Protein AF-0000000066935228 (afdb_homodimer)

Structure (mmCIF, N/CA/C/O backbone):
data_AF-0000000066935228-model_v1
#
loop_
_entity.id
_entity.type
_entity.pdbx_description
1 polymer 'Unplaced genomic scaffold supercont1.5, whole genome shotgun sequence'
#
loop_
_atom_site.group_PDB
_atom_site.id
_atom_site.type_symbol
_atom_site.label_atom_id
_atom_site.label_alt_id
_atom_site.label_comp_id
_atom_site.label_asym_id
_atom_site.label_entity_id
_atom_site.label_seq_id
_atom_site.pdbx_PDB_ins_code
_atom_site.Cartn_x
_atom_site.Cartn_y
_atom_site.Cartn_z
_atom_site.occupancy
_atom_site.B_iso_or_equiv
_atom_site.auth_seq_id
_atom_site.auth_comp_id
_atom_site.auth_asym_id
_atom_site.auth_atom_id
_atom_site.pdbx_PDB_model_num
ATOM 1 N N . MET A 1 1 ? 12.195 12.609 17.016 1 40.66 1 MET A N 1
ATOM 2 C CA . MET A 1 1 ? 11.062 11.938 16.375 1 40.66 1 MET A CA 1
ATOM 3 C C . MET A 1 1 ? 10.234 11.172 17.406 1 40.66 1 MET A C 1
ATOM 5 O O . MET A 1 1 ? 10.781 10.547 18.312 1 40.66 1 MET A O 1
ATOM 9 N N . ASN A 1 2 ? 9.203 11.625 17.844 1 47.03 2 ASN A N 1
ATOM 10 C CA . ASN A 1 2 ? 8.414 10.883 18.812 1 47.03 2 ASN A CA 1
ATOM 11 C C . ASN A 1 2 ? 8.188 9.438 18.375 1 47.03 2 ASN A C 1
ATOM 13 O O . ASN A 1 2 ? 7.195 9.133 17.719 1 47.03 2 ASN A O 1
ATOM 17 N N . THR A 1 3 ? 9.281 8.797 18.094 1 50 3 THR A N 1
ATOM 18 C CA . THR A 1 3 ? 9.344 7.422 17.625 1 50 3 THR A CA 1
ATOM 19 C C . THR A 1 3 ? 8.523 6.5 18.516 1 50 3 THR A C 1
ATOM 21 O O . THR A 1 3 ? 8.531 5.281 18.328 1 50 3 THR A O 1
ATOM 24 N N . THR A 1 4 ? 8.203 7.066 19.688 1 52.5 4 THR A N 1
ATOM 25 C CA . THR A 1 4 ? 7.742 6.113 20.688 1 52.5 4 THR A CA 1
ATOM 26 C C . THR A 1 4 ? 6.34 5.613 20.359 1 52.5 4 THR A C 1
ATOM 28 O O . THR A 1 4 ? 5.684 4.98 21.188 1 52.5 4 THR A O 1
ATOM 31 N N . THR A 1 5 ? 5.938 6.055 19.203 1 67.06 5 THR A N 1
ATOM 32 C CA . THR A 1 5 ? 4.551 5.602 19.125 1 67.06 5 THR A CA 1
ATOM 33 C C . THR A 1 5 ? 4.488 4.137 18.703 1 67.06 5 THR A C 1
ATOM 35 O O . THR A 1 5 ? 5.438 3.613 18.109 1 67.06 5 THR A O 1
ATOM 38 N N . SER A 1 6 ? 3.631 3.473 19.281 1 82.94 6 SER A N 1
ATOM 39 C CA . SER A 1 6 ? 3.391 2.059 19.016 1 82.94 6 SER A CA 1
ATOM 40 C C . SER A 1 6 ? 3.293 1.786 17.516 1 82.94 6 SER A C 1
ATOM 42 O O . SER A 1 6 ? 2.799 2.625 16.75 1 82.94 6 SER A O 1
ATOM 44 N N . PRO A 1 7 ? 3.941 0.741 17.094 1 87.88 7 PRO A N 1
ATOM 45 C CA . PRO A 1 7 ? 3.799 0.359 15.695 1 87.88 7 PRO A CA 1
ATOM 46 C C . PRO A 1 7 ? 2.344 0.148 15.281 1 87.88 7 PRO A C 1
ATOM 48 O O . PRO A 1 7 ? 1.486 -0.089 16.141 1 87.88 7 PRO A O 1
ATOM 51 N N . PRO A 1 8 ? 2.115 0.335 13.984 1 92 8 PRO A N 1
ATOM 52 C CA . PRO A 1 8 ? 0.778 -0.055 13.531 1 92 8 PRO A CA 1
ATOM 53 C C . PRO A 1 8 ? 0.474 -1.528 13.797 1 92 8 PRO A C 1
ATOM 55 O O . PRO A 1 8 ? 1.394 -2.328 13.984 1 92 8 PRO A O 1
ATOM 58 N N . THR A 1 9 ? -0.781 -1.807 13.859 1 93.62 9 THR A N 1
ATOM 59 C CA . THR A 1 9 ? -1.219 -3.193 13.977 1 93.62 9 THR A CA 1
ATOM 60 C C . THR A 1 9 ? -1.9 -3.656 12.695 1 93.62 9 THR A C 1
ATOM 62 O O . THR A 1 9 ? -2.346 -2.834 11.891 1 93.62 9 THR A O 1
ATOM 65 N N . LEU A 1 10 ? -1.857 -4.93 12.5 1 95.12 10 LEU A N 1
ATOM 66 C CA . LEU A 1 10 ? -2.518 -5.551 11.359 1 95.12 10 LEU A CA 1
ATOM 67 C C . LEU A 1 10 ? -3.756 -6.324 11.805 1 95.12 10 LEU A C 1
ATOM 69 O O . LEU A 1 10 ? -3.652 -7.281 12.57 1 95.12 10 LEU A O 1
ATOM 73 N N . ASN A 1 11 ? -4.91 -5.891 11.328 1 96.75 11 ASN A N 1
ATOM 74 C CA . ASN A 1 11 ? -6.168 -6.586 11.586 1 96.75 11 ASN A CA 1
ATOM 75 C C . ASN A 1 11 ? -6.594 -7.43 10.391 1 96.75 11 ASN A C 1
ATOM 77 O O . ASN A 1 11 ? -6.82 -6.902 9.305 1 96.75 11 ASN A O 1
ATOM 81 N N . HIS A 1 12 ? -6.672 -8.75 10.602 1 97.69 12 HIS A N 1
ATOM 82 C CA . HIS A 1 12 ? -7.152 -9.617 9.539 1 97.69 12 HIS A CA 1
ATOM 83 C C . HIS A 1 12 ? -8.625 -9.352 9.227 1 97.69 12 HIS A C 1
ATOM 85 O O . HIS A 1 12 ? -9.492 -9.57 10.07 1 97.69 12 HIS A O 1
ATOM 91 N N . VAL A 1 13 ? -8.93 -8.984 7.941 1 97.69 13 VAL A N 1
ATOM 92 C CA . VAL A 1 13 ? -10.281 -8.477 7.719 1 97.69 13 VAL A CA 1
ATOM 93 C C . VAL A 1 13 ? -10.969 -9.297 6.633 1 97.69 13 VAL A C 1
ATOM 95 O O . VAL A 1 13 ? -12.203 -9.367 6.594 1 97.69 13 VAL A O 1
ATOM 98 N N . LEU A 1 14 ? -10.211 -9.906 5.727 1 98.06 14 LEU A N 1
ATOM 99 C CA . LEU A 1 14 ? -10.789 -10.68 4.637 1 98.06 14 LEU A CA 1
ATOM 100 C C . LEU A 1 14 ? -9.82 -11.75 4.148 1 98.06 14 LEU A C 1
ATOM 102 O O . LEU A 1 14 ? -8.617 -11.648 4.383 1 98.06 14 LEU A O 1
ATOM 106 N N . ASN A 1 15 ? -10.414 -12.664 3.422 1 98.06 15 ASN A N 1
ATOM 107 C CA . ASN A 1 15 ? -9.672 -13.547 2.525 1 98.06 15 ASN A CA 1
ATOM 108 C C . ASN A 1 15 ? -10.164 -13.422 1.086 1 98.06 15 ASN A C 1
ATOM 110 O O . ASN A 1 15 ? -11.359 -13.242 0.847 1 98.06 15 ASN A O 1
ATOM 114 N N . LEU A 1 16 ? -9.25 -13.531 0.224 1 98.25 16 LEU A N 1
ATOM 115 C CA . LEU A 1 16 ? -9.547 -13.617 -1.201 1 98.25 16 LEU A CA 1
ATOM 116 C C . LEU A 1 16 ? -8.828 -14.805 -1.838 1 98.25 16 LEU A C 1
ATOM 118 O O . LEU A 1 16 ? -7.617 -14.961 -1.666 1 98.25 16 LEU A O 1
ATOM 122 N N . THR A 1 17 ? -9.531 -15.648 -2.482 1 98 17 THR A N 1
ATOM 123 C CA . THR A 1 17 ? -8.961 -16.75 -3.25 1 98 17 THR A CA 1
ATOM 124 C C . THR A 1 17 ? -9.281 -16.594 -4.734 1 98 17 THR A C 1
ATOM 126 O O . THR A 1 17 ? -10.414 -16.281 -5.102 1 98 17 THR A O 1
ATOM 129 N N . LEU A 1 18 ? -8.273 -16.828 -5.508 1 97.75 18 LEU A N 1
ATOM 130 C CA . LEU A 1 18 ? -8.422 -16.703 -6.953 1 97.75 18 LEU A CA 1
ATOM 131 C C . LEU A 1 18 ? -7.938 -17.969 -7.66 1 97.75 18 LEU A C 1
ATOM 133 O O . LEU A 1 18 ? -6.863 -18.484 -7.352 1 97.75 18 LEU A O 1
ATOM 137 N N . THR A 1 19 ? -8.719 -18.453 -8.57 1 95.62 19 THR A N 1
ATOM 138 C CA . THR A 1 19 ? -8.227 -19.438 -9.539 1 95.62 19 THR A CA 1
ATOM 139 C C . THR A 1 19 ? -7.594 -18.734 -10.742 1 95.62 19 THR A C 1
ATOM 141 O O . THR A 1 19 ? -8.078 -17.688 -11.18 1 95.62 19 THR A O 1
ATOM 144 N N . THR A 1 20 ? -6.562 -19.344 -11.227 1 93.38 20 THR A N 1
ATOM 145 C CA . THR A 1 20 ? -5.848 -18.703 -12.312 1 93.38 20 THR A CA 1
ATOM 146 C C . THR A 1 20 ? -5.918 -19.547 -13.586 1 93.38 20 THR A C 1
ATOM 148 O O . THR A 1 20 ? -6.012 -20.766 -13.516 1 93.38 20 THR A O 1
ATOM 151 N N . THR A 1 21 ? -5.879 -18.906 -14.758 1 91.5 21 THR A N 1
ATOM 152 C CA . THR A 1 21 ? -5.641 -19.578 -16.031 1 91.5 21 THR A CA 1
ATOM 153 C C . THR A 1 21 ? -4.145 -19.75 -16.281 1 91.5 21 THR A C 1
ATOM 155 O O . THR A 1 21 ? -3.322 -19.359 -15.453 1 91.5 21 THR A O 1
ATOM 158 N N . ALA A 1 22 ? -3.84 -20.328 -17.422 1 87.62 22 ALA A N 1
ATOM 159 C CA . ALA A 1 22 ? -2.439 -20.422 -17.828 1 87.62 22 ALA A CA 1
ATOM 160 C C . ALA A 1 22 ? -1.847 -19.031 -18.062 1 87.62 22 ALA A C 1
ATOM 162 O O . ALA A 1 22 ? -2.514 -18.156 -18.625 1 87.62 22 ALA A O 1
ATOM 163 N N . VAL A 1 23 ? -0.626 -18.828 -17.672 1 88.44 23 VAL A N 1
ATOM 164 C CA . VAL A 1 23 ? 0.07 -17.562 -17.859 1 88.44 23 VAL A CA 1
ATOM 165 C C . VAL A 1 23 ? 0.369 -17.359 -19.344 1 88.44 23 VAL A C 1
ATOM 167 O O . VAL A 1 23 ? 0.816 -18.281 -20.031 1 88.44 23 VAL A O 1
ATOM 170 N N . LEU A 1 24 ? 0.052 -16.25 -19.859 1 88.12 24 LEU A N 1
ATOM 171 C CA . LEU A 1 24 ? 0.482 -15.812 -21.188 1 88.12 24 LEU A CA 1
ATOM 172 C C . LEU A 1 24 ? 1.749 -14.969 -21.094 1 88.12 24 LEU A C 1
ATOM 174 O O . LEU A 1 24 ? 1.751 -13.906 -20.469 1 88.12 24 LEU A O 1
ATOM 178 N N . ASP A 1 25 ? 2.773 -15.438 -21.688 1 88.12 25 ASP A N 1
ATOM 179 C CA . ASP A 1 25 ? 4.031 -14.703 -21.75 1 88.12 25 ASP A CA 1
ATOM 180 C C . ASP A 1 25 ? 4.02 -13.672 -22.875 1 88.12 25 ASP A C 1
ATOM 182 O O . ASP A 1 25 ? 3.887 -14.031 -24.047 1 88.12 25 ASP A O 1
ATOM 186 N N . ALA A 1 26 ? 4.125 -12.43 -22.531 1 89.38 26 ALA A N 1
ATOM 187 C CA . ALA A 1 26 ? 4.074 -11.375 -23.547 1 89.38 26 ALA A CA 1
ATOM 188 C C . ALA A 1 26 ? 5.477 -10.914 -23.922 1 89.38 26 ALA A C 1
ATOM 190 O O . ALA A 1 26 ? 5.637 -9.961 -24.688 1 89.38 26 ALA A O 1
ATOM 191 N N . GLY A 1 27 ? 6.539 -11.516 -23.375 1 89.81 27 GLY A N 1
ATOM 192 C CA . GLY A 1 27 ? 7.902 -11.297 -23.844 1 89.81 27 GLY A CA 1
ATOM 193 C C . GLY A 1 27 ? 8.672 -10.328 -22.969 1 89.81 27 GLY A C 1
ATOM 194 O O . GLY A 1 27 ? 8.133 -9.766 -22.016 1 89.81 27 GLY A O 1
ATOM 195 N N . ALA A 1 28 ? 9.93 -10.156 -23.266 1 91.31 28 ALA A N 1
ATOM 196 C CA . ALA A 1 28 ? 10.852 -9.297 -22.531 1 91.31 28 ALA A CA 1
ATOM 197 C C . ALA A 1 28 ? 10.734 -7.844 -22.984 1 91.31 28 ALA A C 1
ATOM 199 O O . ALA A 1 28 ? 10.547 -7.57 -24.172 1 91.31 28 ALA A O 1
ATOM 200 N N . THR A 1 29 ? 10.773 -6.98 -22.109 1 91.44 29 THR A N 1
ATOM 201 C CA . THR A 1 29 ? 10.883 -5.547 -22.344 1 91.44 29 THR A CA 1
ATOM 202 C C . THR A 1 29 ? 12.016 -4.945 -21.516 1 91.44 29 THR A C 1
ATOM 204 O O . THR A 1 29 ? 12.555 -5.602 -20.625 1 91.44 29 THR A O 1
ATOM 207 N N . PRO A 1 30 ? 12.414 -3.684 -21.734 1 90.12 30 PRO A N 1
ATOM 208 C CA . PRO A 1 30 ? 13.414 -3.047 -20.875 1 90.12 30 PRO A CA 1
ATOM 209 C C . PRO A 1 30 ? 12.969 -2.943 -19.422 1 90.12 30 PRO A C 1
ATOM 211 O O . PRO A 1 30 ? 13.797 -2.738 -18.531 1 90.12 30 PRO A O 1
ATOM 214 N N . ARG A 1 31 ? 11.742 -3.08 -19.094 1 90.75 31 ARG A N 1
ATOM 215 C CA . ARG A 1 31 ? 11.219 -2.949 -17.734 1 90.75 31 ARG A CA 1
ATOM 216 C C . ARG A 1 31 ? 11 -4.316 -17.094 1 90.75 31 ARG A C 1
ATOM 218 O O . ARG A 1 31 ? 10.516 -4.414 -15.977 1 90.75 31 ARG A O 1
ATOM 225 N N . GLY A 1 32 ? 11.352 -5.316 -17.781 1 92.38 32 GLY A N 1
ATOM 226 C CA . GLY A 1 32 ? 11.094 -6.672 -17.328 1 92.38 32 GLY A CA 1
ATOM 227 C C . GLY A 1 32 ? 10.281 -7.492 -18.297 1 92.38 32 GLY A C 1
ATOM 228 O O . GLY A 1 32 ? 9.859 -6.988 -19.344 1 92.38 32 GLY A O 1
ATOM 229 N N . ARG A 1 33 ? 10.094 -8.719 -17.938 1 93.19 33 ARG A N 1
ATOM 230 C CA . ARG A 1 33 ? 9.297 -9.602 -18.781 1 93.19 33 ARG A CA 1
ATOM 231 C C . ARG A 1 33 ? 7.816 -9.523 -18.406 1 93.19 33 ARG A C 1
ATOM 233 O O . ARG A 1 33 ? 7.461 -9.711 -17.234 1 93.19 33 ARG A O 1
ATOM 240 N N . ILE A 1 34 ? 6.945 -9.234 -19.422 1 93.25 34 ILE A N 1
ATOM 241 C CA . ILE A 1 34 ? 5.539 -8.992 -19.125 1 93.25 34 ILE A CA 1
ATOM 242 C C . ILE A 1 34 ? 4.738 -10.273 -19.359 1 93.25 34 ILE A C 1
ATOM 244 O O . ILE A 1 34 ? 5.047 -11.055 -20.266 1 93.25 34 ILE A O 1
ATOM 248 N N . SER A 1 35 ? 3.777 -10.477 -18.406 1 92.75 35 SER A N 1
ATOM 249 C CA . SER A 1 35 ? 2.912 -11.648 -18.469 1 92.75 35 SER A CA 1
ATOM 250 C C . SER A 1 35 ? 1.479 -11.297 -18.094 1 92.75 35 SER A C 1
ATOM 252 O O . SER A 1 35 ? 1.227 -10.234 -17.5 1 92.75 35 SER A O 1
ATOM 254 N N . TRP A 1 36 ? 0.599 -12.195 -18.562 1 92.88 36 TRP A N 1
ATOM 255 C CA . TRP A 1 36 ? -0.814 -12.031 -18.234 1 92.88 36 TRP A CA 1
ATOM 256 C C . TRP A 1 36 ? -1.416 -13.336 -17.734 1 92.88 36 TRP A C 1
ATOM 258 O O . TRP A 1 36 ? -1.132 -14.406 -18.281 1 92.88 36 TRP A O 1
ATOM 268 N N . VAL A 1 37 ? -2.186 -13.234 -16.703 1 93.88 37 VAL A N 1
ATOM 269 C CA . VAL A 1 37 ? -2.986 -14.352 -16.203 1 93.88 37 VAL A CA 1
ATOM 270 C C . VAL A 1 37 ? -4.391 -13.867 -15.859 1 93.88 37 VAL A C 1
ATOM 272 O O . VAL A 1 37 ? -4.555 -12.812 -15.242 1 93.88 37 VAL A O 1
ATOM 275 N N . GLU A 1 38 ? -5.391 -14.586 -16.297 1 95 38 GLU A N 1
ATOM 276 C CA . GLU A 1 38 ? -6.762 -14.281 -15.906 1 95 38 GLU A CA 1
ATOM 277 C C . GLU A 1 38 ? -7.113 -14.945 -14.578 1 95 38 GLU A C 1
ATOM 279 O O . GLU A 1 38 ? -6.574 -16 -14.25 1 95 38 GLU A O 1
ATOM 284 N N . THR A 1 39 ? -7.969 -14.32 -13.844 1 96.75 39 THR A N 1
ATOM 285 C CA . THR A 1 39 ? -8.547 -14.898 -12.633 1 96.75 39 THR A CA 1
ATOM 286 C C . THR A 1 39 ? -10.07 -14.961 -12.742 1 96.75 39 THR A C 1
ATOM 288 O O . THR A 1 39 ? -10.773 -14.133 -12.156 1 96.75 39 THR A O 1
ATOM 291 N N . PRO A 1 40 ? -10.602 -16 -13.352 1 97.12 40 PRO A N 1
ATOM 292 C CA . PRO A 1 40 ? -12.016 -16.016 -13.742 1 97.12 40 PRO A CA 1
ATOM 293 C C . PRO A 1 40 ? -12.945 -16.344 -12.578 1 97.12 40 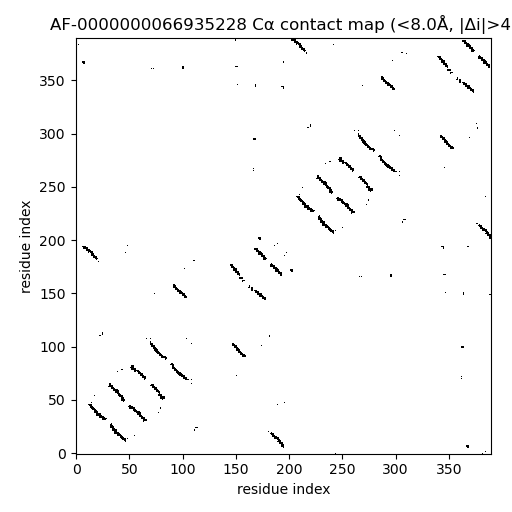PRO A C 1
ATOM 295 O O . PRO A 1 40 ? -14.156 -16.141 -12.68 1 97.12 40 PRO A O 1
ATOM 298 N N . SER A 1 41 ? -12.352 -16.969 -11.562 1 98.06 41 SER A N 1
ATOM 299 C CA . SER A 1 41 ? -13.211 -17.391 -10.461 1 98.06 41 SER A CA 1
ATOM 300 C C . SER A 1 41 ? -12.461 -17.344 -9.133 1 98.06 41 SER A C 1
ATOM 302 O O . SER A 1 41 ? -11.234 -17.203 -9.109 1 98.06 41 SER A O 1
ATOM 304 N N . GLY A 1 42 ? -13.328 -17.484 -8.023 1 98.12 42 GLY A N 1
ATOM 305 C CA . GLY A 1 42 ? -12.828 -17.422 -6.664 1 98.12 42 GLY A CA 1
ATOM 306 C C . GLY A 1 42 ? -13.867 -16.938 -5.672 1 98.12 42 GLY A C 1
ATOM 307 O O . GLY A 1 42 ? -15.055 -16.891 -5.977 1 98.12 42 GLY A O 1
ATOM 308 N N . GLU A 1 43 ? -13.297 -16.547 -4.48 1 98.44 43 GLU A N 1
ATOM 309 C CA . GLU A 1 43 ? -14.227 -16.141 -3.432 1 98.44 43 GLU A CA 1
ATOM 310 C C . GLU A 1 43 ? -13.594 -15.094 -2.514 1 98.44 43 GLU A C 1
ATOM 312 O O . GLU A 1 43 ? -12.391 -15.141 -2.246 1 98.44 43 GLU A O 1
ATOM 317 N N . LEU A 1 44 ? -14.477 -14.203 -2.115 1 98.56 44 LEU A N 1
ATOM 318 C CA . LEU A 1 44 ? -14.195 -13.281 -1.019 1 98.56 44 LEU A CA 1
ATOM 319 C C . LEU A 1 44 ? -14.875 -13.742 0.266 1 98.56 44 LEU A C 1
ATOM 321 O O . LEU A 1 44 ? -16.094 -13.961 0.286 1 98.56 44 LEU A O 1
ATOM 325 N N . THR A 1 45 ? -14.117 -13.883 1.342 1 98.44 45 THR A N 1
ATOM 326 C CA . THR A 1 45 ? -14.695 -14.391 2.58 1 98.44 45 THR A CA 1
ATOM 327 C C . THR A 1 45 ? -14.219 -13.562 3.775 1 98.44 45 THR A C 1
ATOM 329 O O . THR A 1 45 ? -13.227 -12.844 3.684 1 98.44 45 THR A O 1
ATOM 332 N N . THR A 1 46 ? -14.977 -13.672 4.867 1 97.94 46 THR A N 1
ATOM 333 C CA . THR A 1 46 ? -14.492 -13.164 6.145 1 97.94 46 THR A CA 1
ATOM 334 C C . THR A 1 46 ? -13.258 -13.938 6.605 1 97.94 46 THR A C 1
ATOM 336 O O . THR A 1 46 ? -12.945 -14.992 6.051 1 97.94 46 THR A O 1
ATOM 339 N N . PRO A 1 47 ? -12.562 -13.422 7.625 1 96.94 47 PRO A N 1
ATOM 340 C CA . PRO A 1 47 ? -11.422 -14.164 8.156 1 96.94 47 PRO A CA 1
ATOM 341 C C . PRO A 1 47 ? -11.797 -15.57 8.625 1 96.94 47 PRO A C 1
ATOM 343 O O . PRO A 1 47 ? -10.992 -16.5 8.516 1 96.94 47 PRO A O 1
ATOM 346 N N . ALA A 1 48 ? -13.008 -15.781 9.039 1 95.88 48 ALA A N 1
ATOM 347 C CA . ALA A 1 48 ? -13.484 -17.062 9.539 1 95.88 48 ALA A CA 1
ATOM 348 C C . ALA A 1 48 ? -13.953 -17.969 8.398 1 95.88 48 ALA A C 1
ATOM 350 O O . ALA A 1 48 ? -14.305 -19.125 8.617 1 95.88 48 ALA A O 1
ATOM 351 N N . GLY A 1 49 ? -14.008 -17.438 7.191 1 96 49 GLY A N 1
ATOM 352 C CA . GLY A 1 49 ? -14.289 -18.266 6.027 1 96 49 GLY A CA 1
ATOM 353 C C . GLY A 1 49 ? -15.719 -18.125 5.531 1 96 49 GLY A C 1
ATOM 354 O O . GLY A 1 49 ? -16.141 -18.859 4.625 1 96 49 GLY A O 1
ATOM 355 N N . GLU A 1 50 ? -16.453 -17.203 6.137 1 97.38 50 GLU A N 1
ATOM 356 C CA . GLU A 1 50 ? -17.812 -16.984 5.648 1 97.38 50 GLU A CA 1
ATOM 357 C C . GLU A 1 50 ? -17.797 -16.219 4.32 1 97.38 50 GLU A C 1
ATOM 359 O O . GLU A 1 50 ? -17.141 -15.188 4.191 1 97.38 50 GLU A O 1
ATOM 364 N N . LYS A 1 51 ? -18.625 -16.688 3.428 1 97.69 51 LYS A N 1
ATOM 365 C CA . LYS A 1 51 ? -18.641 -16.109 2.086 1 97.69 51 LYS A CA 1
ATOM 366 C C . LYS A 1 51 ? -19.266 -14.727 2.09 1 97.69 51 LYS A C 1
ATOM 368 O O . LYS A 1 51 ? -20.344 -14.523 2.641 1 97.69 51 LYS A O 1
ATOM 373 N N . ILE A 1 52 ? -18.625 -13.82 1.435 1 98.06 52 ILE A N 1
ATOM 374 C CA . ILE A 1 52 ? -19.109 -12.453 1.249 1 98.06 52 ILE A CA 1
ATOM 375 C C . ILE A 1 52 ? -19.531 -12.25 -0.205 1 98.06 52 ILE A C 1
ATOM 377 O O . ILE A 1 52 ? -20.625 -11.742 -0.479 1 98.06 52 ILE A O 1
ATOM 381 N N . ALA A 1 53 ? -18.719 -12.688 -1.109 1 98.62 53 ALA A N 1
ATOM 382 C CA . ALA A 1 53 ? -18.953 -12.484 -2.535 1 98.62 53 ALA A CA 1
ATOM 383 C C . ALA A 1 53 ? -18.203 -13.523 -3.369 1 98.62 53 ALA A C 1
ATOM 385 O O . ALA A 1 53 ? -17.328 -14.227 -2.857 1 98.62 53 ALA A O 1
ATOM 386 N N . THR A 1 54 ? -18.594 -13.609 -4.676 1 98.75 54 THR A N 1
ATOM 387 C CA . THR A 1 54 ? -17.953 -14.492 -5.645 1 98.75 54 THR A CA 1
ATOM 388 C C . THR A 1 54 ? -17.203 -13.688 -6.691 1 98.75 54 THR A C 1
ATOM 390 O O . THR A 1 54 ? -17.688 -12.672 -7.18 1 98.75 54 THR A O 1
ATOM 393 N N . VAL A 1 55 ? -15.945 -14.148 -6.914 1 98.69 55 VAL A N 1
ATOM 394 C CA . VAL A 1 55 ? -15.188 -13.516 -7.984 1 98.69 55 VAL A CA 1
ATOM 395 C C . VAL A 1 55 ? -15.812 -13.844 -9.336 1 98.69 55 VAL A C 1
ATOM 397 O O . VAL A 1 55 ? -16.156 -15 -9.602 1 98.69 55 VAL A O 1
ATOM 400 N N . ILE A 1 56 ? -16 -12.844 -10.195 1 98 56 ILE A N 1
ATOM 401 C CA . ILE A 1 56 ? -16.562 -13.055 -11.523 1 98 56 ILE A CA 1
ATOM 402 C C . ILE A 1 56 ? -15.508 -12.773 -12.586 1 98 56 ILE A C 1
ATOM 404 O O . ILE A 1 56 ? -14.484 -12.141 -12.297 1 98 56 ILE A O 1
ATOM 408 N N . PRO A 1 57 ? -15.711 -13.234 -13.836 1 96.94 57 PRO A N 1
ATOM 409 C CA . PRO A 1 57 ? -14.695 -13.07 -14.883 1 96.94 57 PRO A CA 1
ATOM 410 C C . PRO A 1 57 ? -14.461 -11.609 -15.25 1 96.94 57 PRO A C 1
ATOM 412 O O . PRO A 1 57 ? -15.312 -10.758 -14.992 1 96.94 57 PRO A O 1
ATOM 415 N N . GLY A 1 58 ? -13.25 -11.398 -15.883 1 93.19 58 GLY A N 1
ATOM 416 C CA . GLY A 1 58 ? -12.93 -10.078 -16.406 1 93.19 58 GLY A CA 1
ATOM 417 C C . GLY A 1 58 ? -11.68 -9.477 -15.773 1 93.19 58 GLY A C 1
ATOM 418 O O . GLY A 1 58 ? -11.117 -8.516 -16.312 1 93.19 58 GLY A O 1
ATOM 419 N N . GLY A 1 59 ? -11.312 -10.031 -14.602 1 96.25 59 GLY A N 1
ATOM 420 C CA . GLY A 1 59 ? -10.109 -9.555 -13.945 1 96.25 59 GLY A CA 1
ATOM 421 C C . GLY A 1 59 ? -8.906 -10.453 -14.195 1 96.25 59 GLY A C 1
ATOM 422 O O . GLY A 1 59 ? -9.016 -11.477 -14.875 1 96.25 59 GLY A O 1
ATOM 423 N N . GLY A 1 60 ? -7.781 -10 -13.734 1 97.38 60 GLY A N 1
ATOM 424 C CA . GLY A 1 60 ? -6.516 -10.703 -13.883 1 97.38 60 GLY A CA 1
ATOM 425 C C . GLY A 1 60 ? -5.328 -9.898 -13.391 1 97.38 60 GLY A C 1
ATOM 426 O O . GLY A 1 60 ? -5.492 -8.898 -12.688 1 97.38 60 GLY A O 1
ATOM 427 N N . ASP A 1 61 ? -4.145 -10.445 -13.625 1 97.12 61 ASP A N 1
ATOM 428 C CA . ASP A 1 61 ? -2.885 -9.828 -13.219 1 97.12 61 ASP A CA 1
ATOM 429 C C . ASP A 1 61 ? -1.977 -9.594 -14.422 1 97.12 61 ASP A C 1
ATOM 431 O O . ASP A 1 61 ? -1.542 -10.547 -15.078 1 97.12 61 ASP A O 1
ATOM 435 N N . TYR A 1 62 ? -1.81 -8.375 -14.703 1 95.56 62 TYR A N 1
ATOM 436 C CA . TYR A 1 62 ? -0.794 -7.973 -15.672 1 95.56 62 TYR A CA 1
ATOM 437 C C . TYR A 1 62 ? 0.549 -7.742 -14.984 1 95.56 62 TYR A C 1
ATOM 439 O O . TYR A 1 62 ? 0.942 -6.598 -14.75 1 95.56 62 TYR A O 1
ATOM 447 N N . PHE A 1 63 ? 1.274 -8.836 -14.812 1 95 63 PHE A N 1
ATOM 448 C CA . PHE A 1 63 ? 2.432 -8.742 -13.93 1 95 63 PHE A CA 1
ATOM 449 C C . PHE A 1 63 ? 3.725 -8.703 -14.734 1 95 63 PHE A C 1
ATOM 451 O O . PHE A 1 63 ? 3.75 -9.102 -15.898 1 95 63 PHE A O 1
ATOM 458 N N . THR A 1 64 ? 4.711 -8.164 -14.117 1 95.62 64 THR A N 1
ATOM 459 C CA . THR A 1 64 ? 6.062 -8.078 -14.664 1 95.62 64 THR A CA 1
ATOM 460 C C . THR A 1 64 ? 7.02 -8.977 -13.883 1 95.62 64 THR A C 1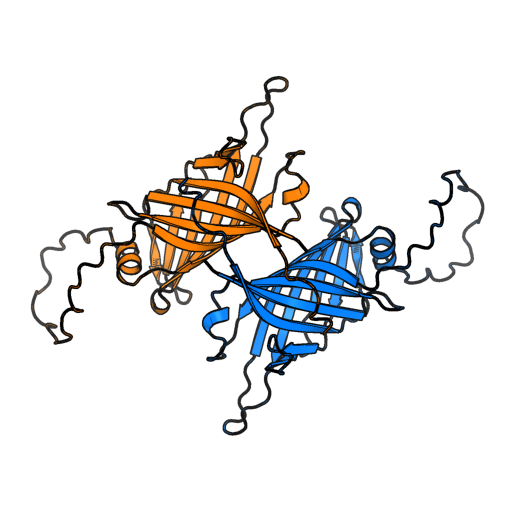
ATOM 462 O O . THR A 1 64 ? 7.027 -8.953 -12.648 1 95.62 64 THR A O 1
ATOM 465 N N . ARG A 1 65 ? 7.793 -9.758 -14.609 1 92.12 65 ARG A N 1
ATOM 466 C CA . ARG A 1 65 ? 8.812 -10.602 -14 1 92.12 65 ARG A CA 1
ATOM 467 C C . ARG A 1 65 ? 10.188 -9.953 -14.078 1 92.12 65 ARG A C 1
ATOM 469 O O . ARG A 1 65 ? 10.68 -9.656 -15.172 1 92.12 65 ARG A O 1
ATOM 476 N N . HIS A 1 66 ? 10.656 -9.656 -12.945 1 92.88 66 HIS A N 1
ATOM 477 C CA . HIS A 1 66 ? 12.062 -9.289 -12.836 1 92.88 66 HIS A CA 1
ATOM 478 C C . HIS A 1 66 ? 12.93 -10.516 -12.578 1 92.88 66 HIS A C 1
ATOM 480 O O . HIS A 1 66 ? 13.227 -10.844 -11.43 1 92.88 66 HIS A O 1
ATOM 486 N N . VAL A 1 67 ? 13.344 -11.141 -13.648 1 87.56 67 VAL A N 1
ATOM 487 C CA . VAL A 1 67 ? 13.891 -12.492 -13.648 1 87.56 67 VAL A CA 1
ATOM 488 C C . VAL A 1 67 ? 15.172 -12.531 -12.82 1 87.56 67 VAL A C 1
ATOM 490 O O . VAL A 1 67 ? 15.359 -13.43 -11.992 1 87.56 67 VAL A O 1
ATOM 493 N N . ASP A 1 68 ? 16.031 -11.531 -13.008 1 86.69 68 ASP A N 1
ATOM 494 C CA . ASP A 1 68 ? 17.328 -11.531 -12.312 1 86.69 68 ASP A CA 1
ATOM 495 C C . ASP A 1 68 ? 17.125 -11.359 -10.805 1 86.69 68 ASP A C 1
ATOM 497 O O . ASP A 1 68 ? 17.922 -11.859 -10.016 1 86.69 68 ASP A O 1
ATOM 501 N N . ASP A 1 69 ? 16.109 -10.695 -10.398 1 87.81 69 ASP A N 1
ATOM 502 C CA . ASP A 1 69 ? 15.844 -10.445 -8.984 1 87.81 69 ASP A CA 1
ATOM 503 C C . ASP A 1 69 ? 14.898 -11.492 -8.406 1 87.81 69 ASP A C 1
ATOM 505 O O . ASP A 1 69 ? 14.57 -11.453 -7.219 1 87.81 69 ASP A O 1
ATOM 509 N N . LEU A 1 70 ? 14.406 -12.453 -9.203 1 89.12 70 LEU A N 1
ATOM 510 C CA . LEU A 1 70 ? 13.469 -13.508 -8.828 1 89.12 70 LEU A CA 1
ATOM 511 C C . LEU A 1 70 ? 12.219 -12.922 -8.18 1 89.12 70 LEU A C 1
ATOM 513 O O . LEU A 1 70 ? 11.773 -13.398 -7.137 1 89.12 70 LEU A O 1
ATOM 517 N N . THR A 1 71 ? 11.719 -11.867 -8.859 1 92.12 71 THR A N 1
ATOM 518 C CA . THR A 1 71 ? 10.602 -11.109 -8.297 1 92.12 71 THR A CA 1
ATOM 519 C C . THR A 1 71 ? 9.523 -10.875 -9.352 1 92.12 71 THR A C 1
ATOM 521 O O . THR A 1 71 ? 9.828 -10.539 -10.5 1 92.12 71 THR A O 1
ATOM 524 N N . ILE A 1 72 ? 8.297 -11.125 -8.922 1 93.62 72 ILE A N 1
ATOM 525 C CA . ILE A 1 72 ? 7.137 -10.719 -9.703 1 93.62 72 ILE A CA 1
ATOM 526 C C . ILE A 1 72 ? 6.586 -9.398 -9.164 1 93.62 72 ILE A C 1
ATOM 528 O O . ILE A 1 72 ? 6.363 -9.258 -7.961 1 93.62 72 ILE A O 1
ATOM 532 N N . GLU A 1 73 ? 6.465 -8.453 -10.039 1 96.62 73 GLU A N 1
ATOM 533 C CA . GLU A 1 73 ? 5.719 -7.234 -9.734 1 96.62 73 GLU A CA 1
ATOM 534 C C . GLU A 1 73 ? 4.266 -7.352 -10.18 1 96.62 73 GLU A C 1
ATOM 536 O O . GLU A 1 73 ? 3.979 -7.43 -11.375 1 96.62 73 GLU A O 1
ATOM 541 N N . VAL A 1 74 ? 3.412 -7.254 -9.25 1 97.38 74 VAL A N 1
ATOM 542 C CA . VAL A 1 74 ? 2 -7.574 -9.43 1 97.38 74 VAL A CA 1
ATOM 543 C C . VAL A 1 74 ? 1.232 -6.324 -9.844 1 97.38 74 VAL A C 1
ATOM 545 O O . VAL A 1 74 ? 1.483 -5.23 -9.328 1 97.38 74 VAL A O 1
ATOM 548 N N . ASP A 1 75 ? 0.331 -6.477 -10.766 1 97.44 75 ASP A N 1
ATOM 549 C CA . ASP A 1 75 ? -0.686 -5.504 -11.164 1 97.44 75 ASP A CA 1
ATOM 550 C C . ASP A 1 75 ? -2.047 -6.172 -11.336 1 97.44 75 ASP A C 1
ATOM 552 O O . ASP A 1 75 ? -2.477 -6.441 -12.461 1 97.44 75 ASP A O 1
ATOM 556 N N . LEU A 1 76 ? -2.773 -6.297 -10.266 1 98.31 76 LEU A N 1
ATOM 557 C CA . LEU A 1 76 ? -3.947 -7.156 -10.156 1 98.31 76 LEU A CA 1
ATOM 558 C C . LEU A 1 76 ? -5.227 -6.328 -10.164 1 98.31 76 LEU A C 1
ATOM 560 O O . LEU A 1 76 ? -5.312 -5.301 -9.492 1 98.31 76 LEU A O 1
ATOM 564 N N . ARG A 1 77 ? -6.219 -6.746 -10.961 1 98.12 77 ARG A N 1
ATOM 565 C CA . ARG A 1 77 ? -7.602 -6.273 -10.898 1 98.12 77 ARG A CA 1
ATOM 566 C C . ARG A 1 77 ? -8.57 -7.441 -10.742 1 98.12 77 ARG A C 1
ATOM 568 O O . ARG A 1 77 ? -8.477 -8.43 -11.469 1 98.12 77 ARG A O 1
ATOM 575 N N . VAL A 1 78 ? -9.469 -7.301 -9.773 1 98.5 78 VAL A N 1
ATOM 576 C CA . VAL A 1 78 ? -10.445 -8.352 -9.492 1 98.5 78 VAL A CA 1
ATOM 577 C C . VAL A 1 78 ? -11.805 -7.723 -9.164 1 98.5 78 VAL A C 1
ATOM 579 O O . VAL A 1 78 ? -11.875 -6.703 -8.484 1 98.5 78 VAL A O 1
ATOM 582 N N . ILE A 1 79 ? -12.844 -8.383 -9.656 1 98.19 79 ILE A N 1
ATOM 583 C CA . ILE A 1 79 ? -14.203 -8.008 -9.281 1 98.19 79 ILE A CA 1
ATOM 584 C C . ILE A 1 79 ? -14.898 -9.18 -8.594 1 98.19 79 ILE A C 1
ATOM 586 O O . ILE A 1 79 ? -14.852 -10.312 -9.094 1 98.19 79 ILE A O 1
ATOM 590 N N . ALA A 1 80 ? -15.453 -8.914 -7.465 1 98.56 80 ALA A N 1
ATOM 591 C CA . ALA A 1 80 ? -16.297 -9.883 -6.773 1 98.56 80 ALA A CA 1
ATOM 592 C C . ALA A 1 80 ? -17.719 -9.344 -6.598 1 98.56 80 ALA A C 1
ATOM 594 O O . ALA A 1 80 ? -17.922 -8.141 -6.402 1 98.56 80 ALA A O 1
ATOM 595 N N . GLN A 1 81 ? -18.641 -10.273 -6.648 1 98.56 81 GLN A N 1
ATOM 596 C CA . GLN A 1 81 ? -20.062 -9.898 -6.609 1 98.56 81 GLN A CA 1
ATOM 597 C C . GLN A 1 81 ? -20.797 -10.68 -5.531 1 98.56 81 GLN A C 1
ATOM 599 O O . GLN A 1 81 ? -20.641 -11.891 -5.41 1 98.56 81 GLN A O 1
ATOM 604 N N . THR A 1 82 ? -21.594 -9.922 -4.734 1 98.31 82 THR A N 1
ATOM 605 C CA . THR A 1 82 ? -22.422 -10.578 -3.719 1 98.31 82 THR A CA 1
ATOM 606 C C . THR A 1 82 ? -23.578 -11.32 -4.363 1 98.31 82 THR A C 1
ATOM 608 O O . THR A 1 82 ? -23.906 -11.086 -5.527 1 98.31 82 THR A O 1
ATOM 611 N N . GLU A 1 83 ? -24.125 -12.148 -3.539 1 96.56 83 GLU A N 1
ATOM 612 C CA . GLU A 1 83 ? -25.422 -12.711 -3.945 1 96.56 83 GLU A CA 1
ATOM 613 C C . GLU A 1 83 ? -26.5 -11.641 -3.961 1 96.56 83 GLU A C 1
ATOM 615 O O . GLU A 1 83 ? -26.422 -10.648 -3.232 1 96.56 83 GLU A O 1
ATOM 620 N N . PRO A 1 84 ? -27.5 -11.93 -4.793 1 95.38 84 PRO A N 1
ATOM 621 C CA . PRO A 1 84 ? -28.594 -10.953 -4.777 1 95.38 84 PRO A CA 1
ATOM 622 C C . PRO A 1 84 ? -29.297 -10.867 -3.422 1 95.38 84 PRO A C 1
ATOM 624 O O . PRO A 1 84 ? -29.516 -11.891 -2.77 1 95.38 84 PRO A O 1
ATOM 627 N N . ASP A 1 85 ? -29.5 -9.586 -3.018 1 93.81 85 ASP A N 1
ATOM 628 C CA . ASP A 1 85 ? -30.328 -9.375 -1.831 1 93.81 85 ASP A CA 1
ATOM 629 C C . ASP A 1 85 ? -31.688 -10.039 -1.984 1 93.81 85 ASP A C 1
ATOM 631 O O . ASP A 1 85 ? -32.375 -9.859 -2.998 1 93.81 85 ASP A O 1
ATOM 635 N N . PRO A 1 86 ? -32.062 -10.758 -0.993 1 92.69 86 PRO A N 1
ATOM 636 C CA . PRO A 1 86 ? -33.312 -11.516 -1.152 1 92.69 86 PRO A CA 1
ATOM 637 C C . PRO A 1 86 ? -34.531 -10.617 -1.314 1 92.69 86 PRO A C 1
ATOM 639 O O . PRO A 1 86 ? -35.531 -11.016 -1.939 1 92.69 86 PRO A O 1
ATOM 642 N N . THR A 1 87 ? -34.469 -9.438 -0.753 1 94.5 87 THR A N 1
ATOM 643 C CA . THR A 1 87 ? -35.625 -8.547 -0.759 1 94.5 87 THR A CA 1
ATOM 644 C C . THR A 1 87 ? -35.625 -7.664 -2.002 1 94.5 87 THR A C 1
ATOM 646 O O . THR A 1 87 ? -36.625 -7.535 -2.688 1 94.5 87 THR A O 1
ATOM 649 N N . THR A 1 88 ? -34.531 -7.141 -2.385 1 94.06 88 THR A N 1
ATOM 650 C CA . THR A 1 88 ? -34.469 -6.129 -3.434 1 94.06 88 THR A CA 1
ATOM 651 C C . THR A 1 88 ? -33.938 -6.723 -4.734 1 94.06 88 THR A C 1
ATOM 653 O O . THR A 1 88 ? -34.094 -6.121 -5.801 1 94.06 88 THR A O 1
ATOM 656 N N . GLY A 1 89 ? -33.281 -7.836 -4.699 1 95.5 8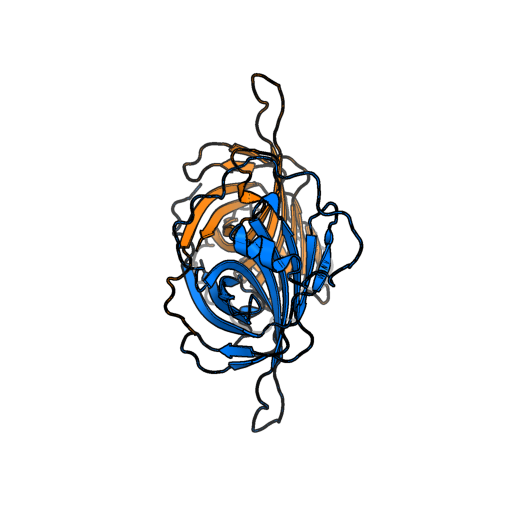9 GLY A N 1
ATOM 657 C CA . GLY A 1 89 ? -32.625 -8.43 -5.848 1 95.5 89 GLY A CA 1
ATOM 658 C C . GLY A 1 89 ? -31.312 -7.746 -6.199 1 95.5 89 GLY A C 1
ATOM 659 O O . GLY A 1 89 ? -30.609 -8.172 -7.117 1 95.5 89 GLY A O 1
ATOM 660 N N . SER A 1 90 ? -30.938 -6.727 -5.492 1 95.25 90 SER A N 1
ATOM 661 C CA . SER A 1 90 ? -29.734 -5.961 -5.789 1 95.25 90 SER A CA 1
ATOM 662 C C . SER A 1 90 ? -28.484 -6.703 -5.336 1 95.25 90 SER A C 1
ATOM 664 O O . SER A 1 90 ? -28.531 -7.516 -4.406 1 95.25 90 SER A O 1
ATOM 666 N N . THR A 1 91 ? -27.422 -6.508 -6.152 1 97.12 91 THR A N 1
ATOM 667 C CA . THR A 1 91 ? -26.109 -7.012 -5.77 1 97.12 91 THR A CA 1
ATOM 668 C C . THR A 1 91 ? -25.156 -5.859 -5.477 1 97.12 91 THR A C 1
ATOM 670 O O . THR A 1 91 ? -25.453 -4.703 -5.793 1 97.12 91 THR A O 1
ATOM 673 N N . THR A 1 92 ? -24.109 -6.203 -4.73 1 96.81 92 THR A N 1
ATOM 674 C CA . THR A 1 92 ? -23 -5.273 -4.5 1 96.81 92 THR A CA 1
ATOM 675 C C . THR A 1 92 ? -21.703 -5.824 -5.078 1 96.81 92 THR A C 1
ATOM 677 O O . THR A 1 92 ? -21.438 -7.031 -5.012 1 96.81 92 THR A O 1
ATOM 680 N N . LEU A 1 93 ? -20.938 -4.918 -5.734 1 98.06 93 LEU A N 1
ATOM 681 C CA . LEU A 1 93 ? -19.656 -5.312 -6.293 1 98.06 93 LEU A CA 1
ATOM 682 C C . LEU A 1 93 ? -18.5 -4.832 -5.406 1 98.06 93 LEU A C 1
ATOM 684 O O . LEU A 1 93 ? -18.609 -3.785 -4.766 1 98.06 93 LEU A O 1
ATOM 688 N N . PHE A 1 94 ? -17.5 -5.637 -5.309 1 98.31 94 PHE A N 1
ATOM 689 C CA . PHE A 1 94 ? -16.203 -5.281 -4.773 1 98.31 94 PHE A CA 1
ATOM 690 C C . PHE A 1 94 ? -15.156 -5.227 -5.879 1 98.31 94 PHE A C 1
ATOM 692 O O . PHE A 1 94 ? -14.875 -6.238 -6.523 1 98.31 94 PHE A O 1
ATOM 699 N N . LYS A 1 95 ? -14.641 -4.082 -6.148 1 98.44 95 LYS A N 1
ATOM 700 C CA . LYS A 1 95 ? -13.531 -3.924 -7.086 1 98.44 95 LYS A CA 1
ATOM 701 C C . LYS A 1 95 ? -12.195 -3.832 -6.352 1 98.44 95 LYS A C 1
ATOM 703 O O . LYS A 1 95 ? -11.984 -2.916 -5.555 1 98.44 95 LYS A O 1
ATOM 708 N N . PHE A 1 96 ? -11.359 -4.742 -6.633 1 98.31 96 PHE A N 1
ATOM 709 C CA . PHE A 1 96 ? -10.031 -4.73 -6.031 1 98.31 96 PHE A CA 1
ATOM 710 C C . PHE A 1 96 ? -8.977 -4.332 -7.051 1 98.31 96 PHE A C 1
ATOM 712 O O . PHE A 1 96 ? -9.031 -4.758 -8.211 1 98.31 96 PHE A O 1
ATOM 719 N N . HIS A 1 97 ? -8.086 -3.562 -6.613 1 98.06 97 HIS A N 1
ATOM 720 C CA . HIS A 1 97 ? -6.801 -3.299 -7.262 1 98.06 97 HIS A CA 1
ATOM 721 C C . HIS A 1 97 ? -5.637 -3.664 -6.344 1 98.06 97 HIS A C 1
ATOM 723 O O . HIS A 1 97 ? -5.59 -3.23 -5.191 1 98.06 97 HIS A O 1
ATOM 729 N N . GLY A 1 98 ? -4.777 -4.5 -6.855 1 97.69 98 GLY A N 1
ATOM 730 C CA . GLY A 1 98 ? -3.65 -4.945 -6.055 1 97.69 98 GLY A CA 1
ATOM 731 C C . GLY A 1 98 ? -2.311 -4.719 -6.73 1 97.69 98 GLY A C 1
ATOM 732 O O . GLY A 1 98 ? -2.182 -4.906 -7.941 1 97.69 98 GLY A O 1
ATOM 733 N N . VAL A 1 99 ? -1.372 -4.258 -5.969 1 97.25 99 VAL A N 1
ATOM 734 C CA . VAL A 1 99 ? 0.017 -4.164 -6.406 1 97.25 99 VAL A CA 1
ATOM 735 C C . VAL A 1 99 ? 0.938 -4.719 -5.32 1 97.25 99 VAL A C 1
ATOM 737 O O . VAL A 1 99 ? 0.577 -4.742 -4.145 1 97.25 99 VAL A O 1
ATOM 740 N N . GLY A 1 100 ? 2.109 -5.121 -5.754 1 96.88 100 GLY A N 1
ATOM 741 C CA . GLY A 1 100 ? 3.07 -5.668 -4.809 1 96.88 100 GLY A CA 1
ATOM 742 C C . GLY A 1 100 ? 4.094 -6.578 -5.461 1 96.88 100 GLY A C 1
ATOM 743 O O . GLY A 1 100 ? 4.375 -6.453 -6.656 1 96.88 100 GLY A O 1
ATOM 744 N N . TYR A 1 101 ? 4.668 -7.445 -4.547 1 94.81 101 TYR A N 1
ATOM 745 C CA . TYR A 1 101 ? 5.809 -8.234 -5.004 1 94.81 101 TYR A CA 1
ATOM 746 C C . TYR A 1 101 ? 5.75 -9.648 -4.453 1 94.81 101 TYR A C 1
ATOM 748 O O . TYR A 1 101 ? 5.52 -9.844 -3.256 1 94.81 101 TYR A O 1
ATOM 756 N N . ASP A 1 102 ? 5.906 -10.547 -5.336 1 91.19 102 ASP A N 1
ATOM 757 C CA . ASP A 1 102 ? 6.062 -11.945 -4.965 1 91.19 102 ASP A CA 1
ATOM 758 C C . ASP A 1 102 ? 7.477 -12.438 -5.27 1 91.19 102 ASP A C 1
ATOM 760 O O . ASP A 1 102 ? 7.969 -12.281 -6.387 1 91.19 102 ASP A O 1
ATOM 764 N N . LYS A 1 103 ? 8.07 -13.008 -4.246 1 87.31 103 LYS A N 1
ATOM 765 C CA . LYS A 1 103 ? 9.391 -13.586 -4.449 1 87.31 103 LYS A CA 1
ATOM 766 C C . LYS A 1 103 ? 9.289 -15.055 -4.875 1 87.31 103 LYS A C 1
ATOM 768 O O . LYS A 1 103 ? 8.562 -15.836 -4.262 1 87.31 103 LYS A O 1
ATOM 773 N N . LEU A 1 104 ? 10.023 -15.297 -5.902 1 85.81 104 LEU A N 1
ATOM 774 C CA . LEU A 1 104 ? 10.047 -16.656 -6.406 1 85.81 104 LEU A CA 1
ATOM 775 C C . LEU A 1 104 ? 11.43 -17.281 -6.242 1 85.81 104 LEU A C 1
ATOM 777 O O . LEU A 1 104 ? 12.367 -16.609 -5.809 1 85.81 104 LEU A O 1
ATOM 781 N N . THR A 1 105 ? 11.367 -18.578 -6.414 1 83.69 105 THR A N 1
ATOM 782 C CA . THR A 1 105 ? 12.641 -19.266 -6.512 1 83.69 105 THR A CA 1
ATOM 783 C C . THR A 1 105 ? 13.062 -19.422 -7.973 1 83.69 105 THR A C 1
ATOM 785 O O . THR A 1 105 ? 12.234 -19.297 -8.875 1 83.69 105 THR A O 1
ATOM 788 N N . GLY A 1 106 ? 14.305 -19.688 -8.148 1 80.5 106 GLY A N 1
ATOM 789 C CA . GLY A 1 106 ? 14.836 -19.859 -9.484 1 80.5 106 GLY A CA 1
ATOM 790 C C . GLY A 1 106 ? 14.039 -20.844 -10.32 1 80.5 106 GLY A C 1
ATOM 791 O O . GLY A 1 106 ? 13.555 -20.516 -11.398 1 80.5 106 GLY A O 1
ATOM 792 N N . PRO A 1 107 ? 13.789 -22.047 -9.805 1 77.06 107 PRO A N 1
ATOM 793 C CA . PRO A 1 107 ? 13.07 -23.062 -10.57 1 77.06 107 PRO A CA 1
ATOM 794 C C . PRO A 1 107 ? 11.641 -22.641 -10.922 1 77.06 107 PRO A C 1
ATOM 796 O O . PRO A 1 107 ? 11.18 -22.891 -12.039 1 77.06 107 PRO A O 1
ATOM 799 N N . ILE A 1 108 ? 11.016 -21.938 -10.086 1 77.19 108 ILE A N 1
ATOM 800 C CA . ILE A 1 108 ? 9.633 -21.531 -10.344 1 77.19 108 ILE A CA 1
ATOM 801 C C . ILE A 1 108 ? 9.609 -20.375 -11.344 1 77.19 108 ILE A C 1
ATOM 803 O O . ILE A 1 108 ? 8.758 -20.328 -12.227 1 77.19 108 ILE A O 1
ATOM 807 N N . MET A 1 109 ? 10.523 -19.453 -11.172 1 81.38 109 MET A N 1
ATOM 808 C CA . MET A 1 109 ? 10.648 -18.359 -12.141 1 81.38 109 MET A CA 1
ATOM 809 C C . MET A 1 109 ? 10.859 -18.922 -13.547 1 81.38 109 MET A C 1
ATOM 811 O O . MET A 1 109 ? 10.242 -18.438 -14.5 1 81.38 109 MET A O 1
ATOM 815 N N . GLY A 1 110 ? 11.664 -19.922 -13.719 1 74.88 110 GLY A N 1
ATOM 816 C CA . GLY A 1 110 ? 11.922 -20.562 -15 1 74.88 110 GLY A CA 1
ATOM 817 C C . GLY A 1 110 ? 10.703 -21.266 -15.578 1 74.88 110 GLY A C 1
ATOM 818 O O . GLY A 1 110 ? 10.5 -21.266 -16.797 1 74.88 110 GLY A O 1
ATOM 819 N N . ALA A 1 111 ? 9.891 -21.844 -14.68 1 73.06 111 ALA A N 1
ATOM 820 C CA . ALA A 1 111 ? 8.703 -22.562 -15.109 1 73.06 111 ALA A CA 1
ATOM 821 C C . ALA A 1 111 ? 7.664 -21.609 -15.695 1 73.06 111 ALA A C 1
ATOM 823 O O . ALA A 1 111 ? 6.875 -22 -16.562 1 73.06 111 ALA A O 1
ATOM 824 N N . LEU A 1 112 ? 7.664 -20.406 -15.234 1 73.62 112 LEU A N 1
ATOM 825 C CA . LEU A 1 112 ? 6.727 -19.406 -15.742 1 73.62 112 LEU A CA 1
ATOM 826 C C . LEU A 1 112 ? 7.109 -18.969 -17.156 1 73.62 112 LEU A C 1
ATOM 828 O O . LEU A 1 112 ? 6.281 -18.422 -17.875 1 73.62 112 LEU A O 1
ATOM 832 N N . ASP A 1 113 ? 8.422 -18.938 -17.625 1 62.69 113 ASP A N 1
ATOM 833 C CA . ASP A 1 113 ? 8.852 -18.609 -18.984 1 62.69 113 ASP A CA 1
ATOM 834 C C . ASP A 1 113 ? 8.211 -19.547 -20 1 62.69 113 ASP A C 1
ATOM 836 O O . ASP A 1 113 ? 8.062 -19.203 -21.172 1 62.69 113 ASP A O 1
ATOM 840 N N . GLY A 1 114 ? 7.68 -20.328 -20.297 1 53.25 114 GLY A N 1
ATOM 841 C CA . GLY A 1 114 ? 7.199 -21.312 -21.25 1 53.25 114 GLY A CA 1
ATOM 842 C C . GLY A 1 114 ? 7.57 -22.734 -20.891 1 53.25 114 GLY A C 1
ATOM 843 O O . GLY A 1 114 ? 8.258 -23.422 -21.641 1 53.25 114 GLY A O 1
ATOM 844 N N . ALA A 1 115 ? 7.469 -23.422 -20 1 43.16 115 ALA A N 1
ATOM 845 C CA . ALA A 1 115 ? 7.121 -24.781 -20.375 1 43.16 115 ALA A CA 1
ATOM 846 C C . ALA A 1 115 ? 6.02 -24.797 -21.438 1 43.16 115 ALA A C 1
ATOM 848 O O . ALA A 1 115 ? 4.836 -24.922 -21.109 1 43.16 115 ALA A O 1
ATOM 849 N N . VAL A 1 116 ? 5.676 -23.766 -22.203 1 37.34 116 VAL A N 1
ATOM 850 C CA . VAL A 1 116 ? 5.262 -24.359 -23.469 1 37.34 116 VAL A CA 1
ATOM 851 C C . VAL A 1 116 ? 6.406 -25.188 -24.047 1 37.34 116 VAL A C 1
ATOM 853 O O . VAL A 1 116 ? 7.527 -24.688 -24.188 1 37.34 116 VAL A O 1
ATOM 856 N N . ALA A 1 117 ? 6.496 -26.547 -23.984 1 34.72 117 ALA A N 1
ATOM 857 C CA . ALA A 1 117 ? 7.371 -27.453 -24.719 1 34.72 117 ALA A CA 1
ATOM 858 C C . ALA A 1 117 ? 7.699 -26.891 -26.094 1 34.72 117 ALA A C 1
ATOM 860 O O . ALA A 1 117 ? 6.801 -26.5 -26.859 1 34.72 117 ALA A O 1
ATOM 861 N N . PRO A 1 118 ? 8.844 -26.156 -26.375 1 34.16 118 PRO A N 1
ATOM 862 C CA . PRO A 1 118 ? 9.086 -25.969 -27.797 1 34.16 118 PRO A CA 1
ATOM 863 C C . PRO A 1 118 ? 8.484 -27.062 -28.672 1 34.16 118 PRO A C 1
ATOM 865 O O . PRO A 1 118 ? 8.398 -28.219 -28.234 1 34.16 118 PRO A O 1
ATOM 868 N N . ALA A 1 119 ? 7.594 -26.75 -29.562 1 32.25 119 ALA A N 1
ATOM 869 C CA . ALA A 1 119 ? 7.352 -27.75 -30.594 1 32.25 119 ALA A CA 1
ATOM 870 C C . ALA A 1 119 ? 8.656 -28.422 -31.031 1 32.25 119 ALA A C 1
ATOM 872 O O . ALA A 1 119 ? 9.695 -27.766 -31.125 1 32.25 119 ALA A O 1
ATOM 873 N N . PRO A 1 120 ? 8.781 -29.75 -30.953 1 31.97 120 PRO A N 1
ATOM 874 C CA . PRO A 1 120 ? 9.961 -30.422 -31.5 1 31.97 120 PRO A CA 1
ATOM 875 C C . PRO A 1 120 ? 10.438 -29.797 -32.812 1 31.97 120 PRO A C 1
ATOM 877 O O . PRO A 1 120 ? 9.711 -29.797 -33.812 1 31.97 120 PRO A O 1
ATOM 880 N N . ASP A 1 121 ? 10.883 -28.562 -32.781 1 33.03 121 ASP A N 1
ATOM 881 C CA . ASP A 1 121 ? 11.508 -28.297 -34.062 1 33.03 121 ASP A CA 1
ATOM 882 C C . ASP A 1 121 ? 12.492 -29.406 -34.438 1 33.03 121 ASP A C 1
ATOM 884 O O . ASP A 1 121 ? 13.367 -29.766 -33.656 1 33.03 121 ASP A O 1
ATOM 888 N N . THR A 1 122 ? 12.195 -30.344 -35.375 1 31.5 122 THR A N 1
ATOM 889 C CA . THR A 1 122 ? 12.93 -31.406 -36.062 1 31.5 122 THR A CA 1
ATOM 890 C C . THR A 1 122 ? 14.367 -30.969 -36.344 1 31.5 122 THR A C 1
ATOM 892 O O . THR A 1 122 ? 15.289 -31.781 -36.281 1 31.5 122 THR A O 1
ATOM 895 N N . ASP A 1 123 ? 14.664 -29.828 -37.062 1 30.72 123 ASP A N 1
ATOM 896 C CA . ASP A 1 123 ? 15.898 -29.875 -37.844 1 30.72 123 ASP A CA 1
ATOM 897 C C . ASP A 1 123 ? 17.094 -29.391 -37.031 1 30.72 123 ASP A C 1
ATOM 899 O O . ASP A 1 123 ? 18.172 -29.156 -37.562 1 30.72 123 ASP A O 1
ATOM 903 N N . ALA A 1 124 ? 17 -28.625 -35.938 1 30.69 124 ALA A N 1
ATOM 904 C CA . ALA A 1 124 ? 18.297 -27.984 -35.719 1 30.69 124 ALA A CA 1
ATOM 905 C C . ALA A 1 124 ? 19.297 -28.953 -35.125 1 30.69 124 ALA A C 1
ATOM 907 O O . ALA A 1 124 ? 18.938 -29.812 -34.312 1 30.69 124 ALA A O 1
ATOM 908 N N . ASP A 1 125 ? 20.641 -28.859 -35.406 1 30.5 125 ASP A N 1
ATOM 909 C CA . ASP A 1 125 ? 21.906 -29.562 -35.188 1 30.5 125 ASP A CA 1
ATOM 910 C C . ASP A 1 125 ? 22.297 -29.562 -33.719 1 30.5 125 ASP A C 1
ATOM 912 O O . ASP A 1 125 ? 22.359 -28.516 -33.094 1 30.5 125 ASP A O 1
ATOM 916 N N . ALA A 1 126 ? 22.266 -30.688 -32.875 1 27.25 126 ALA A N 1
ATOM 917 C CA . ALA A 1 126 ? 22.594 -31.281 -31.594 1 27.25 126 ALA A CA 1
ATOM 918 C C . ALA A 1 126 ? 23.953 -30.797 -31.094 1 27.25 126 ALA A C 1
ATOM 920 O O . ALA A 1 126 ? 24.359 -31.125 -29.969 1 27.25 126 ALA A O 1
ATOM 921 N N . ASP A 1 127 ? 24.875 -30.266 -31.797 1 25.39 127 ASP A N 1
ATOM 922 C CA . ASP A 1 127 ? 26.234 -30.578 -31.359 1 25.39 127 ASP A CA 1
ATOM 923 C C . ASP A 1 127 ? 26.625 -29.719 -30.156 1 25.39 127 ASP A C 1
ATOM 925 O O . ASP A 1 127 ? 27.391 -30.156 -29.297 1 25.39 127 ASP A O 1
ATOM 929 N N . ALA A 1 128 ? 26.719 -28.375 -30.281 1 25.19 128 ALA A N 1
ATOM 930 C CA . ALA A 1 128 ? 27.938 -27.828 -29.688 1 25.19 128 ALA A CA 1
ATOM 931 C C . ALA A 1 128 ? 27.828 -27.75 -28.172 1 25.19 128 ALA A C 1
ATOM 933 O O . ALA A 1 128 ? 28.797 -28 -27.453 1 25.19 128 ALA A O 1
ATOM 934 N N . ALA A 1 129 ? 27.094 -26.797 -27.484 1 22.94 129 ALA A N 1
ATOM 935 C CA . ALA A 1 129 ? 27.734 -26.172 -26.328 1 22.94 129 ALA A CA 1
ATOM 936 C C . ALA A 1 129 ? 27.469 -26.969 -25.062 1 22.94 129 ALA A C 1
ATOM 938 O O . ALA A 1 129 ? 26.359 -26.922 -24.516 1 22.94 129 ALA A O 1
ATOM 939 N N . LYS A 1 130 ? 27.953 -28.203 -24.766 1 24.8 130 LYS A N 1
ATOM 940 C CA . LYS A 1 130 ? 28.078 -29.031 -23.578 1 24.8 130 LYS A CA 1
ATOM 941 C C . LYS A 1 130 ? 28.766 -28.266 -22.453 1 24.8 130 LYS A C 1
ATOM 943 O O . LYS A 1 130 ? 29.234 -28.859 -21.484 1 24.8 130 LYS A O 1
ATOM 948 N N . THR A 1 131 ? 29.156 -27.016 -22.484 1 26.69 131 THR A N 1
ATOM 949 C CA . THR A 1 131 ? 30.141 -26.766 -21.438 1 26.69 131 THR A CA 1
ATOM 950 C C . THR A 1 131 ? 29.578 -27.141 -20.062 1 26.69 131 THR A C 1
ATOM 952 O O . THR A 1 131 ? 28.359 -27.156 -19.875 1 26.69 131 THR A O 1
ATOM 955 N N . ALA A 1 132 ? 30.422 -27 -18.875 1 25.98 132 ALA A N 1
ATOM 956 C CA . ALA A 1 132 ? 30.891 -27.672 -17.656 1 25.98 132 ALA A CA 1
ATOM 957 C C . ALA A 1 132 ? 29.938 -27.391 -16.484 1 25.98 132 ALA A C 1
ATOM 959 O O . ALA A 1 132 ? 30.203 -27.781 -15.359 1 25.98 132 ALA A O 1
ATOM 960 N N . ALA A 1 133 ? 29.25 -26.25 -16.469 1 30.45 133 ALA A N 1
ATOM 961 C CA . ALA A 1 133 ? 29 -26.031 -15.047 1 30.45 133 ALA A CA 1
ATOM 962 C C . ALA A 1 133 ? 28.25 -27.203 -14.43 1 30.45 133 ALA A C 1
ATOM 964 O O . ALA A 1 133 ? 27.359 -27.781 -15.07 1 30.45 133 ALA A O 1
ATOM 965 N N . GLY A 1 134 ? 28.75 -27.953 -13.508 1 29.52 134 GLY A N 1
ATOM 966 C CA . GLY A 1 134 ? 28.219 -29.078 -12.773 1 29.52 134 GLY A CA 1
ATOM 967 C C . GLY A 1 134 ? 26.781 -28.891 -12.336 1 29.52 134 GLY A C 1
ATOM 968 O O . GLY A 1 134 ? 26.281 -27.766 -12.297 1 29.52 134 GLY A O 1
ATOM 969 N N . PRO A 1 135 ? 25.922 -29.891 -12.5 1 29.8 135 PRO A N 1
ATOM 970 C CA . PRO A 1 135 ? 24.516 -29.875 -12.148 1 29.8 135 PRO A CA 1
ATOM 971 C C . PRO A 1 135 ? 24.266 -29.328 -10.734 1 29.8 135 PRO A C 1
ATOM 973 O O . PRO A 1 135 ? 25.094 -29.547 -9.844 1 29.8 135 PRO A O 1
ATOM 976 N N . PRO A 1 136 ? 23.781 -28.109 -10.523 1 33.56 136 PRO A N 1
ATOM 977 C CA . PRO A 1 136 ? 23.562 -27.812 -9.102 1 33.56 136 PRO A CA 1
ATOM 978 C C . PRO A 1 136 ? 23.25 -29.047 -8.273 1 33.56 136 PRO A C 1
ATOM 980 O O . PRO A 1 136 ? 22.75 -30.047 -8.812 1 33.56 136 PRO A O 1
ATOM 983 N N . THR A 1 137 ? 24.031 -29.359 -7.324 1 33.69 137 THR A N 1
ATOM 984 C CA . THR A 1 137 ? 23.828 -30.469 -6.395 1 33.69 137 THR A CA 1
ATOM 985 C C . THR A 1 137 ? 22.344 -30.688 -6.125 1 33.69 137 THR A C 1
ATOM 987 O O . THR A 1 137 ? 21.578 -29.719 -6.051 1 33.69 137 THR A O 1
ATOM 990 N N . ASN A 1 138 ? 21.672 -31.828 -6.383 1 32.22 138 ASN A N 1
ATOM 991 C CA . ASN A 1 138 ? 20.406 -32.562 -6.316 1 32.22 138 ASN A CA 1
ATOM 992 C C . ASN A 1 138 ? 19.766 -32.469 -4.941 1 32.22 138 ASN A C 1
ATOM 994 O O . ASN A 1 138 ? 18.969 -33.312 -4.551 1 32.22 138 ASN A O 1
ATOM 998 N N . GLU A 1 139 ? 20.391 -31.906 -3.908 1 36.03 139 GLU A N 1
ATOM 999 C CA . GLU A 1 139 ? 19.531 -32.25 -2.771 1 36.03 139 GLU A CA 1
ATOM 1000 C C . GLU A 1 139 ? 18.062 -32 -3.086 1 36.03 139 GLU A C 1
ATOM 1002 O O . GLU A 1 139 ? 17.719 -30.953 -3.639 1 36.03 139 GLU A O 1
ATOM 1007 N N . GLU A 1 140 ? 17.141 -32.938 -3.342 1 37.12 140 GLU A N 1
ATOM 1008 C CA . GLU A 1 140 ? 15.703 -33.156 -3.506 1 37.12 140 GLU A CA 1
ATOM 1009 C C . GLU A 1 140 ? 14.891 -32.156 -2.705 1 37.12 140 GLU A C 1
ATOM 1011 O O . GLU A 1 140 ? 14.32 -32.469 -1.665 1 37.12 140 GLU A O 1
ATOM 1016 N N . GLU A 1 141 ? 15.344 -31.141 -2.145 1 44.66 141 GLU A N 1
ATOM 1017 C CA . GLU A 1 141 ? 14.422 -30.328 -1.363 1 44.66 141 GLU A CA 1
ATOM 1018 C C . GLU A 1 141 ? 13.156 -30 -2.154 1 44.66 141 GLU A C 1
ATOM 1020 O O . GLU A 1 141 ? 13.227 -29.469 -3.258 1 44.66 141 GLU A O 1
ATOM 1025 N N . GLY A 1 142 ? 12.094 -30.812 -2.031 1 50.69 142 GLY A N 1
ATOM 1026 C CA . GLY A 1 142 ? 10.766 -30.797 -2.631 1 50.69 142 GLY A CA 1
ATOM 1027 C C . GLY A 1 142 ? 10.25 -29.391 -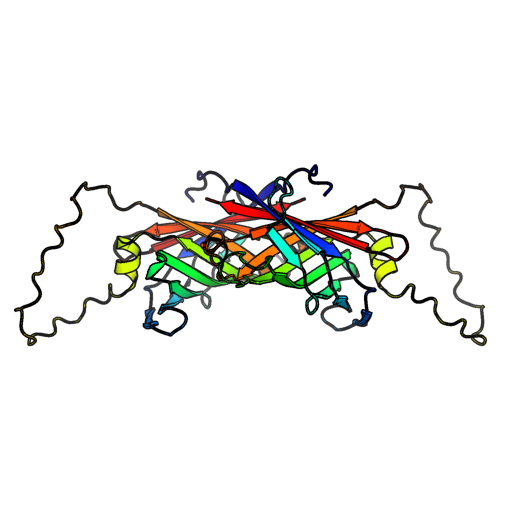2.902 1 50.69 142 GLY A C 1
ATOM 1028 O O . GLY A 1 142 ? 10.719 -28.422 -2.295 1 50.69 142 GLY A O 1
ATOM 1029 N N . MET A 1 143 ? 9.844 -29.109 -4.121 1 58.91 143 MET A N 1
ATOM 1030 C CA . MET A 1 143 ? 9.156 -27.875 -4.488 1 58.91 143 MET A CA 1
ATOM 1031 C C . MET A 1 143 ? 8.188 -27.453 -3.395 1 58.91 143 MET A C 1
ATOM 1033 O O . MET A 1 143 ? 7.398 -28.266 -2.904 1 58.91 143 MET A O 1
ATOM 1037 N N . PRO A 1 144 ? 8.523 -26.219 -2.848 1 67.56 144 PRO A N 1
ATOM 1038 C CA . PRO A 1 144 ? 7.527 -25.797 -1.859 1 67.56 144 PRO A CA 1
ATOM 1039 C C . PRO A 1 144 ? 6.102 -25.828 -2.404 1 67.56 144 PRO A C 1
ATOM 1041 O O . PRO A 1 144 ? 5.891 -25.672 -3.611 1 67.56 144 PRO A O 1
ATOM 1044 N N . SER A 1 145 ? 5.23 -26.219 -1.585 1 70.88 145 SER A N 1
ATOM 1045 C CA . SER A 1 145 ? 3.826 -26.25 -1.974 1 70.88 145 SER A CA 1
ATOM 1046 C C . SER A 1 145 ? 3.285 -24.844 -2.203 1 70.88 145 SER A C 1
ATOM 1048 O O . SER A 1 145 ? 2.287 -24.672 -2.904 1 70.88 145 SER A O 1
ATOM 1050 N N . ALA A 1 146 ? 3.971 -23.875 -1.567 1 71.81 146 ALA A N 1
ATOM 1051 C CA . ALA A 1 146 ? 3.514 -22.5 -1.752 1 71.81 146 ALA A CA 1
ATOM 1052 C C . ALA A 1 146 ? 4.68 -21.516 -1.673 1 71.81 146 ALA A C 1
ATOM 1054 O O . ALA A 1 146 ? 5.676 -21.781 -0.999 1 71.81 146 ALA A O 1
ATOM 1055 N N . LEU A 1 147 ? 4.547 -20.531 -2.533 1 82.12 147 LEU A N 1
ATOM 1056 C CA . LEU A 1 147 ? 5.406 -19.359 -2.416 1 82.12 147 LEU A CA 1
ATOM 1057 C C . LEU A 1 147 ? 4.629 -18.172 -1.86 1 82.12 147 LEU A C 1
ATOM 1059 O O . LEU A 1 147 ? 3.404 -18.109 -1.981 1 82.12 147 LEU A O 1
ATOM 1063 N N . TYR A 1 148 ? 5.355 -17.297 -1.255 1 84.81 148 TYR A N 1
ATOM 1064 C CA . TYR A 1 148 ? 4.652 -16.219 -0.571 1 84.81 148 TYR A CA 1
ATOM 1065 C C . TYR A 1 148 ? 5.121 -14.852 -1.07 1 84.81 148 TYR A C 1
ATOM 1067 O O . TYR A 1 148 ? 6.258 -14.711 -1.529 1 84.81 148 TYR A O 1
ATOM 1075 N N . GLY A 1 149 ? 4.227 -13.953 -1.028 1 91.19 149 GLY A N 1
ATOM 1076 C CA . GLY A 1 149 ? 4.492 -12.555 -1.341 1 91.19 149 GLY A CA 1
ATOM 1077 C C . GLY A 1 149 ? 3.684 -11.594 -0.497 1 91.19 149 GLY A C 1
ATOM 1078 O O . GLY A 1 149 ? 2.965 -12.008 0.414 1 91.19 149 GLY A O 1
ATOM 1079 N N . THR A 1 150 ? 3.955 -10.32 -0.7 1 95 150 THR A N 1
ATOM 1080 C CA . THR A 1 150 ? 3.227 -9.25 -0.034 1 95 150 THR A CA 1
ATOM 1081 C C . THR A 1 150 ? 2.682 -8.25 -1.053 1 95 150 THR A C 1
ATOM 1083 O O . THR A 1 150 ? 3.373 -7.891 -2.008 1 95 150 THR A O 1
ATOM 1086 N N . GLU A 1 151 ? 1.457 -7.879 -0.817 1 96.38 151 GLU A N 1
ATOM 1087 C CA . GLU A 1 151 ? 0.797 -6.949 -1.729 1 96.38 151 GLU A CA 1
ATOM 1088 C C . GLU A 1 151 ? -0.024 -5.914 -0.966 1 96.38 151 GLU A C 1
ATOM 1090 O O . GLU A 1 151 ? -0.348 -6.117 0.207 1 96.38 151 GLU A O 1
ATOM 1095 N N . VAL A 1 152 ? -0.283 -4.832 -1.623 1 97.5 152 VAL A N 1
ATOM 1096 C CA . VAL A 1 152 ? -1.236 -3.809 -1.203 1 97.5 152 VAL A CA 1
ATOM 1097 C C . VAL A 1 152 ? -2.502 -3.904 -2.051 1 97.5 152 VAL A C 1
ATOM 1099 O O . VAL A 1 152 ? -2.43 -4.09 -3.268 1 97.5 152 VAL A O 1
ATOM 1102 N N . LEU A 1 153 ? -3.623 -3.758 -1.384 1 97.31 153 LEU A N 1
ATOM 1103 C CA . LEU A 1 153 ? -4.895 -3.779 -2.098 1 97.31 153 LEU A CA 1
ATOM 1104 C C . LEU A 1 153 ? -5.715 -2.533 -1.779 1 97.31 153 LEU A C 1
ATOM 1106 O O . LEU A 1 153 ? -5.723 -2.064 -0.64 1 97.31 153 LEU A O 1
ATOM 1110 N N . TRP A 1 154 ? -6.379 -2.066 -2.746 1 97 154 TRP A N 1
ATOM 1111 C CA . TRP A 1 154 ? -7.48 -1.125 -2.582 1 97 154 TRP A CA 1
ATOM 1112 C C . TRP A 1 154 ? -8.812 -1.764 -2.977 1 97 154 TRP A C 1
ATOM 1114 O O . TRP A 1 154 ? -8.859 -2.598 -3.885 1 97 154 TRP A O 1
ATOM 1124 N N . CYS A 1 155 ? -9.805 -1.328 -2.334 1 97.75 155 CYS A N 1
ATOM 1125 C CA . CYS A 1 155 ? -11.148 -1.809 -2.637 1 97.75 155 CYS A CA 1
ATOM 1126 C C . CYS A 1 155 ? -12.109 -0.646 -2.838 1 97.75 155 CYS A C 1
ATOM 1128 O O . CYS A 1 155 ? -12.078 0.332 -2.09 1 97.75 155 CYS A O 1
ATOM 1130 N N . ASN A 1 156 ? -12.859 -0.733 -3.832 1 97.19 156 ASN A N 1
ATOM 1131 C CA . ASN A 1 156 ? -13.992 0.15 -4.066 1 97.19 156 ASN A CA 1
ATOM 1132 C C . ASN A 1 156 ? -15.312 -0.618 -4.039 1 97.19 156 ASN A C 1
ATOM 1134 O O . ASN A 1 156 ? -15.469 -1.617 -4.746 1 97.19 156 ASN A O 1
ATOM 1138 N N . THR A 1 157 ? -16.234 -0.165 -3.23 1 97.94 157 THR A N 1
ATOM 1139 C CA . THR A 1 157 ? -17.516 -0.871 -3.096 1 97.94 157 THR A CA 1
ATOM 1140 C C . THR A 1 157 ? -18.594 0.067 -2.58 1 97.94 157 THR A C 1
ATOM 1142 O O . THR A 1 157 ? -18.312 1.021 -1.855 1 97.94 157 THR A O 1
ATOM 1145 N N . SER A 1 158 ? -19.797 -0.214 -2.975 1 96.19 158 SER A N 1
ATOM 1146 C CA . SER A 1 158 ? -20.938 0.527 -2.449 1 96.19 158 SER A CA 1
ATOM 1147 C C . SER A 1 158 ? -21.531 -0.16 -1.222 1 96.19 158 SER A C 1
ATOM 1149 O O . SER A 1 158 ? -22.516 0.312 -0.653 1 96.19 158 SER A O 1
ATOM 1151 N N . SER A 1 159 ? -20.969 -1.285 -0.862 1 95.5 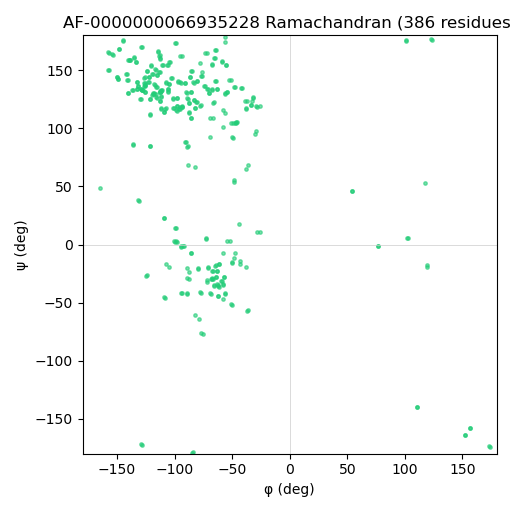159 SER A N 1
ATOM 1152 C CA . SER A 1 159 ? -21.453 -1.981 0.324 1 95.5 159 SER A CA 1
ATOM 1153 C C . SER A 1 159 ? -21.406 -1.078 1.553 1 95.5 159 SER A C 1
ATOM 1155 O O . SER A 1 159 ? -20.375 -0.487 1.858 1 95.5 159 SER A O 1
ATOM 1157 N N . ARG A 1 160 ? -22.5 -1.031 2.225 1 93.69 160 ARG A N 1
ATOM 1158 C CA . ARG A 1 160 ? -22.531 -0.224 3.439 1 93.69 160 ARG A CA 1
ATOM 1159 C C . ARG A 1 160 ? -21.656 -0.845 4.531 1 93.69 160 ARG A C 1
ATOM 1161 O O . ARG A 1 160 ? -20.953 -0.135 5.246 1 93.69 160 ARG A O 1
ATOM 1168 N N . GLU A 1 161 ? -21.766 -2.189 4.648 1 94.94 161 GLU A N 1
ATOM 1169 C CA . GLU A 1 161 ? -21 -2.91 5.664 1 94.94 161 GLU A CA 1
ATOM 1170 C C . GLU A 1 161 ? -19.5 -2.748 5.449 1 94.94 161 GLU A C 1
ATOM 1172 O O . GLU A 1 161 ? -18.734 -2.621 6.414 1 94.94 161 GLU A O 1
ATOM 1177 N N . TYR A 1 162 ? -19.125 -2.715 4.25 1 96.94 162 TYR A N 1
ATOM 1178 C CA . TYR A 1 162 ? -17.703 -2.658 3.938 1 96.94 162 TYR A CA 1
ATOM 1179 C C . TYR A 1 162 ? -17.328 -1.29 3.387 1 96.94 162 TYR A C 1
ATOM 1181 O O . TYR A 1 162 ? -16.312 -1.154 2.693 1 96.94 162 TYR A O 1
ATOM 1189 N N . TRP A 1 163 ? -18.109 -0.271 3.686 1 94.5 163 TRP A N 1
ATOM 1190 C CA . TRP A 1 163 ? -17.891 1.094 3.217 1 94.5 163 TRP A CA 1
ATOM 1191 C C . TRP A 1 163 ? -16.516 1.604 3.645 1 94.5 163 TRP A C 1
ATOM 1193 O O . TRP A 1 163 ? -15.859 2.324 2.895 1 94.5 163 TRP A O 1
ATOM 1203 N N . TRP A 1 164 ? -16.109 1.18 4.777 1 93.88 164 TRP A N 1
ATOM 1204 C CA . TRP A 1 164 ? -14.852 1.634 5.367 1 93.88 164 TRP A CA 1
ATOM 1205 C C . TRP A 1 164 ? -13.664 1.224 4.504 1 93.88 164 TRP A C 1
ATOM 1207 O O . TRP A 1 164 ? -12.609 1.865 4.539 1 93.88 164 TRP A O 1
ATOM 1217 N N . MET A 1 165 ? -13.727 0.242 3.684 1 96 165 MET A N 1
ATOM 1218 C CA . MET A 1 165 ? -12.617 -0.269 2.883 1 96 165 MET A CA 1
ATOM 1219 C C . MET A 1 165 ? -12.25 0.713 1.778 1 96 165 MET A C 1
ATOM 1221 O O . MET A 1 165 ? -11.141 0.651 1.231 1 96 165 MET A O 1
ATOM 1225 N N . ASN A 1 166 ? -13.164 1.621 1.441 1 94.94 166 ASN A N 1
ATOM 1226 C CA . ASN A 1 166 ? -12.891 2.602 0.398 1 94.94 166 ASN A CA 1
ATOM 1227 C C . ASN A 1 166 ? -11.766 3.547 0.804 1 94.94 166 ASN A C 1
ATOM 1229 O O . ASN A 1 166 ? -11.156 4.203 -0.047 1 94.94 166 ASN A O 1
ATOM 1233 N N . PHE A 1 167 ? -11.477 3.605 2.123 1 94 167 PHE A N 1
ATOM 1234 C CA . PHE A 1 167 ? -10.445 4.5 2.645 1 94 167 PHE A CA 1
ATOM 1235 C C . PHE A 1 167 ? -9.5 3.758 3.582 1 94 167 PHE A C 1
ATOM 1237 O O . PHE A 1 167 ? -9.086 4.297 4.609 1 94 167 PHE A O 1
ATOM 1244 N N . ALA A 1 168 ? -9.211 2.549 3.238 1 95.31 168 ALA A N 1
ATOM 1245 C CA . ALA A 1 168 ? -8.336 1.746 4.09 1 95.31 168 ALA A CA 1
ATOM 1246 C C . ALA A 1 168 ? -7.027 1.41 3.375 1 95.31 168 ALA A C 1
ATOM 1248 O O . ALA A 1 168 ? -7.008 1.246 2.154 1 95.31 168 ALA A O 1
ATOM 1249 N N . VAL A 1 169 ? -6 1.354 4.141 1 95.25 169 VAL A N 1
ATOM 1250 C CA . VAL A 1 169 ? -4.766 0.722 3.678 1 95.25 169 VAL A CA 1
ATOM 1251 C C . VAL A 1 169 ? -4.809 -0.774 3.977 1 95.25 169 VAL A C 1
ATOM 1253 O O . VAL A 1 169 ? -4.852 -1.181 5.141 1 95.25 169 VAL A O 1
ATOM 1256 N N . LEU A 1 170 ? -4.848 -1.531 2.941 1 97.69 170 LEU A N 1
ATOM 1257 C CA . LEU A 1 170 ? -4.902 -2.984 3.059 1 97.69 170 LEU A CA 1
ATOM 1258 C C . LEU A 1 170 ? -3.621 -3.623 2.535 1 97.69 170 LEU A C 1
ATOM 1260 O O . LEU A 1 170 ? -3.146 -3.275 1.452 1 97.69 170 LEU A O 1
ATOM 1264 N N . VAL A 1 171 ? -3.086 -4.52 3.314 1 97.44 171 VAL A N 1
ATOM 1265 C CA . VAL A 1 171 ? -1.959 -5.332 2.869 1 97.44 171 VAL A CA 1
ATOM 1266 C C . VAL A 1 171 ? -2.336 -6.812 2.92 1 97.44 171 VAL A C 1
ATOM 1268 O O . VAL A 1 171 ? -3.211 -7.211 3.693 1 97.44 171 VAL A O 1
ATOM 1271 N N . ALA A 1 172 ? -1.672 -7.562 2.102 1 96.94 172 ALA A N 1
ATOM 1272 C CA . ALA A 1 172 ? -2.014 -8.984 2.043 1 96.94 172 ALA A CA 1
ATOM 1273 C C . ALA A 1 172 ? -0.76 -9.852 2.1 1 96.94 172 ALA A C 1
ATOM 1275 O O . ALA A 1 172 ? 0.266 -9.508 1.506 1 96.94 172 ALA A O 1
ATOM 1276 N N . LYS A 1 173 ? -0.854 -10.898 2.803 1 95.62 173 LYS A N 1
ATOM 1277 C CA . LYS A 1 173 ? -0.012 -12.07 2.566 1 95.62 173 LYS A CA 1
ATOM 1278 C C . LYS A 1 173 ? -0.583 -12.938 1.45 1 95.62 173 LYS A C 1
ATOM 1280 O O . LYS A 1 173 ? -1.734 -13.375 1.523 1 95.62 173 LYS A O 1
ATOM 1285 N N . VAL A 1 174 ? 0.229 -13.164 0.503 1 94.38 174 VAL A N 1
ATOM 1286 C CA . VAL A 1 174 ? -0.226 -13.898 -0.676 1 94.38 174 VAL A CA 1
ATOM 1287 C C . VAL A 1 174 ? 0.466 -15.258 -0.743 1 94.38 174 VAL A C 1
ATOM 1289 O O . VAL A 1 174 ? 1.687 -15.344 -0.588 1 94.38 174 VAL A O 1
ATOM 1292 N N . ALA A 1 175 ? -0.266 -16.266 -0.944 1 92.19 175 ALA A N 1
ATOM 1293 C CA . ALA A 1 175 ? 0.252 -17.609 -1.184 1 92.19 175 ALA A CA 1
ATOM 1294 C C . ALA A 1 175 ? -0.031 -18.062 -2.615 1 92.19 175 ALA A C 1
ATOM 1296 O O . ALA A 1 175 ? -1.189 -18.125 -3.035 1 92.19 175 ALA A O 1
ATOM 1297 N N . LEU A 1 176 ? 1.017 -18.281 -3.332 1 89.88 176 LEU A N 1
ATOM 1298 C CA . LEU A 1 176 ? 0.909 -18.922 -4.641 1 89.88 176 LEU A CA 1
ATOM 1299 C C . LEU A 1 176 ? 0.908 -20.438 -4.508 1 89.88 176 LEU A C 1
ATOM 1301 O O . LEU A 1 176 ? 1.947 -21.047 -4.227 1 89.88 176 LEU A O 1
ATOM 1305 N N . ILE A 1 177 ? -0.232 -21.016 -4.75 1 89.06 177 ILE A N 1
ATOM 1306 C CA . ILE A 1 177 ? -0.366 -22.469 -4.629 1 89.06 177 ILE A CA 1
ATOM 1307 C C . ILE A 1 177 ? 0.011 -23.125 -5.949 1 89.06 177 ILE A C 1
ATOM 1309 O O . ILE A 1 177 ? -0.599 -22.859 -6.984 1 89.06 177 ILE A O 1
ATOM 1313 N N . LEU A 1 178 ? 0.965 -23.953 -5.824 1 83.5 178 LEU A N 1
ATOM 1314 C CA . LEU A 1 178 ? 1.511 -24.562 -7.031 1 83.5 178 LEU A CA 1
ATOM 1315 C C . LEU A 1 178 ? 0.849 -25.906 -7.312 1 83.5 178 LEU A C 1
ATOM 1317 O O . LEU A 1 178 ? 0.557 -26.656 -6.383 1 83.5 178 LEU A O 1
ATOM 1321 N N . GLY A 1 179 ? 0.596 -26.094 -8.57 1 77.94 179 GLY A N 1
ATOM 1322 C CA . GLY A 1 179 ? 0.158 -27.375 -9.102 1 77.94 179 GLY A CA 1
ATOM 1323 C C . GLY A 1 179 ? 0.985 -27.844 -10.281 1 77.94 179 GLY A C 1
ATOM 1324 O O . GLY A 1 179 ? 2.029 -27.266 -10.586 1 77.94 179 GLY A O 1
ATOM 1325 N N . PRO A 1 180 ? 0.552 -28.922 -10.914 1 73.38 180 PRO A N 1
ATOM 1326 C CA . PRO A 1 180 ? 1.312 -29.516 -12.016 1 73.38 180 PRO A CA 1
ATOM 1327 C C . PRO A 1 180 ? 1.533 -28.547 -13.172 1 73.38 180 PRO A C 1
ATOM 1329 O O . PRO A 1 180 ? 2.551 -28.625 -13.867 1 73.38 180 PRO A O 1
ATOM 1332 N N . GLY A 1 181 ? 0.581 -27.656 -13.367 1 69.12 181 GLY A N 1
ATOM 1333 C CA . GLY A 1 181 ? 0.678 -26.719 -14.477 1 69.12 181 GLY A CA 1
ATOM 1334 C C . GLY A 1 181 ? 1.192 -25.359 -14.062 1 69.12 181 GLY A C 1
ATOM 1335 O O . GLY A 1 181 ? 1.074 -24.391 -14.82 1 69.12 181 GLY A O 1
ATOM 1336 N N . GLY A 1 182 ? 1.76 -25.266 -12.852 1 75.06 182 GLY A N 1
ATOM 1337 C CA . GLY A 1 182 ? 2.193 -23.969 -12.344 1 75.06 182 GLY A CA 1
ATOM 1338 C C . GLY A 1 182 ? 1.347 -23.469 -11.195 1 75.06 182 GLY A C 1
ATOM 1339 O O . GLY A 1 182 ? 1.02 -24.234 -10.281 1 75.06 182 GLY A O 1
ATOM 1340 N N . VAL A 1 183 ? 1.077 -22.188 -11.234 1 81.38 183 VAL A N 1
ATOM 1341 C CA . VAL A 1 183 ? 0.24 -21.641 -10.172 1 81.38 183 VAL A CA 1
ATOM 1342 C C . VAL A 1 183 ? -1.224 -21.984 -10.438 1 81.38 183 VAL A C 1
ATOM 1344 O O . VAL A 1 183 ? -1.791 -21.578 -11.453 1 81.38 183 VAL A O 1
ATOM 1347 N N . GLU A 1 184 ? -1.774 -22.688 -9.547 1 85.81 184 GLU A N 1
ATOM 1348 C CA . GLU A 1 184 ? -3.158 -23.125 -9.688 1 85.81 184 GLU A CA 1
ATOM 1349 C C . GLU A 1 184 ? -4.121 -22.156 -9.016 1 85.81 184 GLU A C 1
ATOM 1351 O O . GLU A 1 184 ? -5.223 -21.922 -9.516 1 85.81 184 GLU A O 1
ATOM 1356 N N . LYS A 1 185 ? -3.682 -21.719 -7.812 1 92.44 185 LYS A N 1
ATOM 1357 C CA . LYS A 1 185 ? -4.5 -20.828 -6.996 1 92.44 185 LYS A CA 1
ATOM 1358 C C . LYS A 1 185 ? -3.637 -19.781 -6.297 1 92.44 185 LYS A C 1
ATOM 1360 O O . LYS A 1 185 ? -2.465 -20.031 -6 1 92.44 185 LYS A O 1
ATOM 1365 N N . VAL A 1 186 ? -4.234 -18.719 -6.172 1 94.38 186 VAL A N 1
ATOM 1366 C CA . VAL A 1 186 ? -3.609 -17.688 -5.348 1 94.38 186 VAL A CA 1
ATOM 1367 C C . VAL A 1 186 ? -4.512 -17.359 -4.156 1 94.38 186 VAL A C 1
ATOM 1369 O O . VAL A 1 186 ? -5.703 -17.094 -4.328 1 94.38 186 VAL A O 1
ATOM 1372 N N . GLU A 1 187 ? -3.941 -17.359 -2.988 1 95.81 187 GLU A N 1
ATOM 1373 C CA . GLU A 1 187 ? -4.691 -17.078 -1.766 1 95.81 187 GLU A CA 1
ATOM 1374 C C . GLU A 1 187 ? -4.172 -15.828 -1.075 1 95.81 187 GLU A C 1
ATOM 1376 O O . GLU A 1 187 ? -2.967 -15.688 -0.856 1 95.81 187 GLU A O 1
ATOM 1381 N N . TYR A 1 188 ? -5.09 -14.969 -0.754 1 96.81 188 TYR A N 1
ATOM 1382 C CA . TYR A 1 188 ? -4.777 -13.719 -0.063 1 96.81 188 TYR A CA 1
ATOM 1383 C C . TYR A 1 188 ? -5.359 -13.719 1.347 1 96.81 188 TYR A C 1
ATOM 1385 O O . TYR A 1 188 ? -6.566 -13.891 1.528 1 96.81 188 TYR A O 1
ATOM 1393 N N . ALA A 1 189 ? -4.535 -13.531 2.32 1 97.56 189 ALA A N 1
ATOM 1394 C CA . ALA A 1 189 ? -4.977 -13.039 3.621 1 97.56 189 ALA A CA 1
ATOM 1395 C C . ALA A 1 189 ? -4.801 -11.523 3.723 1 97.56 189 ALA A C 1
ATOM 1397 O O . ALA A 1 189 ? -3.676 -11.023 3.686 1 97.56 189 ALA A O 1
ATOM 1398 N N . ILE A 1 190 ? -5.895 -10.859 3.859 1 97.81 190 ILE A N 1
ATOM 1399 C CA . ILE A 1 190 ? -5.883 -9.406 3.742 1 97.81 190 ILE A CA 1
ATOM 1400 C C . ILE A 1 190 ? -6.027 -8.773 5.125 1 97.81 190 ILE A C 1
ATOM 1402 O O . ILE A 1 190 ? -6.926 -9.133 5.887 1 97.81 190 ILE A O 1
ATOM 1406 N N . TYR A 1 191 ? -5.172 -7.828 5.371 1 97.62 191 TYR A N 1
ATOM 1407 C CA . TYR A 1 191 ? -5.113 -7.141 6.656 1 97.62 191 TYR A CA 1
ATOM 1408 C C . TYR A 1 191 ? -5.281 -5.637 6.477 1 97.62 191 TYR A C 1
ATOM 1410 O O . TYR A 1 191 ? -4.738 -5.051 5.535 1 97.62 191 TYR A O 1
ATOM 1418 N N . GLN A 1 192 ? -6.016 -5.07 7.379 1 97.25 192 GLN A N 1
ATOM 1419 C CA . GLN A 1 192 ? -6.047 -3.615 7.488 1 97.25 192 GLN A CA 1
ATOM 1420 C C . GLN A 1 192 ? -4.91 -3.102 8.367 1 97.25 192 GLN A C 1
ATOM 1422 O O . GLN A 1 192 ? -4.668 -3.643 9.445 1 97.25 192 GLN A O 1
ATOM 1427 N N . VAL A 1 193 ? -4.18 -2.098 7.871 1 95.56 193 VAL A N 1
ATOM 1428 C CA . VAL A 1 193 ? -3.193 -1.415 8.703 1 95.56 193 VAL A CA 1
ATOM 1429 C C . VAL A 1 193 ? -3.889 -0.388 9.594 1 95.56 193 VAL A C 1
ATOM 1431 O O . VAL A 1 193 ? -4.586 0.501 9.102 1 95.56 193 VAL A O 1
ATOM 1434 N N . VAL A 1 194 ? -3.707 -0.525 10.914 1 91.75 194 VAL A N 1
ATOM 1435 C CA . VAL A 1 194 ? -4.418 0.33 11.859 1 91.75 194 VAL A CA 1
ATOM 1436 C C . VAL A 1 194 ? -3.422 1.011 12.789 1 91.75 194 VAL A C 1
ATOM 1438 O O . VAL A 1 194 ? -2.447 0.393 13.227 1 91.75 194 VAL A O 1
ATOM 1441 N N . VAL A 1 195 ? -3.707 2.314 13.039 1 88.69 195 VAL A N 1
ATOM 1442 C CA . VAL A 1 195 ? -2.857 3.051 13.969 1 88.69 195 VAL A CA 1
ATOM 1443 C C . VAL A 1 195 ? -3.715 3.656 15.078 1 88.69 195 VAL A C 1
ATOM 1445 O O . VAL A 1 195 ? -4.91 3.891 14.891 1 88.69 195 VAL A O 1
ATOM 1448 N N . MET B 1 1 ? -8.875 -22.734 3.135 1 40.94 1 MET B N 1
ATOM 1449 C CA . MET B 1 1 ? -7.852 -21.703 2.998 1 40.94 1 MET B CA 1
ATOM 1450 C C . MET B 1 1 ? -6.727 -21.906 4.004 1 40.94 1 MET B C 1
ATOM 1452 O O . MET B 1 1 ? -6.98 -22.25 5.16 1 40.94 1 MET B O 1
ATOM 1456 N N . ASN B 1 2 ? -5.68 -22.422 3.697 1 47 2 ASN B N 1
ATOM 1457 C CA . ASN B 1 2 ? -4.617 -22.625 4.68 1 47 2 ASN B CA 1
ATOM 1458 C C . ASN B 1 2 ? -4.355 -21.344 5.477 1 47 2 ASN B C 1
ATOM 1460 O O . ASN B 1 2 ? -3.502 -20.531 5.102 1 47 2 ASN B O 1
ATOM 1464 N N . THR B 1 3 ? -5.398 -20.859 6.055 1 49.88 3 THR B N 1
ATOM 1465 C CA . THR B 1 3 ? -5.434 -19.641 6.859 1 49.88 3 THR B CA 1
ATOM 1466 C C . THR B 1 3 ? -4.324 -19.656 7.91 1 49.88 3 THR B C 1
ATOM 1468 O O . THR B 1 3 ? -4.234 -18.75 8.742 1 49.88 3 THR B O 1
ATOM 1471 N N . THR B 1 4 ? -3.814 -20.875 8.094 1 52.25 4 THR B N 1
ATOM 1472 C CA . THR B 1 4 ? -3.031 -21 9.32 1 52.25 4 THR B CA 1
ATOM 1473 C C . THR B 1 4 ? -1.7 -20.266 9.188 1 52.25 4 THR B C 1
ATOM 1475 O O . THR B 1 4 ? -0.818 -20.422 10.039 1 52.25 4 THR B O 1
ATOM 1478 N N . THR B 1 5 ? -1.616 -19.625 8.07 1 67.12 5 THR B N 1
ATOM 1479 C CA . THR B 1 5 ? -0.248 -19.125 8.055 1 67.12 5 THR B CA 1
ATOM 1480 C C . THR B 1 5 ? -0.128 -17.859 8.898 1 67.12 5 THR B C 1
ATOM 1482 O O . THR B 1 5 ? -1.125 -17.172 9.156 1 67.12 5 THR B O 1
ATOM 1485 N N . SER B 1 6 ? 0.898 -17.781 9.562 1 83.06 6 SER B N 1
ATOM 1486 C CA . SER B 1 6 ? 1.223 -16.656 10.43 1 83.06 6 SER B CA 1
ATOM 1487 C C . SER B 1 6 ? 1.015 -15.328 9.703 1 83.06 6 SER B C 1
ATOM 1489 O O . SER B 1 6 ? 1.241 -15.227 8.492 1 83.06 6 SER B O 1
ATOM 1491 N N . PRO B 1 7 ? 0.398 -14.414 10.391 1 87.94 7 PRO B N 1
ATOM 1492 C CA . PRO B 1 7 ? 0.265 -13.078 9.789 1 87.94 7 PRO B CA 1
ATOM 1493 C C . PRO B 1 7 ? 1.607 -12.484 9.375 1 87.94 7 PRO B C 1
ATOM 1495 O O . PRO B 1 7 ? 2.654 -12.898 9.883 1 87.94 7 PRO B O 1
ATOM 1498 N N . PRO B 1 8 ? 1.523 -11.578 8.391 1 92.12 8 PRO B N 1
ATOM 1499 C CA . PRO B 1 8 ? 2.762 -10.852 8.117 1 92.12 8 PRO B CA 1
ATOM 1500 C C . PRO B 1 8 ? 3.277 -10.086 9.328 1 92.12 8 PRO B C 1
ATOM 1502 O O . PRO B 1 8 ? 2.52 -9.828 10.273 1 92.12 8 PRO B O 1
ATOM 1505 N N . THR B 1 9 ? 4.535 -9.812 9.297 1 93.69 9 THR B N 1
ATOM 1506 C CA . THR B 1 9 ? 5.141 -8.977 10.328 1 93.69 9 THR B CA 1
ATOM 1507 C C . THR B 1 9 ? 5.559 -7.629 9.758 1 93.69 9 THR B C 1
ATOM 1509 O O . THR B 1 9 ? 5.719 -7.488 8.539 1 93.69 9 THR B O 1
ATOM 1512 N N . LEU B 1 10 ? 5.613 -6.68 10.625 1 95.12 10 LEU B N 1
ATOM 1513 C CA . LEU B 1 10 ? 6.059 -5.34 10.266 1 95.12 10 LEU B CA 1
ATOM 1514 C C . LEU B 1 10 ? 7.438 -5.047 10.844 1 95.12 10 LEU B C 1
ATOM 1516 O O . LEU B 1 10 ? 7.609 -5.039 12.07 1 95.12 10 LEU B O 1
ATOM 1520 N N . ASN B 1 11 ? 8.406 -4.844 9.977 1 96.75 11 ASN B N 1
ATOM 1521 C CA . ASN B 1 11 ? 9.758 -4.461 10.383 1 96.75 11 ASN B CA 1
ATOM 1522 C C . ASN B 1 11 ? 9.992 -2.965 10.211 1 96.75 11 ASN B C 1
ATOM 1524 O O . ASN B 1 11 ? 9.906 -2.445 9.094 1 96.75 11 ASN B O 1
ATOM 1528 N N . HIS B 1 12 ? 10.25 -2.281 11.312 1 97.69 12 HIS B N 1
ATOM 1529 C CA . HIS B 1 12 ? 10.562 -0.86 11.227 1 97.69 12 HIS B CA 1
ATOM 1530 C C . HIS B 1 12 ? 11.891 -0.636 10.5 1 97.69 12 HIS B C 1
ATOM 1532 O O . HIS B 1 12 ? 12.945 -1.048 10.992 1 97.69 12 HIS B O 1
ATOM 1538 N N . VAL B 1 13 ? 11.875 0.15 9.391 1 97.69 13 VAL B N 1
ATOM 1539 C CA . VAL B 1 13 ? 13.07 0.143 8.562 1 97.69 13 VAL B CA 1
ATOM 1540 C C . VAL B 1 13 ? 13.586 1.569 8.383 1 97.69 13 VAL B C 1
ATOM 1542 O O . VAL B 1 13 ? 14.781 1.782 8.141 1 97.69 13 VAL B O 1
ATOM 1545 N N . LEU B 1 14 ? 12.711 2.566 8.461 1 98.06 14 LEU B N 1
ATOM 1546 C CA . LEU B 1 14 ? 13.109 3.953 8.258 1 98.06 14 LEU B CA 1
ATOM 1547 C C . LEU B 1 14 ? 12.172 4.902 8.992 1 98.06 14 LEU B C 1
ATOM 1549 O O . LEU B 1 14 ? 11.047 4.535 9.328 1 98.06 14 LEU B O 1
ATOM 1553 N N . ASN B 1 15 ? 12.68 6.109 9.125 1 98.06 15 ASN B N 1
ATOM 1554 C CA . ASN B 1 15 ? 11.852 7.273 9.422 1 98.06 15 ASN B CA 1
ATOM 1555 C C . ASN B 1 15 ? 12 8.352 8.344 1 98.06 15 ASN B C 1
ATOM 1557 O O . ASN B 1 15 ? 13.086 8.547 7.801 1 98.06 15 ASN B O 1
ATOM 1561 N N . LEU B 1 16 ? 10.93 8.977 8.109 1 98.25 16 LEU B N 1
ATOM 1562 C CA . LEU B 1 16 ? 10.914 10.148 7.246 1 98.25 16 LEU B CA 1
ATOM 1563 C C . LEU B 1 16 ? 10.195 11.312 7.922 1 98.25 16 LEU B C 1
ATOM 1565 O O . LEU B 1 16 ? 9.07 11.156 8.406 1 98.25 16 LEU B O 1
ATOM 1569 N N . THR B 1 17 ? 10.82 12.414 8.031 1 98 17 THR B N 1
ATOM 1570 C CA . THR B 1 17 ? 10.219 13.641 8.531 1 98 17 THR B CA 1
ATOM 1571 C C . THR B 1 17 ? 10.18 14.711 7.445 1 98 17 THR B C 1
ATOM 1573 O O . THR B 1 17 ? 11.164 14.914 6.73 1 98 17 THR B O 1
ATOM 1576 N N . LEU B 1 18 ? 9.055 15.352 7.379 1 97.81 18 LEU B N 1
ATOM 1577 C CA . LEU B 1 18 ? 8.867 16.391 6.375 1 97.81 18 LEU B CA 1
ATOM 1578 C C . LEU B 1 18 ? 8.375 17.688 7.02 1 97.81 18 LEU B C 1
ATOM 1580 O O . LEU B 1 18 ? 7.457 17.656 7.84 1 97.81 18 LEU B O 1
ATOM 1584 N N . THR B 1 19 ? 8.984 18.766 6.664 1 95.69 19 THR B N 1
ATOM 1585 C CA . THR B 1 19 ? 8.391 20.078 6.934 1 95.69 19 THR B CA 1
ATOM 1586 C C . THR B 1 19 ? 7.441 20.484 5.809 1 95.69 19 THR B C 1
ATOM 1588 O O . THR B 1 19 ? 7.707 20.203 4.637 1 95.69 19 THR B O 1
ATOM 1591 N N . THR B 1 20 ? 6.395 21.141 6.223 1 93.44 20 THR B N 1
ATOM 1592 C CA . THR B 1 20 ? 5.391 21.469 5.219 1 93.44 20 THR B CA 1
ATOM 1593 C C . THR B 1 20 ? 5.262 22.984 5.078 1 93.44 20 THR B C 1
ATOM 1595 O O . THR B 1 20 ? 5.512 23.734 6.031 1 93.44 20 THR B O 1
ATOM 1598 N N . THR B 1 21 ? 4.895 23.469 3.895 1 91.56 21 THR B N 1
ATOM 1599 C CA . THR B 1 21 ? 4.449 24.844 3.686 1 91.56 21 THR B CA 1
ATOM 1600 C C . THR B 1 21 ? 2.963 24.984 3.994 1 91.56 21 THR B C 1
ATOM 1602 O O . THR B 1 21 ? 2.311 24.016 4.383 1 91.56 21 THR B O 1
ATOM 1605 N N . ALA B 1 22 ? 2.49 26.188 3.818 1 87.69 22 ALA B N 1
ATOM 1606 C CA . ALA B 1 22 ? 1.053 26.406 3.953 1 87.69 22 ALA B CA 1
ATOM 1607 C C . ALA B 1 22 ? 0.279 25.656 2.881 1 87.69 22 ALA B C 1
ATOM 1609 O O . ALA B 1 22 ? 0.711 25.578 1.728 1 87.69 22 ALA B O 1
ATOM 1610 N N . VAL B 1 23 ? -0.841 25.094 3.236 1 88.5 23 VAL B N 1
ATOM 1611 C CA . VAL B 1 23 ? -1.692 24.359 2.305 1 88.5 23 VAL B CA 1
ATOM 1612 C C . VAL B 1 23 ? -2.338 25.328 1.318 1 88.5 23 VAL B C 1
ATOM 1614 O O . VAL B 1 23 ? -2.828 26.391 1.712 1 88.5 23 VAL B O 1
ATOM 1617 N N . LEU B 1 24 ? -2.262 25.031 0.084 1 88.44 24 LEU B N 1
ATOM 1618 C CA . LEU B 1 24 ? -3.02 25.734 -0.953 1 88.44 24 LEU B CA 1
ATOM 1619 C C . LEU B 1 24 ? -4.316 24.984 -1.266 1 88.44 24 LEU B C 1
ATOM 1621 O O . LEU B 1 24 ? -4.285 23.828 -1.698 1 88.44 24 LEU B O 1
ATOM 1625 N N . ASP B 1 25 ? -5.398 25.641 -1.033 1 88.44 25 ASP B N 1
ATOM 1626 C CA . ASP B 1 25 ? -6.707 25.078 -1.352 1 88.44 25 ASP B CA 1
ATOM 1627 C C . ASP B 1 25 ? -7.055 25.281 -2.824 1 88.44 25 ASP B C 1
ATOM 1629 O O . ASP B 1 25 ? -7.145 26.422 -3.287 1 88.44 25 ASP B O 1
ATOM 1633 N N . ALA B 1 26 ? -7.207 24.219 -3.553 1 89.75 26 ALA B N 1
ATOM 1634 C CA . ALA B 1 26 ? -7.492 24.328 -4.984 1 89.75 26 ALA B CA 1
ATOM 1635 C C . ALA B 1 26 ? -8.984 24.172 -5.258 1 89.75 26 ALA B C 1
ATOM 1637 O O . ALA B 1 26 ? -9.406 24.125 -6.418 1 89.75 26 ALA B O 1
ATOM 1638 N N . GLY B 1 27 ? -9.82 24.016 -4.223 1 90.38 27 GLY B N 1
ATOM 1639 C CA . GLY B 1 27 ? -11.266 24.078 -4.367 1 90.38 27 GLY B CA 1
ATOM 1640 C C . GLY B 1 27 ? -11.93 22.719 -4.406 1 90.38 27 GLY B C 1
ATOM 1641 O O . GLY B 1 27 ? -11.242 21.688 -4.371 1 90.38 27 GLY B O 1
ATOM 1642 N N . ALA B 1 28 ? -13.234 22.719 -4.445 1 91.62 28 ALA B N 1
ATOM 1643 C CA . ALA B 1 28 ? -14.055 21.5 -4.445 1 91.62 28 ALA B CA 1
ATOM 1644 C C . ALA B 1 28 ? -14.195 20.938 -5.855 1 91.62 28 ALA B C 1
ATOM 1646 O O . ALA B 1 28 ? -14.305 21.703 -6.824 1 91.62 28 ALA B O 1
ATOM 1647 N N . THR B 1 29 ? -14.133 19.719 -5.984 1 92 29 THR B N 1
ATOM 1648 C CA . THR B 1 29 ? -14.445 18.969 -7.199 1 92 29 THR B CA 1
ATOM 1649 C C . THR B 1 29 ? -15.422 17.844 -6.906 1 92 29 THR B C 1
ATOM 1651 O O . THR B 1 29 ? -15.664 17.516 -5.746 1 92 29 THR B O 1
ATOM 1654 N N . PRO B 1 30 ? -16 17.156 -7.898 1 90.62 30 PRO B N 1
ATOM 1655 C CA . PRO B 1 30 ? -16.844 15.992 -7.645 1 90.62 30 PRO B CA 1
ATOM 1656 C C . PRO B 1 30 ? -16.094 14.859 -6.949 1 90.62 30 PRO B C 1
ATOM 1658 O O . PRO B 1 30 ? -16.719 13.961 -6.379 1 90.62 30 PRO B O 1
ATOM 1661 N N . ARG B 1 31 ? -14.812 14.828 -6.93 1 91.12 31 ARG B N 1
ATOM 1662 C CA . ARG B 1 31 ? -14.008 13.766 -6.328 1 91.12 31 ARG B CA 1
ATOM 1663 C C . ARG B 1 31 ? -13.516 14.164 -4.945 1 91.12 31 ARG B C 1
ATOM 1665 O O . ARG B 1 31 ? -12.781 13.414 -4.301 1 91.12 31 ARG B O 1
ATOM 1672 N N . GLY B 1 32 ? -13.898 15.289 -4.516 1 92.56 32 GLY B N 1
ATOM 1673 C CA . GLY B 1 32 ? -13.398 15.82 -3.254 1 92.56 32 GLY B CA 1
ATOM 1674 C C . GLY B 1 32 ? -12.75 17.188 -3.396 1 92.56 32 GLY B C 1
ATOM 1675 O O . GLY B 1 32 ? -12.617 17.703 -4.508 1 92.56 32 GLY B O 1
ATOM 1676 N N . ARG B 1 33 ? -12.375 17.719 -2.279 1 93.5 33 ARG B N 1
ATOM 1677 C CA . ARG B 1 33 ? -11.688 19 -2.295 1 93.5 33 ARG B CA 1
ATOM 1678 C C . ARG B 1 33 ? -10.18 18.812 -2.449 1 93.5 33 ARG B C 1
ATOM 1680 O O . ARG B 1 33 ? -9.562 18.078 -1.678 1 93.5 33 ARG B O 1
ATOM 1687 N N . ILE B 1 34 ? -9.594 19.484 -3.482 1 93.69 34 ILE B N 1
ATOM 1688 C CA . ILE B 1 34 ? -8.188 19.25 -3.781 1 93.69 34 ILE B CA 1
ATOM 1689 C C . ILE B 1 34 ? -7.324 20.328 -3.137 1 93.69 34 ILE B C 1
ATOM 1691 O O . ILE B 1 34 ? -7.746 21.484 -3.033 1 93.69 34 ILE B O 1
ATOM 1695 N N . SER B 1 35 ? -6.156 19.859 -2.625 1 93 35 SER B N 1
ATOM 1696 C CA . SER B 1 35 ? -5.207 20.75 -1.955 1 93 35 SER B CA 1
ATOM 1697 C C . SER B 1 35 ? -3.77 20.391 -2.312 1 93 35 SER B C 1
ATOM 1699 O O . SER B 1 35 ? -3.506 19.297 -2.826 1 93 35 SER B O 1
ATOM 1701 N N . TRP B 1 36 ? -2.926 21.406 -2.109 1 93.19 36 TRP B N 1
ATOM 1702 C CA . TRP B 1 36 ? -1.501 21.203 -2.354 1 93.19 36 TRP B CA 1
ATOM 1703 C C . TRP B 1 36 ? -0.671 21.719 -1.184 1 93.19 36 TRP B C 1
ATOM 1705 O O . TRP B 1 36 ? -0.961 22.781 -0.634 1 93.19 36 TRP B O 1
ATOM 1715 N N . VAL B 1 37 ? 0.298 20.953 -0.804 1 93.94 37 VAL B N 1
ATOM 1716 C CA . VAL B 1 37 ? 1.3 21.375 0.171 1 93.94 37 VAL B CA 1
ATOM 1717 C C . VAL B 1 37 ? 2.688 20.938 -0.295 1 93.94 37 VAL B C 1
ATOM 1719 O O . VAL B 1 37 ? 2.867 19.812 -0.767 1 93.94 37 VAL B O 1
ATOM 1722 N N . GLU B 1 38 ? 3.633 21.844 -0.243 1 95.06 38 GLU B N 1
ATOM 1723 C CA . GLU B 1 38 ? 5.02 21.484 -0.54 1 95.06 38 GLU B CA 1
ATOM 1724 C C . GLU B 1 38 ? 5.723 20.938 0.695 1 95.06 38 GLU B C 1
ATOM 1726 O O . GLU B 1 38 ? 5.383 21.297 1.824 1 95.06 38 GLU B O 1
ATOM 1731 N N . THR B 1 39 ? 6.645 20.062 0.467 1 96.81 39 THR B N 1
ATOM 1732 C CA . THR B 1 39 ? 7.531 19.562 1.513 1 96.81 39 THR B CA 1
ATOM 1733 C C . THR B 1 39 ? 8.992 19.844 1.16 1 96.81 39 THR B C 1
ATOM 1735 O O . THR B 1 39 ? 9.711 18.953 0.726 1 96.81 39 THR B O 1
ATOM 1738 N N . PRO B 1 40 ? 9.484 21.031 1.464 1 97.25 40 PRO B N 1
ATOM 1739 C CA . PRO B 1 40 ? 10.766 21.5 0.925 1 97.25 40 PRO B CA 1
ATOM 1740 C C . PRO B 1 40 ? 11.961 20.922 1.676 1 97.25 40 PRO B C 1
ATOM 1742 O O . PRO B 1 40 ? 13.094 21 1.194 1 97.25 40 PRO B O 1
ATOM 1745 N N . SER B 1 41 ? 11.688 20.469 2.895 1 98.06 41 SER B N 1
ATOM 1746 C CA . SER B 1 41 ? 12.805 20 3.695 1 98.06 41 SER B CA 1
ATOM 1747 C C . SER B 1 41 ? 12.375 18.875 4.633 1 98.06 41 SER B C 1
ATOM 1749 O O . SER B 1 41 ? 11.18 18.641 4.82 1 98.06 41 SER B O 1
ATOM 1751 N N . GLY B 1 42 ? 13.469 18.219 5.219 1 98.12 42 GLY B N 1
ATOM 1752 C CA . GLY B 1 42 ? 13.281 17.094 6.113 1 98.12 42 GLY B CA 1
ATOM 1753 C C . GLY B 1 42 ? 14.453 16.125 6.109 1 98.12 42 GLY B C 1
ATOM 1754 O O . GLY B 1 42 ? 15.539 16.469 5.633 1 98.12 42 GLY B O 1
ATOM 1755 N N . GLU B 1 43 ? 14.125 14.914 6.668 1 98.44 43 GLU B N 1
ATOM 1756 C CA . GLU B 1 43 ? 15.219 13.953 6.781 1 98.44 43 GLU B CA 1
ATOM 1757 C C . GLU B 1 43 ? 14.703 12.523 6.684 1 98.44 43 GLU B C 1
ATOM 1759 O O . GLU B 1 43 ? 13.602 12.219 7.152 1 98.44 43 GLU B O 1
ATOM 1764 N N . LEU B 1 44 ? 15.547 11.727 6.043 1 98.56 44 LEU B N 1
ATOM 1765 C CA . LEU B 1 44 ? 15.422 10.273 6.066 1 98.56 44 LEU B CA 1
ATOM 1766 C C . LEU B 1 44 ? 16.406 9.656 7.047 1 98.56 44 LEU B C 1
ATOM 1768 O O . LEU B 1 44 ? 17.609 9.914 6.957 1 98.56 44 LEU B O 1
ATOM 1772 N N . THR B 1 45 ? 15.93 8.859 7.98 1 98.44 45 THR B N 1
ATOM 1773 C CA . THR B 1 45 ? 16.828 8.289 8.992 1 98.44 45 THR B CA 1
ATOM 1774 C C . THR B 1 45 ? 16.547 6.809 9.195 1 98.44 45 THR B C 1
ATOM 1776 O O . THR B 1 45 ? 15.477 6.312 8.805 1 98.44 45 THR B O 1
ATOM 1779 N N . THR B 1 46 ? 17.531 6.125 9.773 1 97.94 46 THR B N 1
ATOM 1780 C CA . THR B 1 46 ? 17.297 4.77 10.258 1 97.94 46 THR B CA 1
ATOM 1781 C C . THR B 1 46 ? 16.281 4.781 11.398 1 97.94 46 THR B C 1
ATOM 1783 O O . THR B 1 46 ? 15.961 5.84 11.945 1 97.94 46 THR B O 1
ATOM 1786 N N . PRO B 1 47 ? 15.773 3.596 11.773 1 96.94 47 PRO B N 1
ATOM 1787 C CA . PRO B 1 47 ? 14.867 3.541 12.922 1 96.94 47 PRO B CA 1
ATOM 1788 C C . PRO B 1 47 ? 15.484 4.113 14.195 1 96.94 47 PRO B C 1
ATOM 1790 O O . PRO B 1 47 ? 14.789 4.699 15.023 1 96.94 47 PRO B O 1
ATOM 1793 N N . ALA B 1 48 ? 16.766 4.066 14.336 1 95.88 48 ALA B N 1
ATOM 1794 C CA . ALA B 1 48 ? 17.484 4.551 15.508 1 95.88 48 ALA B CA 1
ATOM 1795 C C . ALA B 1 48 ? 17.781 6.047 15.398 1 95.88 48 ALA B C 1
ATOM 1797 O O . ALA B 1 48 ? 18.297 6.652 16.344 1 95.88 48 ALA B O 1
ATOM 1798 N N . GLY B 1 49 ? 17.5 6.633 14.25 1 96 49 GLY B N 1
ATOM 1799 C CA . GLY B 1 49 ? 17.609 8.078 14.117 1 96 49 GLY B CA 1
ATOM 1800 C C . GLY B 1 49 ? 18.859 8.523 13.398 1 96 49 GLY B C 1
ATOM 1801 O O . GLY B 1 49 ? 19.141 9.727 13.305 1 96 49 GLY B O 1
ATOM 1802 N N . GLU B 1 50 ? 19.625 7.555 12.883 1 97.38 50 GLU B N 1
ATOM 1803 C CA . GLU B 1 50 ? 20.812 7.934 12.109 1 97.38 50 GLU B CA 1
ATOM 1804 C C . GLU B 1 50 ? 20.422 8.469 10.734 1 97.38 50 GLU B C 1
ATOM 1806 O O . GLU B 1 50 ? 19.656 7.836 10.008 1 97.38 50 GLU B O 1
ATOM 1811 N N . LYS B 1 51 ? 21.062 9.539 10.367 1 97.69 51 LYS B N 1
ATOM 1812 C CA . LYS B 1 51 ? 20.719 10.195 9.109 1 97.69 51 LYS B CA 1
ATOM 1813 C C . LYS B 1 51 ? 21.172 9.375 7.914 1 97.69 51 LYS B C 1
ATOM 1815 O O . LYS B 1 51 ? 22.328 8.945 7.855 1 97.69 51 LYS B O 1
ATOM 1820 N N . ILE B 1 52 ? 20.312 9.234 6.98 1 98.06 52 ILE B N 1
ATOM 1821 C CA . ILE B 1 52 ? 20.609 8.562 5.719 1 98.06 52 ILE B CA 1
ATOM 1822 C C . ILE B 1 52 ? 20.656 9.594 4.59 1 98.06 52 ILE B C 1
ATOM 1824 O O . ILE B 1 52 ? 21.609 9.594 3.791 1 98.06 52 ILE B O 1
ATOM 1828 N N . ALA B 1 53 ? 19.719 10.461 4.547 1 98.62 53 ALA B N 1
ATOM 1829 C CA . ALA B 1 53 ? 19.594 11.453 3.477 1 98.62 53 ALA B CA 1
ATOM 1830 C C . ALA B 1 53 ? 18.797 12.664 3.934 1 98.62 53 ALA B C 1
ATOM 1832 O O . ALA B 1 53 ? 18.141 12.633 4.973 1 98.62 53 ALA B O 1
ATOM 1833 N N . THR B 1 54 ? 18.906 13.758 3.135 1 98.75 54 THR B N 1
ATOM 1834 C CA . THR B 1 54 ? 18.156 14.992 3.363 1 98.75 54 THR B CA 1
ATOM 1835 C C . THR B 1 54 ? 17.109 15.195 2.279 1 98.75 54 THR B C 1
ATOM 1837 O O . THR B 1 54 ? 17.375 14.969 1.096 1 98.75 54 THR B O 1
ATOM 1840 N N . VAL B 1 55 ? 15.898 15.523 2.781 1 98.69 55 VAL B N 1
ATOM 1841 C CA . VAL B 1 55 ? 14.852 15.852 1.814 1 98.69 55 VAL B CA 1
ATOM 1842 C C . VAL B 1 55 ? 15.203 17.156 1.107 1 98.69 55 VAL B C 1
ATOM 1844 O O . VAL B 1 55 ? 15.594 18.141 1.752 1 98.69 55 VAL B O 1
ATOM 1847 N N . ILE B 1 56 ? 15.078 17.203 -0.22 1 98 56 ILE B N 1
ATOM 1848 C CA . ILE B 1 56 ? 15.359 18.406 -0.997 1 98 56 ILE B CA 1
ATOM 1849 C C . ILE B 1 56 ? 14.07 18.922 -1.622 1 98 56 ILE B C 1
ATOM 1851 O O . ILE B 1 56 ? 13.078 18.188 -1.707 1 98 56 ILE B O 1
ATOM 1855 N N . PRO B 1 57 ? 14.031 20.188 -2.072 1 96.94 57 PRO B N 1
ATOM 1856 C CA . PRO B 1 57 ? 12.805 20.766 -2.609 1 96.94 57 PRO B CA 1
ATOM 1857 C C . PRO B 1 57 ? 12.336 20.094 -3.896 1 96.94 57 PRO B C 1
ATOM 1859 O O . PRO B 1 57 ? 13.141 19.438 -4.578 1 96.94 57 PRO B O 1
ATOM 1862 N N . GLY B 1 58 ? 11.008 20.312 -4.176 1 93.12 58 GLY B N 1
ATOM 1863 C CA . GLY B 1 58 ? 10.445 19.828 -5.426 1 93.12 58 GLY B CA 1
ATOM 1864 C C . GLY B 1 58 ? 9.32 18.828 -5.227 1 93.12 58 GLY B C 1
ATOM 1865 O O . GLY B 1 58 ? 8.555 18.562 -6.152 1 93.12 58 GLY B O 1
ATOM 1866 N N . GLY B 1 59 ? 9.266 18.266 -4.004 1 96.19 59 GLY B N 1
ATOM 1867 C CA . GLY B 1 59 ? 8.188 17.328 -3.691 1 96.19 59 GLY B CA 1
ATOM 1868 C C . GLY B 1 59 ? 7.062 17.969 -2.898 1 96.19 59 GLY B C 1
ATOM 1869 O O . GLY B 1 59 ? 7.133 19.156 -2.551 1 96.19 59 GLY B O 1
ATOM 1870 N N . GLY B 1 60 ? 6.031 17.203 -2.713 1 97.44 60 GLY B N 1
ATOM 1871 C CA . GLY B 1 60 ? 4.844 17.625 -1.985 1 97.44 60 GLY B CA 1
ATOM 1872 C C . GLY B 1 60 ? 3.719 16.625 -2.035 1 97.44 60 GLY B C 1
ATOM 1873 O O . GLY B 1 60 ? 3.93 15.469 -2.418 1 97.44 60 GLY B O 1
ATOM 1874 N N . ASP B 1 61 ? 2.582 17.031 -1.497 1 97.12 61 ASP B N 1
ATOM 1875 C CA . ASP B 1 61 ? 1.385 16.188 -1.444 1 97.12 61 ASP B CA 1
ATOM 1876 C C . ASP B 1 61 ? 0.215 16.859 -2.158 1 97.12 61 ASP B C 1
ATOM 1878 O O . ASP B 1 61 ? -0.247 17.922 -1.736 1 97.12 61 ASP B O 1
ATOM 1882 N N . TYR B 1 62 ? -0.14 16.281 -3.215 1 95.75 62 TYR B N 1
ATOM 1883 C CA . TYR B 1 62 ? -1.38 16.656 -3.885 1 95.75 62 TYR B CA 1
ATOM 1884 C C . TYR B 1 62 ? -2.555 15.844 -3.35 1 95.75 62 TYR B C 1
ATOM 1886 O O . TYR B 1 62 ? -3.002 14.891 -3.994 1 95.75 62 TYR B O 1
ATOM 1894 N N . PHE B 1 63 ? -3.109 16.328 -2.242 1 95.12 63 PHE B N 1
ATOM 1895 C CA . PHE B 1 63 ? -4.047 15.477 -1.526 1 95.12 63 PHE B CA 1
ATOM 1896 C C . PHE B 1 63 ? -5.484 15.93 -1.764 1 95.12 63 PHE B C 1
ATOM 1898 O O . PHE B 1 63 ? -5.723 17.078 -2.162 1 95.12 63 PHE B O 1
ATOM 1905 N N . THR B 1 64 ? -6.355 15.016 -1.576 1 95.69 64 THR B N 1
ATOM 1906 C CA . THR B 1 64 ? -7.797 15.234 -1.678 1 95.69 64 THR B CA 1
ATOM 1907 C C . THR B 1 64 ? -8.461 15.102 -0.311 1 95.69 64 THR B C 1
ATOM 1909 O O . THR B 1 64 ? -8.195 14.148 0.422 1 95.69 64 THR B O 1
ATOM 1912 N N . ARG B 1 65 ? -9.297 16.078 0.01 1 92.38 65 ARG B N 1
ATOM 1913 C CA . ARG B 1 65 ? -10.062 16.031 1.253 1 92.38 65 ARG B CA 1
ATOM 1914 C C . ARG B 1 65 ? -11.484 15.531 1.009 1 92.38 65 ARG B C 1
ATOM 1916 O O . ARG B 1 65 ? -12.227 16.125 0.231 1 92.38 65 ARG B O 1
ATOM 1923 N N . HIS B 1 66 ? -11.711 14.43 1.591 1 93.12 66 HIS B N 1
ATOM 1924 C CA . HIS B 1 66 ? -13.094 13.969 1.688 1 93.12 66 HIS B CA 1
ATOM 1925 C C . HIS B 1 66 ? -13.75 14.453 2.973 1 93.12 66 HIS B C 1
ATOM 1927 O O . HIS B 1 66 ? -13.742 13.758 3.988 1 93.12 66 HIS B O 1
ATOM 1933 N N . VAL B 1 67 ? -14.32 15.625 2.883 1 88 67 VAL B N 1
ATOM 1934 C CA . VAL B 1 67 ? -14.719 16.422 4.039 1 88 67 VAL B CA 1
ATOM 1935 C C . VAL B 1 67 ? -15.773 15.68 4.852 1 88 67 VAL B C 1
ATOM 1937 O O . VAL B 1 67 ? -15.68 15.602 6.078 1 88 67 VAL B O 1
ATOM 1940 N N . ASP B 1 68 ? -16.75 15.094 4.168 1 87.19 68 ASP B N 1
ATOM 1941 C CA . ASP B 1 68 ? -17.844 14.422 4.867 1 87.19 68 ASP B CA 1
ATOM 1942 C C . ASP B 1 68 ? -17.344 13.188 5.605 1 87.19 68 ASP B C 1
ATOM 1944 O O . ASP B 1 68 ? -17.891 12.812 6.645 1 87.19 68 ASP B O 1
ATOM 1948 N N . ASP B 1 69 ? -16.328 12.57 5.113 1 88.44 69 ASP B N 1
ATOM 1949 C CA . ASP B 1 69 ? -15.789 11.359 5.719 1 88.44 69 ASP B CA 1
ATOM 1950 C C . ASP B 1 69 ? -14.633 11.688 6.664 1 88.44 69 ASP B C 1
ATOM 1952 O O . ASP B 1 69 ? -14.055 10.789 7.277 1 88.44 69 ASP B O 1
ATOM 1956 N N . LEU B 1 70 ? -14.234 12.953 6.805 1 89.38 70 LEU B N 1
ATOM 1957 C CA . LEU B 1 70 ? -13.133 13.445 7.629 1 89.38 70 LEU B CA 1
ATOM 1958 C C . LEU B 1 70 ? -11.836 12.711 7.301 1 89.38 70 LEU B C 1
ATOM 1960 O O . LEU B 1 70 ? -11.125 12.266 8.203 1 89.38 70 LEU B O 1
ATOM 1964 N N . THR B 1 71 ? -11.609 12.609 5.973 1 92.25 71 THR B N 1
ATOM 1965 C CA . THR B 1 71 ? -10.477 11.82 5.492 1 92.25 71 THR B CA 1
ATOM 1966 C C . THR B 1 71 ? -9.688 12.586 4.434 1 92.25 71 THR B C 1
ATOM 1968 O O . THR B 1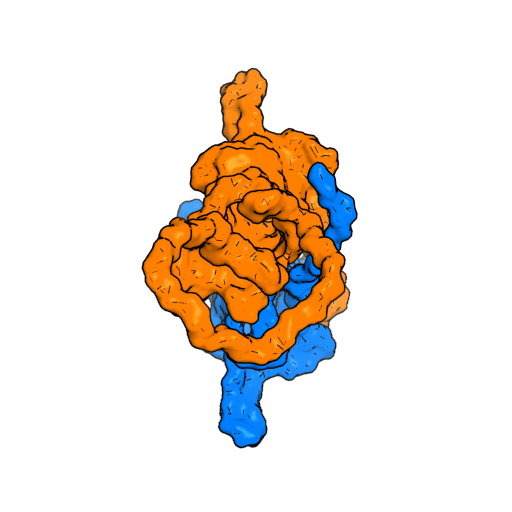 71 ? -10.273 13.227 3.557 1 92.25 71 THR B O 1
ATOM 1971 N N . ILE B 1 72 ? -8.383 12.539 4.625 1 93.81 72 ILE B N 1
ATOM 1972 C CA . ILE B 1 72 ? -7.473 13.008 3.582 1 93.81 72 ILE B CA 1
ATOM 1973 C C . ILE B 1 72 ? -6.957 11.812 2.779 1 93.81 72 ILE B C 1
ATOM 1975 O O . ILE B 1 72 ? -6.484 10.828 3.352 1 93.81 72 ILE B O 1
ATOM 1979 N N . GLU B 1 73 ? -7.121 11.898 1.494 1 96.69 73 GLU B N 1
ATOM 1980 C CA . GLU B 1 73 ? -6.457 10.969 0.585 1 96.69 73 GLU B CA 1
ATOM 1981 C C . GLU B 1 73 ? -5.133 11.531 0.085 1 96.69 73 GLU B C 1
ATOM 1983 O O . GLU B 1 73 ? -5.113 12.531 -0.636 1 96.69 73 GLU B O 1
ATOM 1988 N N . VAL B 1 74 ? -4.105 10.852 0.387 1 97.5 74 VAL B N 1
ATOM 1989 C CA . VAL B 1 74 ? -2.742 11.344 0.212 1 97.5 74 VAL B CA 1
ATOM 1990 C C . VAL B 1 74 ? -2.221 10.945 -1.167 1 97.5 74 VAL B C 1
ATOM 1992 O O . VAL B 1 74 ? -2.465 9.828 -1.631 1 97.5 74 VAL B O 1
ATOM 1995 N N . ASP B 1 75 ? -1.537 11.844 -1.806 1 97.5 75 ASP B N 1
ATOM 1996 C CA . ASP B 1 75 ? -0.741 11.633 -3.012 1 97.5 75 ASP B CA 1
ATOM 1997 C C . ASP B 1 75 ? 0.61 12.336 -2.906 1 97.5 75 ASP B C 1
ATOM 1999 O O . ASP B 1 75 ? 0.802 13.414 -3.477 1 97.5 75 ASP B O 1
ATOM 2003 N N . LEU B 1 76 ? 1.565 11.68 -2.326 1 98.31 76 LEU B N 1
ATOM 2004 C CA . LEU B 1 76 ? 2.818 12.266 -1.866 1 98.31 76 LEU B CA 1
ATOM 2005 C C . LEU B 1 76 ? 3.971 11.883 -2.789 1 98.31 76 LEU B C 1
ATOM 2007 O O . LEU B 1 76 ? 4.09 10.719 -3.188 1 98.31 76 LEU B O 1
ATOM 2011 N N . ARG B 1 77 ? 4.793 12.859 -3.166 1 98.12 77 ARG B N 1
ATOM 2012 C CA . ARG B 1 77 ? 6.098 12.656 -3.795 1 98.12 77 ARG B CA 1
ATOM 2013 C C . ARG B 1 77 ? 7.195 13.383 -3.025 1 98.12 77 ARG B C 1
ATOM 2015 O O . ARG B 1 77 ? 7.047 14.562 -2.689 1 98.12 77 ARG B O 1
ATOM 2022 N N . VAL B 1 78 ? 8.266 12.648 -2.752 1 98.5 78 VAL B N 1
ATOM 2023 C CA . VAL B 1 78 ? 9.383 13.211 -1.997 1 98.5 78 VAL B CA 1
ATOM 2024 C C . VAL B 1 78 ? 10.703 12.703 -2.576 1 98.5 78 VAL B C 1
ATOM 2026 O O . VAL B 1 78 ? 10.82 11.539 -2.947 1 98.5 78 VAL B O 1
ATOM 2029 N N . ILE B 1 79 ? 11.672 13.617 -2.609 1 98.19 79 ILE B N 1
ATOM 2030 C CA . ILE B 1 79 ? 13.031 13.234 -2.971 1 98.19 79 ILE B CA 1
ATOM 2031 C C . ILE B 1 79 ? 13.977 13.531 -1.81 1 98.19 79 ILE B C 1
ATOM 2033 O O . ILE B 1 79 ? 13.938 14.625 -1.235 1 98.19 79 ILE B O 1
ATOM 2037 N N . ALA B 1 80 ? 14.742 12.57 -1.454 1 98.56 80 ALA B N 1
ATOM 2038 C CA . ALA B 1 80 ? 15.82 12.75 -0.483 1 98.56 80 ALA B CA 1
ATOM 2039 C C . ALA B 1 80 ? 17.172 12.422 -1.101 1 98.56 80 ALA B C 1
ATOM 2041 O O . ALA B 1 80 ? 17.281 11.531 -1.945 1 98.56 80 ALA B O 1
ATOM 2042 N N . GLN B 1 81 ? 18.156 13.148 -0.625 1 98.56 81 GLN B N 1
ATOM 2043 C CA . GLN B 1 81 ? 19.484 13.031 -1.2 1 98.56 81 GLN B CA 1
ATOM 2044 C C . GLN B 1 81 ? 20.531 12.781 -0.118 1 98.56 81 GLN B C 1
ATOM 2046 O O . GLN B 1 81 ? 20.531 13.445 0.92 1 98.56 81 GLN B O 1
ATOM 2051 N N . THR B 1 82 ? 21.406 11.781 -0.391 1 98.25 82 THR B N 1
ATOM 2052 C CA . THR B 1 82 ? 22.484 11.508 0.544 1 98.25 82 THR B CA 1
ATOM 2053 C C . THR B 1 82 ? 23.547 12.594 0.464 1 98.25 82 THR B C 1
ATOM 2055 O O . THR B 1 82 ? 23.578 13.375 -0.493 1 98.25 82 THR B O 1
ATOM 2058 N N . GLU B 1 83 ? 24.344 12.555 1.473 1 96.56 83 GLU B N 1
ATOM 2059 C CA . GLU B 1 83 ? 25.562 13.359 1.373 1 96.56 83 GLU B CA 1
ATOM 2060 C C . GLU B 1 83 ? 26.5 12.812 0.306 1 96.56 83 GLU B C 1
ATOM 2062 O O . GLU B 1 83 ? 26.484 11.617 0.009 1 96.56 83 GLU B O 1
ATOM 2067 N N . PRO B 1 84 ? 27.312 13.734 -0.188 1 95.25 84 PRO B N 1
ATOM 2068 C CA . PRO B 1 84 ? 28.281 13.227 -1.165 1 95.25 84 PRO B CA 1
ATOM 2069 C C . PRO B 1 84 ? 29.25 12.203 -0.564 1 95.25 84 PRO B C 1
ATOM 2071 O O . PRO B 1 84 ? 29.703 12.383 0.566 1 95.25 84 PRO B O 1
ATOM 2074 N N . ASP B 1 85 ? 29.406 11.109 -1.335 1 93.69 85 ASP B N 1
ATOM 2075 C CA . ASP B 1 85 ? 30.453 10.164 -0.959 1 93.69 85 ASP B CA 1
ATOM 2076 C C . ASP B 1 85 ? 31.812 10.859 -0.846 1 93.69 85 ASP B C 1
ATOM 2078 O O . ASP B 1 85 ? 32.219 11.586 -1.756 1 93.69 85 ASP B O 1
ATOM 2082 N N . PRO B 1 86 ? 32.469 10.609 0.224 1 92.75 86 PRO B N 1
ATOM 2083 C CA . PRO B 1 86 ? 33.719 11.352 0.428 1 92.75 86 PRO B CA 1
ATOM 2084 C C . PRO B 1 86 ? 34.781 11.039 -0.626 1 92.75 86 PRO B C 1
ATOM 2086 O O . PRO B 1 86 ? 35.625 11.875 -0.923 1 92.75 86 PRO B O 1
ATOM 2089 N N . THR B 1 87 ? 34.719 9.852 -1.159 1 94.44 87 THR B N 1
ATOM 2090 C CA . THR B 1 87 ? 35.75 9.414 -2.098 1 94.44 87 THR B CA 1
ATOM 2091 C C . THR B 1 87 ? 35.375 9.797 -3.527 1 94.44 87 THR B C 1
ATOM 2093 O O . THR B 1 87 ? 36.188 10.352 -4.262 1 94.44 87 THR B O 1
ATOM 2096 N N . THR B 1 88 ? 34.188 9.648 -3.918 1 94 88 THR B N 1
ATOM 2097 C CA . THR B 1 88 ? 33.812 9.797 -5.316 1 94 88 THR B CA 1
ATOM 2098 C C . THR B 1 88 ? 33.031 11.102 -5.539 1 94 88 THR B C 1
ATOM 2100 O O . THR B 1 88 ? 32.875 11.547 -6.68 1 94 88 THR B O 1
ATOM 2103 N N . GLY B 1 89 ? 32.531 11.695 -4.527 1 95.44 89 GLY B N 1
ATOM 2104 C CA . GLY B 1 89 ? 31.688 12.875 -4.625 1 95.44 89 GLY B CA 1
ATOM 2105 C C . GLY B 1 89 ? 30.266 12.562 -5.074 1 95.44 89 GLY B C 1
ATOM 2106 O O . GLY B 1 89 ? 29.422 13.453 -5.152 1 95.44 89 GLY B O 1
ATOM 2107 N N . SER B 1 90 ? 29.953 11.336 -5.336 1 95.25 90 SER B N 1
ATOM 2108 C CA . SER B 1 90 ? 28.641 10.93 -5.832 1 95.25 90 SER B CA 1
ATOM 2109 C C . SER B 1 90 ? 27.609 10.93 -4.715 1 95.25 90 SER B C 1
ATOM 2111 O O . SER B 1 90 ? 27.953 10.75 -3.543 1 95.25 90 SER B O 1
ATOM 2113 N N . THR B 1 91 ? 26.391 11.305 -5.137 1 97.06 91 THR B N 1
ATOM 2114 C CA . THR B 1 91 ? 25.266 11.195 -4.23 1 97.06 91 THR B CA 1
ATOM 2115 C C . THR B 1 91 ? 24.281 10.133 -4.723 1 97.06 91 THR B C 1
ATOM 2117 O O . THR B 1 91 ? 24.375 9.68 -5.867 1 97.06 91 THR B O 1
ATOM 2120 N N . THR B 1 92 ? 23.453 9.664 -3.783 1 96.75 92 THR B N 1
ATOM 2121 C CA . THR B 1 92 ? 22.344 8.781 -4.109 1 96.75 92 THR B CA 1
ATOM 2122 C C . THR B 1 92 ? 21.016 9.438 -3.748 1 96.75 92 THR B C 1
ATOM 2124 O O . THR B 1 92 ? 20.906 10.125 -2.734 1 96.75 92 THR B O 1
ATOM 2127 N N . LEU B 1 93 ? 20.031 9.266 -4.676 1 98 93 LEU B N 1
ATOM 2128 C CA . LEU B 1 93 ? 18.703 9.805 -4.426 1 98 93 LEU B CA 1
ATOM 2129 C C . LEU B 1 93 ? 17.734 8.703 -4 1 98 93 LEU B C 1
ATOM 2131 O O . LEU B 1 93 ? 17.875 7.555 -4.43 1 98 93 LEU B O 1
ATOM 2135 N N . PHE B 1 94 ? 16.875 9.039 -3.104 1 98.25 94 PHE B N 1
ATOM 2136 C CA . PHE B 1 94 ? 15.688 8.266 -2.762 1 98.25 94 PHE B CA 1
ATOM 2137 C C . PHE B 1 94 ? 14.422 8.969 -3.242 1 98.25 94 PHE B C 1
ATOM 2139 O O . PHE B 1 94 ? 14.117 10.078 -2.805 1 98.25 94 PHE B O 1
ATOM 2146 N N . LYS B 1 95 ? 13.742 8.391 -4.164 1 98.44 95 LYS B N 1
ATOM 2147 C CA . LYS B 1 95 ? 12.445 8.883 -4.605 1 98.44 95 LYS B CA 1
ATOM 2148 C C . LYS B 1 95 ? 11.305 8.125 -3.928 1 98.44 95 LYS B C 1
ATOM 2150 O O . LYS B 1 95 ? 11.18 6.91 -4.094 1 98.44 95 LYS B O 1
ATOM 2155 N N . PHE B 1 96 ? 10.531 8.836 -3.223 1 98.25 96 PHE B N 1
ATOM 2156 C CA . PHE B 1 96 ? 9.375 8.227 -2.568 1 98.25 96 PHE B CA 1
ATOM 2157 C C . PHE B 1 96 ? 8.078 8.641 -3.256 1 98.25 96 PHE B C 1
ATOM 2159 O O . PHE B 1 96 ? 7.922 9.805 -3.648 1 98.25 96 PHE B O 1
ATOM 2166 N N . HIS B 1 97 ? 7.234 7.719 -3.383 1 98.06 97 HIS B N 1
ATOM 2167 C CA . HIS B 1 97 ? 5.824 7.91 -3.691 1 98.06 97 HIS B CA 1
ATOM 2168 C C . HIS B 1 97 ? 4.938 7.32 -2.598 1 98.06 97 HIS B C 1
ATOM 2170 O O . HIS B 1 97 ? 5.105 6.156 -2.217 1 98.06 97 HIS B O 1
ATOM 2176 N N . GLY B 1 98 ? 4.07 8.141 -2.07 1 97.69 98 GLY B N 1
ATOM 2177 C CA . GLY B 1 98 ? 3.199 7.691 -0.996 1 97.69 98 GLY B CA 1
ATOM 2178 C C . GLY B 1 98 ? 1.728 7.918 -1.285 1 97.69 98 GLY B C 1
ATOM 2179 O O . GLY B 1 98 ? 1.352 8.9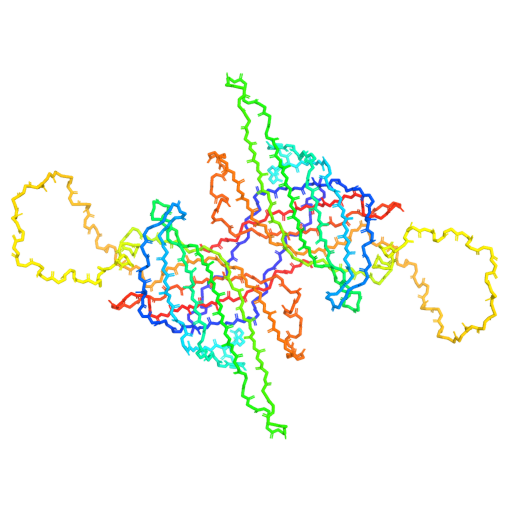53 -1.847 1 97.69 98 GLY B O 1
ATOM 2180 N N . VAL B 1 99 ? 0.943 6.949 -0.971 1 97.25 99 VAL B N 1
ATOM 2181 C CA . VAL B 1 99 ? -0.511 7.074 -1.001 1 97.25 99 VAL B CA 1
ATOM 2182 C C . VAL B 1 99 ? -1.105 6.504 0.284 1 97.25 99 VAL B C 1
ATOM 2184 O O . VAL B 1 99 ? -0.492 5.656 0.936 1 97.25 99 VAL B O 1
ATOM 2187 N N . GLY B 1 100 ? -2.295 6.965 0.586 1 96.88 100 GLY B N 1
ATOM 2188 C CA . GLY B 1 100 ? -2.961 6.492 1.789 1 96.88 100 GLY B CA 1
ATOM 2189 C C . GLY B 1 100 ? -4.008 7.457 2.311 1 96.88 100 GLY B C 1
ATOM 2190 O O . GLY B 1 100 ? -4.559 8.258 1.549 1 96.88 100 GLY B O 1
ATOM 2191 N N . TYR B 1 101 ? -4.27 7.246 3.664 1 94.88 101 TYR B N 1
ATOM 2192 C CA . TYR B 1 101 ? -5.395 7.973 4.242 1 94.88 101 TYR B CA 1
ATOM 2193 C C . TYR B 1 101 ? -5.066 8.461 5.645 1 94.88 101 TYR B C 1
ATOM 2195 O O . TYR B 1 101 ? -4.559 7.703 6.473 1 94.88 101 TYR B O 1
ATOM 2203 N N . ASP B 1 102 ? -5.328 9.688 5.812 1 91.31 102 ASP B N 1
ATOM 2204 C CA . ASP B 1 102 ? -5.254 10.281 7.145 1 91.31 102 ASP B CA 1
ATOM 2205 C C . ASP B 1 102 ? -6.637 10.672 7.652 1 91.31 102 ASP B C 1
ATOM 2207 O O . ASP B 1 102 ? -7.383 11.375 6.965 1 91.31 102 ASP B O 1
ATOM 2211 N N . LYS B 1 103 ? -6.934 10.195 8.828 1 87.5 103 LYS B N 1
ATOM 2212 C CA . LYS B 1 103 ? -8.203 10.57 9.453 1 87.5 103 LYS B CA 1
ATOM 2213 C C . LYS B 1 103 ? -8.047 11.836 10.289 1 87.5 103 LYS B C 1
ATOM 2215 O O . LYS B 1 103 ? -7.129 11.945 11.102 1 87.5 103 LYS B O 1
ATOM 2220 N N . LEU B 1 104 ? -8.961 12.703 10.008 1 86.19 104 LEU B N 1
ATOM 2221 C CA . LEU B 1 104 ? -8.945 13.953 10.75 1 86.19 104 LEU B CA 1
ATOM 2222 C C . LEU B 1 104 ? -10.188 14.078 11.625 1 86.19 104 LEU B C 1
ATOM 2224 O O . LEU B 1 104 ? -11.07 13.219 11.586 1 86.19 104 LEU B O 1
ATOM 2228 N N . THR B 1 105 ? -10.023 15.055 12.492 1 83.75 105 THR B N 1
ATOM 2229 C CA . THR B 1 105 ? -11.219 15.43 13.25 1 83.75 105 THR B CA 1
ATOM 2230 C C . THR B 1 105 ? -11.93 16.609 12.578 1 83.75 105 THR B C 1
ATOM 2232 O O . THR B 1 105 ? -11.344 17.297 11.742 1 83.75 105 THR B O 1
ATOM 2235 N N . GLY B 1 106 ? -13.148 16.766 12.945 1 80.81 106 GLY B N 1
ATOM 2236 C CA . GLY B 1 106 ? -13.945 17.844 12.398 1 80.81 106 GLY B CA 1
ATOM 2237 C C . GLY B 1 106 ? -13.25 19.188 12.477 1 80.81 106 GLY B C 1
ATOM 2238 O O . GLY B 1 106 ? -13.055 19.859 11.453 1 80.81 106 GLY B O 1
ATOM 2239 N N . PRO B 1 107 ? -12.766 19.578 13.641 1 77.31 107 PRO B N 1
ATOM 2240 C CA . PRO B 1 107 ? -12.133 20.891 13.797 1 77.31 107 PRO B CA 1
ATOM 2241 C C . PRO B 1 107 ? -10.875 21.047 12.945 1 77.31 107 PRO B C 1
ATOM 2243 O O . PRO B 1 107 ? -10.648 22.109 12.359 1 77.31 107 PRO B O 1
ATOM 2246 N N . ILE B 1 108 ? -10.156 20.016 12.773 1 77.25 108 ILE B N 1
ATOM 2247 C CA . ILE B 1 108 ? -8.922 20.109 12 1 77.25 108 ILE B CA 1
ATOM 2248 C C . ILE B 1 108 ? -9.242 20.141 10.508 1 77.25 108 ILE B C 1
ATOM 2250 O O . ILE B 1 108 ? -8.609 20.875 9.75 1 77.25 108 ILE B O 1
ATOM 2254 N N . MET B 1 109 ? -10.195 19.328 10.109 1 81.62 109 MET B N 1
ATOM 2255 C CA . MET B 1 109 ? -10.648 19.375 8.719 1 81.62 109 MET B CA 1
A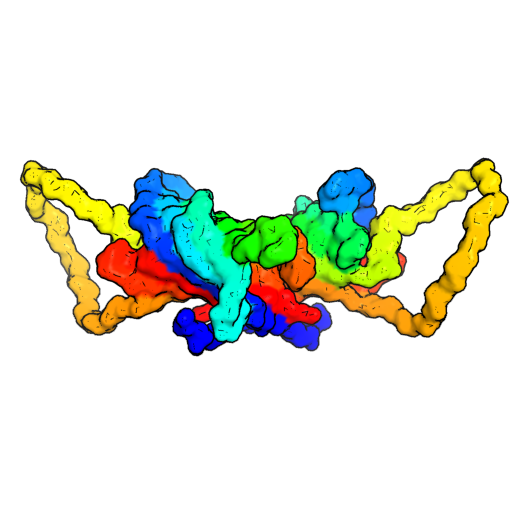TOM 2256 C C . MET B 1 109 ? -11.109 20.781 8.336 1 81.62 109 MET B C 1
ATOM 2258 O O . MET B 1 109 ? -10.781 21.266 7.262 1 81.62 109 MET B O 1
ATOM 2262 N N . GLY B 1 110 ? -11.812 21.453 9.195 1 75 110 GLY B N 1
ATOM 2263 C CA . GLY B 1 110 ? -12.281 22.812 8.969 1 75 110 GLY B CA 1
ATOM 2264 C C . GLY B 1 110 ? -11.164 23.828 8.883 1 75 110 GLY B C 1
ATOM 2265 O O . GLY B 1 110 ? -11.234 24.781 8.109 1 75 110 GLY B O 1
ATOM 2266 N N . ALA B 1 111 ? -10.117 23.594 9.695 1 73.12 111 ALA B N 1
ATOM 2267 C CA . ALA B 1 111 ? -8.984 24.516 9.727 1 73.12 111 ALA B CA 1
ATOM 2268 C C . ALA B 1 111 ? -8.211 24.484 8.414 1 73.12 111 ALA B C 1
ATOM 2270 O O . ALA B 1 111 ? -7.598 25.469 8.016 1 73.12 111 ALA B O 1
ATOM 2271 N N . LEU B 1 112 ? -8.242 23.359 7.77 1 73.81 112 LEU B N 1
ATOM 2272 C CA . LEU B 1 112 ? -7.543 23.219 6.496 1 73.81 112 LEU B CA 1
ATOM 2273 C C . LEU B 1 112 ? -8.258 24 5.398 1 73.81 112 LEU B C 1
ATOM 2275 O O . LEU B 1 112 ? -7.672 24.297 4.355 1 73.81 112 LEU B O 1
ATOM 2279 N N . ASP B 1 113 ? -9.664 24.203 5.344 1 62.44 113 ASP B N 1
ATOM 2280 C CA . ASP B 1 113 ? -10.414 24.984 4.371 1 62.44 113 ASP B CA 1
ATOM 2281 C C . ASP B 1 113 ? -9.938 26.438 4.355 1 62.44 113 ASP B C 1
ATOM 2283 O O . ASP B 1 113 ? -10.023 27.109 3.33 1 62.44 113 ASP B O 1
ATOM 2287 N N . GLY B 1 114 ? -9.688 27.297 4.988 1 54.53 114 GLY B N 1
ATOM 2288 C CA . GLY B 1 114 ? -9.375 28.719 5.062 1 54.53 114 GLY B CA 1
ATOM 2289 C C . GLY B 1 114 ? -8.766 29.125 6.391 1 54.53 114 GLY B C 1
ATOM 2290 O O . GLY B 1 114 ? -9.297 30 7.082 1 54.53 114 GLY B O 1
ATOM 2291 N N . ALA B 1 115 ? -7.891 28.625 6.953 1 44.47 115 ALA B N 1
ATOM 2292 C CA . ALA B 1 115 ? -6.91 29.594 7.414 1 44.47 115 ALA B CA 1
ATOM 2293 C C . ALA B 1 115 ? -6.625 30.641 6.336 1 44.47 115 ALA B C 1
ATOM 2295 O O . ALA B 1 115 ? -5.73 31.484 6.492 1 44.47 115 ALA B O 1
ATOM 2296 N N . VAL B 1 116 ? -6.957 30.594 5.016 1 38.41 116 VAL B N 1
ATOM 2297 C CA . VAL B 1 116 ? -6.918 31.969 4.539 1 38.41 116 VAL B CA 1
ATOM 2298 C C . VAL B 1 116 ? -8.07 32.75 5.148 1 38.41 116 VAL B C 1
ATOM 2300 O O . VAL B 1 116 ? -9.242 32.406 4.957 1 38.41 116 VAL B O 1
ATOM 2303 N N . ALA B 1 117 ? -7.988 33.469 6.309 1 35.06 117 ALA B N 1
ATOM 2304 C CA . ALA B 1 117 ? -8.922 34.469 6.805 1 35.06 117 ALA B CA 1
ATOM 2305 C C . ALA B 1 117 ? -9.625 35.188 5.656 1 35.06 117 ALA B C 1
ATOM 2307 O O . ALA B 1 117 ? -8.969 35.688 4.746 1 35.06 117 ALA B O 1
ATOM 2308 N N . PRO B 1 118 ? -10.867 34.844 5.211 1 33.88 118 PRO B N 1
ATOM 2309 C CA . PRO B 1 118 ? -11.453 35.812 4.293 1 33.88 118 PRO B CA 1
ATOM 2310 C C . PRO B 1 118 ? -11.047 37.25 4.617 1 33.88 118 PRO B C 1
ATOM 2312 O O . PRO B 1 118 ? -10.805 37.594 5.781 1 33.88 118 PRO B O 1
ATOM 2315 N N . ALA B 1 119 ? -10.398 37.969 3.709 1 32.44 119 ALA B N 1
ATOM 2316 C CA . ALA B 1 119 ? -10.359 39.406 3.896 1 32.44 119 ALA B CA 1
ATOM 2317 C C . ALA B 1 119 ? -11.68 39.938 4.457 1 32.44 119 ALA B C 1
ATOM 2319 O O . ALA B 1 119 ? -12.75 39.438 4.082 1 32.44 119 ALA B O 1
ATOM 2320 N N . PRO B 1 120 ? -11.688 40.625 5.574 1 32.19 120 PRO B N 1
ATOM 2321 C CA . PRO B 1 120 ? -12.914 41.281 6.043 1 32.19 120 PRO B CA 1
ATOM 2322 C C . PRO B 1 120 ? -13.75 41.844 4.902 1 32.19 120 PRO B C 1
ATOM 2324 O O . PRO B 1 120 ? -13.297 42.75 4.18 1 32.19 120 PRO B O 1
ATOM 2327 N N . ASP B 1 121 ? -14.336 41.031 4.086 1 32.44 121 ASP B N 1
ATOM 2328 C CA . ASP B 1 121 ? -15.289 41.781 3.283 1 32.44 121 ASP B CA 1
ATOM 2329 C C . ASP B 1 121 ? -16.219 42.625 4.168 1 32.44 121 ASP B C 1
ATOM 2331 O O . ASP B 1 121 ? -16.828 42.094 5.098 1 32.44 121 ASP B O 1
ATOM 2335 N N . THR B 1 122 ? -16.078 43.969 4.285 1 31.22 122 THR B N 1
ATOM 2336 C CA . THR B 1 122 ? -16.844 45.031 4.902 1 31.22 122 THR B CA 1
ATOM 2337 C C . THR B 1 122 ? -18.344 44.781 4.742 1 31.22 122 THR B C 1
ATOM 2339 O O . THR B 1 122 ? -19.125 45.125 5.633 1 31.22 122 THR B O 1
ATOM 2342 N N . ASP B 1 123 ? -18.953 44.625 3.529 1 29.64 123 ASP B N 1
ATOM 2343 C CA . ASP B 1 123 ? -20.328 45.094 3.406 1 29.64 123 ASP B CA 1
ATOM 2344 C C . ASP B 1 123 ? -21.328 44.031 3.803 1 29.64 123 ASP B C 1
ATOM 2346 O O . ASP B 1 123 ? -22.531 44.219 3.691 1 29.64 123 ASP B O 1
ATOM 2350 N N . ALA B 1 124 ? -21.109 42.688 3.674 1 30.19 124 ALA B N 1
ATOM 2351 C CA . ALA B 1 124 ? -22.422 42.062 3.531 1 30.19 124 ALA B CA 1
ATOM 2352 C C . ALA B 1 124 ? -23.125 41.938 4.883 1 30.19 124 ALA B C 1
ATOM 2354 O O . ALA B 1 124 ? -22.469 41.844 5.922 1 30.19 124 ALA B O 1
ATOM 2355 N N . ASP B 1 125 ? -24.531 41.844 4.973 1 30.14 125 ASP B N 1
ATOM 2356 C CA . ASP B 1 125 ? -25.641 41.938 5.91 1 30.14 125 ASP B CA 1
ATOM 2357 C C . ASP B 1 125 ? -25.656 40.781 6.895 1 30.14 125 ASP B C 1
ATOM 2359 O O . ASP B 1 125 ? -25.656 39.625 6.484 1 30.14 125 ASP B O 1
ATOM 2363 N N . ALA B 1 126 ? -25.344 40.906 8.227 1 26.53 126 ALA B N 1
ATOM 2364 C CA . ALA B 1 126 ? -25.281 40.25 9.539 1 26.53 126 ALA B CA 1
ATOM 2365 C C . ALA B 1 126 ? -26.531 39.406 9.797 1 26.53 126 ALA B C 1
ATOM 2367 O O . ALA B 1 126 ? -26.641 38.75 10.836 1 26.53 126 ALA B O 1
ATOM 2368 N N . ASP B 1 127 ? -27.625 39.5 9.156 1 24.7 127 ASP B N 1
ATOM 2369 C CA . ASP B 1 127 ? -28.812 39.219 9.961 1 24.7 127 ASP B CA 1
ATOM 2370 C C . ASP B 1 127 ? -28.953 37.719 10.195 1 24.7 127 ASP B C 1
ATOM 2372 O O . ASP B 1 127 ? -29.297 37.281 11.297 1 24.7 127 ASP B O 1
ATOM 2376 N N . ALA B 1 128 ? -29.438 36.906 9.188 1 24.48 128 ALA B N 1
ATOM 2377 C CA . ALA B 1 128 ? -30.562 36.062 9.547 1 24.48 128 ALA B CA 1
ATOM 2378 C C . ALA B 1 128 ? -30.078 34.781 10.25 1 24.48 128 ALA B C 1
ATOM 2380 O O . ALA B 1 128 ? -30.828 34.188 11.008 1 24.48 128 ALA B O 1
ATOM 2381 N N . ALA B 1 129 ? -29.266 33.875 9.672 1 23.03 129 ALA B N 1
ATOM 2382 C CA . ALA B 1 129 ? -29.641 32.5 9.992 1 23.03 129 ALA B CA 1
ATOM 2383 C C . ALA B 1 129 ? -29.078 32.094 11.352 1 23.03 129 ALA B C 1
ATOM 2385 O O . ALA B 1 129 ? -27.906 31.719 11.453 1 23.03 129 ALA B O 1
ATOM 2386 N N . LYS B 1 130 ? -29.438 32.594 12.547 1 24.83 130 LYS B N 1
ATOM 2387 C CA . LYS B 1 130 ? -29.234 32.188 13.938 1 24.83 130 LYS B CA 1
ATOM 2388 C C . LYS B 1 130 ? -29.703 30.766 14.172 1 24.83 130 LYS B C 1
ATOM 2390 O O . LYS B 1 130 ? -29.891 30.344 15.312 1 24.83 130 LYS B O 1
ATOM 2395 N N . THR B 1 131 ? -30.172 29.938 13.273 1 26.28 131 THR B N 1
ATOM 2396 C CA . THR B 1 131 ? -30.891 28.859 13.93 1 26.28 131 THR B CA 1
ATOM 2397 C C . THR B 1 131 ? -30 28.141 14.945 1 26.28 131 THR B C 1
ATOM 2399 O O . THR B 1 131 ? -28.781 28.172 14.828 1 26.28 131 THR B O 1
ATOM 2402 N N . ALA B 1 132 ? -30.578 27.094 15.805 1 25.88 132 ALA B N 1
ATOM 2403 C CA . ALA B 1 132 ? -30.656 26.578 17.172 1 25.88 132 ALA B CA 1
ATOM 2404 C C . ALA B 1 132 ? -29.516 25.609 17.453 1 25.88 132 ALA B C 1
ATOM 2406 O O . ALA B 1 132 ? -29.484 24.953 18.5 1 25.88 132 ALA B O 1
ATOM 2407 N N . ALA B 1 133 ? -28.938 24.984 16.422 1 29.72 133 ALA B N 1
ATOM 2408 C CA . ALA B 1 133 ? -28.328 23.812 17.047 1 29.72 133 ALA B CA 1
ATOM 2409 C C . ALA B 1 133 ? -27.375 24.234 18.172 1 29.72 133 ALA B C 1
ATOM 2411 O O . ALA B 1 133 ? -26.641 25.219 18.031 1 29.72 133 ALA B O 1
ATOM 2412 N N . GLY B 1 134 ? -27.609 23.969 19.375 1 29.3 134 GLY B N 1
ATOM 2413 C CA . GLY B 1 134 ? -26.797 24.234 20.562 1 29.3 134 GLY B CA 1
ATOM 2414 C C . GLY B 1 134 ? -25.328 23.969 20.359 1 29.3 134 GLY B C 1
ATOM 2415 O O . GLY B 1 134 ? -24.938 23.281 19.422 1 29.3 134 GLY B O 1
ATOM 2416 N N . PRO B 1 135 ? -24.469 24.875 20.797 1 29.72 135 PRO B N 1
ATOM 2417 C CA . PRO B 1 135 ? -23 24.781 20.672 1 29.72 135 PRO B CA 1
ATOM 2418 C C . PRO B 1 135 ? -22.453 23.422 21.078 1 29.72 135 PRO B C 1
ATOM 2420 O O . PRO B 1 135 ? -23.016 22.781 21.984 1 29.72 135 PRO B O 1
ATOM 2423 N N . PRO B 1 136 ? -22.031 22.531 20.172 1 33.44 136 PRO B N 1
ATOM 2424 C CA . PRO B 1 136 ? -21.469 21.328 20.781 1 33.44 136 PRO B CA 1
ATOM 2425 C C . PRO B 1 136 ? -20.859 21.562 22.156 1 33.44 136 PRO B C 1
ATOM 2427 O O . PRO B 1 136 ? -20.453 22.688 22.453 1 33.44 136 PRO B O 1
ATOM 2430 N N . THR B 1 137 ? -21.359 20.938 23.156 1 33.72 137 THR B N 1
ATOM 2431 C CA . THR B 1 137 ? -20.844 21 24.516 1 33.72 137 THR B CA 1
ATOM 2432 C C . THR B 1 137 ? -19.328 21.172 24.5 1 33.72 137 THR B C 1
ATOM 2434 O O . THR B 1 137 ? -18.641 20.641 23.641 1 33.72 137 THR B O 1
ATOM 2437 N N . ASN B 1 138 ? -18.672 22.203 25.109 1 32.31 138 ASN B N 1
ATOM 2438 C CA . ASN B 1 138 ? -17.391 22.828 25.422 1 32.31 138 ASN B CA 1
ATOM 2439 C C . ASN B 1 138 ? -16.391 21.812 25.969 1 32.31 138 ASN B C 1
ATOM 2441 O O . ASN B 1 138 ? -15.438 22.188 26.672 1 32.31 138 ASN B O 1
ATOM 2445 N N . GLU B 1 139 ? -16.766 20.578 26.344 1 36 139 GLU B N 1
ATOM 2446 C CA . GLU B 1 139 ? -15.602 20.062 27.062 1 36 139 GLU B CA 1
ATOM 2447 C C . GLU B 1 139 ? -14.312 20.328 26.297 1 36 139 GLU B C 1
ATOM 2449 O O . GLU B 1 139 ? -14.234 20.125 25.078 1 36 139 GLU B O 1
ATOM 2454 N N . GLU B 1 140 ? -13.406 21.266 26.609 1 37.12 140 GLU B N 1
ATOM 2455 C CA . GLU B 1 140 ? -12.047 21.719 26.328 1 37.12 140 GLU B CA 1
ATOM 2456 C C . GLU B 1 140 ? -11.164 20.562 25.859 1 37.12 140 GLU B C 1
ATOM 2458 O O . GLU B 1 140 ? -10.344 20.062 26.625 1 37.12 140 GLU B O 1
ATOM 2463 N N . GLU B 1 141 ? -11.539 19.438 25.547 1 44.75 141 GLU B N 1
ATOM 2464 C CA . GLU B 1 141 ? -10.555 18.422 25.203 1 44.75 141 GLU B CA 1
ATOM 2465 C C . GLU B 1 141 ? -9.547 18.953 24.188 1 44.75 141 GLU B C 1
ATOM 2467 O O . GLU B 1 141 ? -9.93 19.438 23.109 1 44.75 141 GLU B O 1
ATOM 2472 N N . GLY B 1 142 ? -8.414 19.516 24.625 1 50.88 142 GLY B N 1
ATOM 2473 C CA . GLY B 1 142 ? -7.273 20.109 23.953 1 50.88 142 GLY B CA 1
ATOM 2474 C C . GLY B 1 142 ? -6.984 19.453 22.609 1 50.88 142 GLY B C 1
ATOM 2475 O O . GLY B 1 142 ? -7.395 18.328 22.359 1 50.88 142 GLY B O 1
ATOM 2476 N N . MET B 1 143 ? -6.891 20.25 21.562 1 58.69 143 MET B N 1
ATOM 2477 C CA . MET B 1 143 ? -6.441 19.812 20.234 1 58.69 143 MET B CA 1
ATOM 2478 C C . MET B 1 143 ? -5.309 18.797 20.359 1 58.69 143 MET B C 1
ATOM 2480 O O . MET B 1 143 ? -4.352 19.016 21.109 1 58.69 143 MET B O 1
ATOM 2484 N N . PRO B 1 144 ? -5.641 17.562 19.859 1 67.94 144 PRO B N 1
ATOM 2485 C CA . PRO B 1 144 ? -4.504 16.641 19.906 1 67.94 144 PRO B CA 1
ATOM 2486 C C . PRO B 1 144 ? -3.24 17.219 19.281 1 67.94 144 PRO B C 1
ATOM 2488 O O . PRO B 1 144 ? -3.32 18.062 18.391 1 67.94 144 PRO B O 1
ATOM 2491 N N . SER B 1 145 ? -2.17 16.922 19.891 1 71.19 145 SER B N 1
ATOM 2492 C CA . SER B 1 145 ? -0.889 17.391 19.375 1 71.19 145 SER B CA 1
ATOM 2493 C C . SER B 1 145 ? -0.562 16.719 18.047 1 71.19 145 SER B C 1
ATOM 2495 O O . SER B 1 145 ? 0.231 17.234 17.25 1 71.19 145 SER B O 1
ATOM 2497 N N . ALA B 1 146 ? -1.194 15.547 17.859 1 72.69 146 ALA B N 1
ATOM 2498 C CA . ALA B 1 146 ? -0.934 14.859 16.594 1 72.69 146 ALA B CA 1
ATOM 2499 C C . ALA B 1 146 ? -2.148 14.047 16.156 1 72.69 146 ALA B C 1
ATOM 2501 O O . ALA B 1 146 ? -2.941 13.602 16.984 1 72.69 146 ALA B O 1
ATOM 2502 N N . LEU B 1 147 ? -2.305 14.086 14.844 1 82.69 147 LEU B N 1
ATOM 2503 C CA . LEU B 1 147 ? -3.234 13.164 14.211 1 82.69 147 LEU B CA 1
ATOM 2504 C C . LEU B 1 147 ? -2.484 12.062 13.469 1 82.69 147 LEU B C 1
ATOM 2506 O O . LEU B 1 147 ? -1.329 12.242 13.078 1 82.69 147 LEU B O 1
ATOM 2510 N N . TYR B 1 148 ? -3.152 10.953 13.328 1 85.06 148 TYR B N 1
ATOM 2511 C CA . TYR B 1 148 ? -2.43 9.82 12.766 1 85.06 148 TYR B CA 1
ATOM 2512 C C . TYR B 1 148 ? -3.137 9.281 11.523 1 85.06 148 TYR B C 1
ATOM 2514 O O . TYR B 1 148 ? -4.355 9.414 11.391 1 85.06 148 TYR B O 1
ATOM 2522 N N . GLY B 1 149 ? -2.361 8.773 10.664 1 91.38 149 GLY B N 1
ATOM 2523 C CA . GLY B 1 149 ? -2.834 8.094 9.469 1 91.38 149 GLY B CA 1
ATOM 2524 C C . GLY B 1 149 ? -1.966 6.918 9.07 1 91.38 149 GLY B C 1
ATOM 2525 O O . GLY B 1 149 ? -1.023 6.566 9.781 1 91.38 149 GLY B O 1
ATOM 2526 N N . THR B 1 150 ? -2.416 6.227 8.055 1 95 150 THR B N 1
ATOM 2527 C CA . THR B 1 150 ? -1.676 5.113 7.473 1 95 150 THR B CA 1
ATOM 2528 C C . THR B 1 150 ? -1.48 5.309 5.973 1 95 150 THR B C 1
ATOM 2530 O O . THR B 1 150 ? -2.402 5.734 5.273 1 95 150 THR B O 1
ATOM 2533 N N . GLU B 1 151 ? -0.272 5.023 5.547 1 96.44 151 GLU B N 1
ATOM 2534 C CA . GLU B 1 151 ? 0.065 5.199 4.137 1 96.44 151 GLU B CA 1
ATOM 2535 C C . GLU B 1 151 ? 0.924 4.043 3.629 1 96.44 151 GLU B C 1
ATOM 2537 O O . GLU B 1 151 ? 1.522 3.314 4.422 1 96.44 151 GLU B O 1
ATOM 2542 N N . VAL B 1 152 ? 0.912 3.877 2.35 1 97.5 152 VAL B N 1
ATOM 2543 C CA . VAL B 1 152 ? 1.819 3.008 1.61 1 97.5 152 VAL B CA 1
ATOM 2544 C C . VAL B 1 152 ? 2.865 3.85 0.882 1 97.5 152 VAL B C 1
ATOM 2546 O O . VAL B 1 152 ? 2.539 4.887 0.302 1 97.5 152 VAL B O 1
ATOM 2549 N N . LEU B 1 153 ? 4.09 3.371 0.924 1 97.31 153 LEU B N 1
ATOM 2550 C CA . LEU B 1 153 ? 5.164 4.066 0.219 1 97.31 153 LEU B CA 1
ATOM 2551 C C . LEU B 1 153 ? 5.898 3.117 -0.722 1 97.31 153 LEU B C 1
ATOM 2553 O O . LEU B 1 153 ? 6.109 1.947 -0.391 1 97.31 153 LEU B O 1
ATOM 2557 N N . TRP B 1 154 ? 6.285 3.633 -1.809 1 96.94 154 TRP B N 1
ATOM 2558 C CA . TRP B 1 154 ? 7.293 3.021 -2.672 1 96.94 154 TRP B CA 1
ATOM 2559 C C . TRP B 1 154 ? 8.555 3.871 -2.717 1 96.94 154 TRP B C 1
ATOM 2561 O O . TRP B 1 154 ? 8.492 5.102 -2.646 1 96.94 154 TRP B O 1
ATOM 2571 N N . CYS B 1 155 ? 9.617 3.199 -2.873 1 97.62 155 CYS B N 1
ATOM 2572 C CA . CYS B 1 155 ? 10.906 3.881 -2.984 1 97.62 155 CYS B CA 1
ATOM 2573 C C . CYS B 1 155 ? 11.672 3.4 -4.211 1 97.62 155 CYS B C 1
ATOM 2575 O O . CYS B 1 155 ? 11.703 2.203 -4.5 1 97.62 155 CYS B O 1
ATOM 2577 N N . ASN B 1 156 ? 12.18 4.305 -4.914 1 97.12 156 ASN B N 1
ATOM 2578 C CA . ASN B 1 156 ? 13.133 4.043 -5.984 1 97.12 156 ASN B CA 1
ATOM 2579 C C . ASN B 1 156 ? 14.5 4.652 -5.676 1 97.12 156 ASN B C 1
ATOM 2581 O O . ASN B 1 156 ? 14.602 5.84 -5.371 1 97.12 156 ASN B O 1
ATOM 2585 N N . THR B 1 157 ? 15.531 3.84 -5.734 1 97.81 157 THR B N 1
ATOM 2586 C CA . THR B 1 157 ? 16.875 4.32 -5.395 1 97.81 157 THR B CA 1
ATOM 2587 C C . THR B 1 157 ? 17.938 3.443 -6.043 1 97.81 157 THR B C 1
ATOM 2589 O O . THR B 1 157 ? 17.719 2.252 -6.266 1 97.81 157 THR B O 1
ATOM 2592 N N . SER B 1 158 ? 19.047 4.047 -6.332 1 96 158 SER B N 1
ATOM 2593 C CA . SER B 1 158 ? 20.188 3.293 -6.836 1 96 158 SER B CA 1
ATOM 2594 C C . SER B 1 158 ? 21.109 2.859 -5.699 1 96 158 SER B C 1
ATOM 2596 O O . SER B 1 158 ? 22.141 2.232 -5.934 1 96 158 SER B O 1
ATOM 2598 N N . SER B 1 159 ? 20.766 3.24 -4.5 1 95.38 159 SER B N 1
ATOM 2599 C CA . SER B 1 159 ? 21.578 2.834 -3.355 1 95.38 159 SER B CA 1
ATOM 2600 C C . SER B 1 159 ? 21.719 1.317 -3.289 1 95.38 159 SER B C 1
ATOM 2602 O O . SER B 1 159 ? 20.719 0.594 -3.32 1 95.38 159 SER B O 1
ATOM 2604 N N . ARG B 1 160 ? 22.906 0.891 -3.152 1 93.44 160 ARG B N 1
ATOM 2605 C CA . ARG B 1 160 ? 23.125 -0.548 -3.041 1 93.44 160 ARG B CA 1
ATOM 2606 C C . ARG B 1 160 ? 22.594 -1.081 -1.716 1 93.44 160 ARG B C 1
ATOM 2608 O O . ARG B 1 160 ? 21.984 -2.152 -1.672 1 93.44 160 ARG B O 1
ATOM 2615 N N . GLU B 1 161 ? 22.859 -0.293 -0.644 1 94.81 161 GLU B N 1
ATOM 2616 C CA . GLU B 1 161 ? 22.422 -0.697 0.69 1 94.81 161 GLU B CA 1
ATOM 2617 C C . GLU B 1 161 ? 20.891 -0.797 0.769 1 94.81 161 GLU B C 1
ATOM 2619 O O . GLU B 1 161 ? 20.359 -1.693 1.426 1 94.81 161 GLU B O 1
ATOM 2624 N N . TYR B 1 162 ? 20.266 0.054 0.096 1 96.88 162 TYR B N 1
ATOM 2625 C CA . TYR B 1 162 ? 18.812 0.104 0.179 1 96.88 162 TYR B CA 1
ATOM 2626 C C . TYR B 1 162 ? 18.172 -0.387 -1.115 1 96.88 162 TYR B C 1
ATOM 2628 O O . TYR B 1 162 ? 17.031 -0.047 -1.418 1 96.88 162 TYR B O 1
ATOM 2636 N N . TRP B 1 163 ? 18.891 -1.182 -1.886 1 94.25 163 TRP B N 1
ATOM 2637 C CA . TRP B 1 163 ? 18.438 -1.715 -3.164 1 94.25 163 TRP B CA 1
ATOM 2638 C C . TRP B 1 163 ? 17.141 -2.512 -2.992 1 94.25 163 TRP B C 1
ATOM 2640 O O . TRP B 1 163 ? 16.266 -2.465 -3.85 1 94.25 163 TRP B O 1
ATOM 2650 N N . TRP B 1 164 ? 17.047 -3.156 -1.89 1 93.62 164 TRP B N 1
ATOM 2651 C CA . TRP B 1 164 ? 15.906 -4.027 -1.6 1 93.62 164 TRP B CA 1
ATOM 2652 C C . TRP B 1 164 ? 14.609 -3.234 -1.544 1 93.62 164 TRP B C 1
ATOM 2654 O O . TRP B 1 164 ? 13.531 -3.783 -1.777 1 93.62 164 TRP B O 1
ATOM 2664 N N . MET B 1 165 ? 14.594 -1.982 -1.306 1 95.81 165 MET B N 1
ATOM 2665 C CA . MET B 1 165 ? 13.398 -1.166 -1.15 1 95.81 165 MET B CA 1
ATOM 2666 C C . MET B 1 165 ? 12.68 -0.986 -2.486 1 95.81 165 MET B C 1
ATOM 2668 O O . MET B 1 165 ? 11.5 -0.649 -2.521 1 95.81 165 MET B O 1
ATOM 2672 N N . ASN B 1 166 ? 13.414 -1.202 -3.592 1 94.69 166 ASN B N 1
ATOM 2673 C CA . ASN B 1 166 ? 12.805 -1.057 -4.91 1 94.69 166 ASN B CA 1
ATOM 2674 C C . ASN B 1 166 ? 11.703 -2.086 -5.137 1 94.69 166 ASN B C 1
ATOM 2676 O O . ASN B 1 166 ? 10.859 -1.915 -6.016 1 94.69 166 ASN B O 1
ATOM 2680 N N . PHE B 1 167 ? 11.703 -3.16 -4.312 1 93.81 167 PHE B N 1
ATOM 2681 C CA . PHE B 1 167 ? 10.727 -4.234 -4.457 1 93.81 167 PHE B CA 1
ATOM 2682 C C . PHE B 1 167 ? 10.102 -4.582 -3.113 1 93.81 167 PHE B C 1
ATOM 2684 O O . PHE B 1 167 ? 9.859 -5.754 -2.814 1 93.81 167 PHE B O 1
ATOM 2691 N N . ALA B 1 168 ? 9.867 -3.59 -2.334 1 95.25 168 ALA B N 1
ATOM 2692 C CA . ALA B 1 168 ? 9.297 -3.824 -1.01 1 95.25 168 ALA B CA 1
ATOM 2693 C C . ALA B 1 168 ? 7.906 -3.207 -0.895 1 95.25 168 ALA B C 1
ATOM 2695 O O . ALA B 1 168 ? 7.629 -2.174 -1.507 1 95.25 168 ALA B O 1
ATOM 2696 N N . VAL B 1 169 ? 7.082 -3.861 -0.152 1 95.25 169 VAL B N 1
ATOM 2697 C CA . VAL B 1 169 ? 5.852 -3.238 0.322 1 95.25 169 VAL B CA 1
ATOM 2698 C C . VAL B 1 169 ? 6.117 -2.504 1.634 1 95.25 169 VAL B C 1
ATOM 2700 O O . VAL B 1 169 ? 6.461 -3.125 2.643 1 95.25 169 VAL B O 1
ATOM 2703 N N . LEU B 1 170 ? 6.008 -1.222 1.578 1 97.69 170 LEU B N 1
ATOM 2704 C CA . LEU B 1 170 ? 6.242 -0.375 2.742 1 97.69 170 LEU B CA 1
ATOM 2705 C C . LEU B 1 170 ? 4.949 0.293 3.199 1 97.69 170 LEU B C 1
ATOM 2707 O O . LEU B 1 170 ? 4.211 0.85 2.385 1 97.69 170 LEU B O 1
ATOM 2711 N N . VAL B 1 171 ? 4.699 0.208 4.477 1 97.44 171 VAL B N 1
ATOM 2712 C CA . VAL B 1 171 ? 3.59 0.945 5.078 1 97.44 171 VAL B CA 1
ATOM 2713 C C . VAL B 1 171 ? 4.121 1.888 6.156 1 97.44 171 VAL B C 1
ATOM 2715 O O . VAL B 1 171 ? 5.184 1.644 6.734 1 97.44 171 VAL B O 1
ATOM 2718 N N . ALA B 1 172 ? 3.379 2.936 6.383 1 96.94 172 ALA B N 1
ATOM 2719 C CA . ALA B 1 172 ? 3.848 3.92 7.355 1 96.94 172 ALA B CA 1
ATOM 2720 C C . ALA B 1 172 ? 2.738 4.297 8.336 1 96.94 172 ALA B C 1
ATOM 2722 O O . ALA B 1 172 ? 1.576 4.43 7.941 1 96.94 172 ALA B O 1
ATOM 2723 N N . LYS B 1 173 ? 3.096 4.434 9.531 1 95.62 173 LYS B N 1
ATOM 2724 C CA . LYS B 1 173 ? 2.352 5.27 10.469 1 95.62 173 LYS B CA 1
ATOM 2725 C C . LYS B 1 173 ? 2.746 6.738 10.328 1 95.62 173 LYS B C 1
ATOM 2727 O O . LYS B 1 173 ? 3.924 7.082 10.445 1 95.62 173 LYS B O 1
ATOM 2732 N N . VAL B 1 174 ? 1.773 7.516 10.109 1 94.5 174 VAL B N 1
ATOM 2733 C CA . VAL B 1 174 ? 2.025 8.93 9.852 1 94.5 174 VAL B CA 1
ATOM 2734 C C . VAL B 1 174 ? 1.486 9.773 11 1 94.5 174 VAL B C 1
ATOM 2736 O O . VAL B 1 174 ? 0.353 9.578 11.445 1 94.5 174 VAL B O 1
ATOM 2739 N N . ALA B 1 175 ? 2.26 10.648 11.492 1 92.25 175 ALA B N 1
ATOM 2740 C CA . ALA B 1 175 ? 1.848 11.633 12.484 1 92.25 175 ALA B CA 1
ATOM 2741 C C . ALA B 1 175 ? 1.851 13.039 11.898 1 92.25 175 ALA B C 1
ATOM 2743 O O . ALA B 1 175 ? 2.885 13.523 11.43 1 92.25 175 ALA B O 1
ATOM 2744 N N . LEU B 1 176 ? 0.689 13.625 11.867 1 89.94 176 LEU B N 1
ATOM 2745 C CA . LEU B 1 176 ? 0.567 15.039 11.531 1 89.94 176 LEU B CA 1
ATOM 2746 C C . LEU B 1 176 ? 0.753 15.906 12.773 1 89.94 176 LEU B C 1
ATOM 2748 O O . LEU B 1 176 ? -0.131 15.969 13.633 1 89.94 176 LEU B O 1
ATOM 2752 N N . ILE B 1 177 ? 1.869 16.578 12.805 1 89.19 177 ILE B N 1
ATOM 2753 C CA . ILE B 1 177 ? 2.178 17.422 13.961 1 89.19 177 ILE B CA 1
ATOM 2754 C C . ILE B 1 177 ? 1.591 18.812 13.75 1 89.19 177 ILE B C 1
ATOM 2756 O O . ILE B 1 177 ? 1.925 19.5 12.781 1 89.19 177 ILE B O 1
ATOM 2760 N N . LEU B 1 178 ? 0.785 19.141 14.672 1 83.5 178 LEU B N 1
ATOM 2761 C CA . LEU B 1 178 ? 0.052 20.391 14.523 1 83.5 178 LEU B CA 1
ATOM 2762 C C . LEU B 1 178 ? 0.771 21.531 15.25 1 83.5 178 LEU B C 1
ATOM 2764 O O . LEU B 1 178 ? 1.334 21.328 16.328 1 83.5 178 LEU B O 1
ATOM 2768 N N . GLY B 1 179 ? 0.751 22.641 14.578 1 77.94 179 GLY B N 1
ATOM 2769 C CA . GLY B 1 179 ? 1.191 23.906 15.148 1 77.94 179 GLY B CA 1
ATOM 2770 C C . GLY B 1 179 ? 0.178 25.016 14.977 1 77.94 179 GLY B C 1
ATOM 2771 O O . GLY B 1 179 ? -0.963 24.781 14.578 1 77.94 179 GLY B O 1
ATOM 2772 N N . PRO B 1 180 ? 0.585 26.234 15.312 1 73.44 180 PRO B N 1
ATOM 2773 C CA . PRO B 1 180 ? -0.333 27.375 15.273 1 73.44 180 PRO B CA 1
ATOM 2774 C C . PRO B 1 180 ? -0.909 27.625 13.883 1 73.44 180 PRO B C 1
ATOM 2776 O O . PRO B 1 180 ? -2.041 28.094 13.75 1 73.44 180 PRO B O 1
ATOM 2779 N N . GLY B 1 181 ? -0.119 27.312 12.875 1 69.38 181 GLY B N 1
ATOM 2780 C CA . GLY B 1 181 ? -0.562 27.562 11.508 1 69.38 181 GLY B CA 1
ATOM 2781 C C . GLY B 1 181 ? -1.109 26.328 10.82 1 69.38 181 GLY B C 1
ATOM 2782 O O . GLY B 1 181 ? -1.27 26.312 9.602 1 69.38 181 GLY B O 1
ATOM 2783 N N . GLY B 1 182 ? -1.393 25.281 11.602 1 75.25 182 GLY B N 1
ATOM 2784 C CA . GLY B 1 182 ? -1.832 24.016 11.008 1 75.25 182 GLY B CA 1
ATOM 2785 C C . GLY B 1 182 ? -0.806 22.906 11.133 1 75.25 182 GLY B C 1
ATOM 2786 O O . GLY B 1 182 ? -0.198 22.734 12.195 1 75.25 182 GLY B O 1
ATOM 2787 N N . VAL B 1 183 ? -0.705 22.156 10.07 1 81.56 183 VAL B N 1
ATOM 2788 C CA . VAL B 1 183 ? 0.284 21.078 10.109 1 81.56 183 VAL B CA 1
ATOM 2789 C C . VAL B 1 183 ? 1.681 21.656 9.891 1 81.56 183 VAL B C 1
ATOM 2791 O O . VAL B 1 183 ? 1.96 22.234 8.836 1 81.56 183 VAL B O 1
ATOM 2794 N N . GLU B 1 184 ? 2.5 21.469 10.836 1 85.94 184 GLU B N 1
ATOM 2795 C CA . GLU B 1 184 ? 3.855 22 10.781 1 85.94 184 GLU B CA 1
ATOM 2796 C C . GLU B 1 184 ? 4.836 20.969 10.242 1 85.94 184 GLU B C 1
ATOM 2798 O O . GLU B 1 184 ? 5.77 21.312 9.516 1 85.94 184 GLU B O 1
ATOM 2803 N N . LYS B 1 185 ? 4.617 19.719 10.727 1 92.56 185 LYS B N 1
ATOM 2804 C CA . LYS B 1 185 ? 5.496 18.609 10.367 1 92.56 185 LYS B CA 1
ATOM 2805 C C . LYS B 1 185 ? 4.707 17.328 10.18 1 92.56 185 LYS B C 1
ATOM 2807 O O . LYS B 1 185 ? 3.664 17.141 10.812 1 92.56 185 LYS B O 1
ATOM 2812 N N . VAL B 1 186 ? 5.203 16.609 9.297 1 94.38 186 VAL B N 1
ATOM 2813 C CA . VAL B 1 186 ? 4.672 15.266 9.156 1 94.38 186 VAL B CA 1
ATOM 2814 C C . VAL B 1 186 ? 5.773 14.242 9.422 1 94.38 186 VAL B C 1
ATOM 2816 O O . VAL B 1 186 ? 6.867 14.336 8.859 1 94.38 186 VAL B O 1
ATOM 2819 N N . GLU B 1 187 ? 5.48 13.305 10.273 1 95.81 187 GLU B N 1
ATOM 2820 C CA . GLU B 1 187 ? 6.445 12.273 10.633 1 95.81 187 GLU B CA 1
ATOM 2821 C C . GLU B 1 187 ? 5.961 10.891 10.211 1 95.81 187 GLU B C 1
ATOM 2823 O O . GLU B 1 187 ? 4.828 10.508 10.5 1 95.81 187 GLU B O 1
ATOM 2828 N N . TYR B 1 188 ? 6.832 10.195 9.539 1 96.88 188 TYR B N 1
ATOM 2829 C CA . TYR B 1 188 ? 6.555 8.836 9.078 1 96.88 188 TYR B CA 1
ATOM 2830 C C . TYR B 1 188 ? 7.43 7.824 9.805 1 96.88 188 TYR B C 1
ATOM 2832 O O . TYR B 1 188 ? 8.656 7.922 9.773 1 96.88 188 TYR B O 1
ATOM 2840 N N . ALA B 1 189 ? 6.824 6.871 10.43 1 97.56 189 ALA B N 1
ATOM 2841 C CA . ALA B 1 189 ? 7.496 5.613 10.742 1 97.56 189 ALA B CA 1
ATOM 2842 C C . ALA B 1 189 ? 7.188 4.551 9.688 1 97.56 189 ALA B C 1
ATOM 2844 O O . ALA B 1 189 ? 6.035 4.141 9.531 1 97.56 189 ALA B O 1
ATOM 2845 N N . ILE B 1 190 ? 8.211 4.133 9.023 1 97.88 190 ILE B N 1
ATOM 2846 C CA . ILE B 1 190 ? 8.023 3.295 7.844 1 97.88 190 ILE B CA 1
ATOM 2847 C C . ILE B 1 190 ? 8.398 1.852 8.164 1 97.88 190 ILE B C 1
ATOM 2849 O O . ILE B 1 190 ? 9.484 1.592 8.703 1 97.88 190 ILE B O 1
ATOM 2853 N N . TYR B 1 191 ? 7.527 0.977 7.793 1 97.62 191 TYR B N 1
ATOM 2854 C CA . TYR B 1 191 ? 7.684 -0.449 8.055 1 97.62 191 TYR B CA 1
ATOM 2855 C C . TYR B 1 191 ? 7.652 -1.251 6.762 1 97.62 191 TYR B C 1
ATOM 2857 O O . TYR B 1 191 ? 6.852 -0.965 5.867 1 97.62 191 TYR B O 1
ATOM 2865 N N . GLN B 1 192 ? 8.5 -2.223 6.711 1 97.19 192 GLN B N 1
ATOM 2866 C CA . GLN B 1 192 ? 8.406 -3.229 5.66 1 97.19 192 GLN B CA 1
ATOM 2867 C C . GLN B 1 192 ? 7.445 -4.348 6.055 1 97.19 192 GLN B C 1
ATOM 2869 O O . GLN B 1 192 ? 7.504 -4.855 7.176 1 97.19 192 GLN B O 1
ATOM 2874 N N . VAL B 1 193 ? 6.52 -4.699 5.141 1 95.56 193 VAL B N 1
ATOM 2875 C CA . VAL B 1 193 ? 5.676 -5.871 5.344 1 95.56 193 VAL B CA 1
ATOM 2876 C C . VAL B 1 193 ? 6.438 -7.133 4.938 1 95.56 193 VAL B C 1
ATOM 2878 O O . VAL B 1 193 ? 6.906 -7.242 3.801 1 95.56 193 VAL B O 1
ATOM 2881 N N . VAL B 1 194 ? 6.57 -8.078 5.887 1 91.81 194 VAL B N 1
ATOM 2882 C CA . VAL B 1 194 ? 7.379 -9.266 5.641 1 91.81 194 VAL B CA 1
ATOM 2883 C C . VAL B 1 194 ? 6.551 -10.516 5.918 1 91.81 194 VAL B C 1
ATOM 2885 O O . VAL B 1 194 ? 5.773 -10.555 6.875 1 91.81 194 VAL B O 1
ATOM 2888 N N . VAL B 1 195 ? 6.75 -11.516 5.004 1 88.62 195 VAL B N 1
ATOM 2889 C CA . VAL B 1 195 ? 6.059 -12.789 5.207 1 88.62 195 VAL B CA 1
ATOM 2890 C C . VAL B 1 195 ? 7.074 -13.93 5.223 1 88.62 195 VAL B C 1
ATOM 2892 O O . VAL B 1 195 ? 8.164 -13.805 4.652 1 88.62 195 VAL B O 1
#

pLDDT: mean 82.46, std 22.96, range [22.94, 98.75]

Nearest PDB structures (foldseek):
  3c5o-assembly1_D  TM=8.475E-01  e=8.526E-09  Rhodopseudomonas palustris CGA009
  3c5o-assembly1_A  TM=8.543E-01  e=1.107E-08  Rhodopseudomonas palustris CGA009
  4v3g-assembly1_A  TM=2.765E-01  e=2.897E+00  Klebsiella oxytoca
  4c00-assembly1_A  TM=1.929E-01  e=4.176E+00  Escherichia coli
  4n74-assembly1_A  TM=1.517E-01  e=8.237E+00  Escherichia coli BW2952

Sequence (390 aa):
MNTTTSPPTLNHVLNLTLTTTAVLDAGATPRGRISWVETPSGELTTPAGEKIATVIPGGGDYFTRHVDDLTIEVDLRVIAQTEPDPTTGSTTLFKFHGVGYDKLTGPIMGALDGAVAPAPDTDADADAAKTAAGPPTNEEEGMPSALYGTEVLWCNTSSREYWWMNFAVLVAKVALILGPGGVEKVEYAIYQVVVMNTTTSPPTLNHVLNLTLTTTAVLDAGATPRGRISWVETPSGELTTPAGEKIATVIPGGGDYFTRHVDDLTIEVDLRVIAQTEPDPTTGSTTLFKFHGVGYDKLTGPIMGALDGAVAPAPDTDADADAAKTAAGPPTNEEEGMPSALYGTEVLWCNTSSREYWWMNFAVLVAKVALILGPGGVEKVEYAIYQVVV

Solvent-accessible surface area (backbone atoms only — not comparable to full-atom values): 21222 Å² total; per-residue (Å²): 123,87,68,78,58,76,74,64,45,75,44,74,61,29,29,40,38,34,35,47,49,76,73,42,76,72,47,78,49,100,89,28,30,36,33,38,31,44,30,53,34,43,37,32,21,36,70,88,62,49,79,59,26,36,30,39,67,88,23,28,33,60,25,31,35,36,71,92,75,31,31,35,40,45,40,33,36,44,39,27,37,32,68,59,36,88,86,79,58,50,64,45,51,40,39,37,40,33,38,37,32,34,53,52,50,71,71,58,54,56,54,69,72,46,75,58,73,72,71,83,70,82,79,76,86,85,71,74,91,72,79,73,80,71,72,75,82,70,80,76,73,70,78,68,63,55,42,53,25,36,33,39,41,43,40,47,49,80,37,75,92,56,40,67,44,62,70,46,50,30,37,26,44,33,36,41,31,56,47,97,90,38,61,45,34,39,38,34,47,30,22,37,61,41,121,122,87,68,79,57,76,74,65,45,76,44,74,60,31,29,41,39,34,35,47,48,76,72,42,75,71,47,80,49,99,86,29,32,36,33,38,29,43,31,52,34,42,38,31,21,37,71,89,62,48,78,60,27,36,32,38,66,88,23,29,32,61,25,31,35,36,70,92,75,31,31,35,40,46,39,33,38,43,40,28,36,32,67,58,36,89,86,78,58,50,65,44,52,40,39,37,40,33,37,37,33,33,54,51,48,72,72,58,55,56,51,69,74,45,71,62,67,74,72,83,73,82,76,78,86,85,71,74,91,70,78,72,80,69,73,76,81,70,82,76,73,70,78,67,62,56,43,53,25,38,34,39,42,42,40,47,51,80,38,74,91,56,40,67,43,60,69,44,52,32,38,26,43,32,36,41,31,56,48,98,91,38,63,46,34,38,38,32,46,31,22,36,59,42,123

Radius of gyration: 25.2 Å; Cα contacts (8 Å, |Δi|>4): 900; chains: 2; bounding box: 71×78×65 Å

Foldseek 3Di:
DCVPDDFWDWAFFKKWKFFKDQKAWPQADPVATWIWIWGAWTFIAGPVRHGAWIWHGDWTWGWGDPLVQQKIWTWTWTKTKGQQDPPPRDIKIKIKTKTWMWHDDNVQSVLSNDPPVPPPPPDDDPDDDPDDDPDPDPPCPDDPQWTKTKMWMAIDIPDPVCNCSNPWTKMWIKIQGADPNHGGMIMTRIITTGD/DCVPDDFWDWAFFKKWKFFKDQKAWPQADPVATWIWIWGAWTFIAGPVRHGAWIWHGDWTWGWGDPLVQQKIWTWTWTKTKGQQDPPPRDIKIKIKTKTWMWHDDNVQSVLSPDVVPPDPPPDDDPDDDPDDDPDPDPPCPDDPQWTKTKMWMAIDIPDPVCNCSNPWTKMWIKIQGADPNHGGMIMTRIITTGD

Organism: NCBI:txid1442368

Secondary structure (DSSP, 8-state):
--TTSPPPEEEEEEEEEEE--PPEEEEEETTEEEEEEE--EEEEE-TT--EEEEEEEEEEEEEEEEGGGTEEEEEEEEEEEPPPPTTT----EEEEEEEEEEE--HHHHHHHTT-S-----S-S---S----------------SEEEEEEEEEEEE--STTGGGGG--EEEEEEEEEETTEEEEEEEEEEEEE-/--TTSPPPEEEEEEEEEEE--PPEEEEEETTEEEEEEE--EEEEE-TT--EEEEEEEEEEE--EEEGGGTEEEEEEEEEEEPPPPTTT----EEEEEEEEEEE--HHHHHHHHH-S-------S---S----------------SEEEEEEEEEEEE--STTGGGGG--EEEEEEEEEETTEEEEEEEEEEEEE-